Protein AF-A0A381J6W5-F1 (afdb_monomer)

pLDDT: mean 89.69, std 11.63, range [40.53, 98.62]

Mean predicted aligned error: 13.51 Å

InterPro domains:
  IPR016024 Armadillo-type fold [SSF48371] (21-133)

Organism: NCBI:txid99675

Sequence (473 aa):
MINYLNMTPYELGESANIESIVHIIEYIKDGSVNEKRLAASAIRKLSIYYKDECNKAIEYLIRNLDTTAPQLRQYSLKALKELDLTEEHLLILKKYIKRENKEYNSIIYNEIFIKYHHTKNEIIKENAIKEEIRANKSPNLSKFPNLSNLSIMEYFNGTKEIPTQLKEGYKIESQVFINSLYKSAQLIINDKTILQIFEKRYGINKYYTLQSLSKEYNLSRNYIEDSMENCINKIAETIIEESHKERSENHFKNIYNTITQVVKIEEKKTFIERLVLFLYCGFPKSHLKLMINVIMMVIYNTPKEWKQESVISSYDKFLDNLDKSKRKNDFRKVLYENVSWPKDIKILELEQFKKINTIDYLKKDLEKRGKIIKSEKMNIDIYYKSLYQKDLLKNLELLEEVVFYSTFNFRLKSYDDGEYYISDIFFVLKDGRGVLILTPINEKDLSKINKNRDLAFENLSKEKGLGIWIFKS

Foldseek 3Di:
DDDLPPDQLQVLLVVLDLVSLVVLLVCLQDNDLVSVLSSLQSLQSSCVPNQVSSLVSLVSLLVQLPDPDVSSLLSSLSNNLSHDDDPVSLVSVVVSLVPDPDPSSNVSNVSSVVVVVVVVVVVVVVVVVVVVCVVPPPVPDDPQDPDDLVVLVCLLLLVDPDDPVNLVVLQVLLVLLLVLLLVLLVVVDPDPLLSVLLCQCSPQPDHDDLVNSCVVSVDDSVVSVVSNVVSLLVLLVVLVVCVPPPDDPHSSVSNLVSLCVQQVVVPVVCSLSSVLSSLVSHHDPSCNLVVLQSSCCNVPVDRPVVVSVVSVVSNVSSVVSNVLSVLLVVVVVVCVVFWDFAPQADFADPVRCVPQAADPVVVVVCVVPWDWDQQPLVRDTATADDPVLVVVVVNLSSHPQWNDKHAFRDWDQFPPPRDIDTFGMWTAGPRRAIETEDEQPDPVCLVDDDPSNVVRVVVVCNVNRHIYGYDHD

Radius of gyration: 31.49 Å; Cα contacts (8 Å, |Δi|>4): 573; chains: 1; bounding box: 88×50×76 Å

Secondary structure (DSSP, 8-state):
---GGG--HHHHHHS--TTHHHHHHHHHHHS-HHHHHHHHHHHHHHTTT-HHHHHTTHHHHHHGGGSS-HHHHHHHHHHHTTS---HHHHHHHHHHHTT---HHHHHHHHHHHHHHHHHHHHHHHHHHHHHHHHHT--TTS-------HHHHHHHHTTSSPPPHHHHHHHHHHHHHHHHHHHHHHHHH---HHHHHHHHHHH-SS----HHHHHHHHT--HHHHHHHHHHHHHHHHHHHHHHHT-TT---HHHHHHHHHHHHH-TT-TTTHHHHHHHHHHHHS-GGGHHHHHHHHHHHHHSS--HHHHHHHHHHHHHHHHHHHHHHHHHHHHHHHHHHPBPPSSPPBPPHHHHTT----HHHHHHHHHH-EEEEETTTTEEEEESSHHHHHHHHHHHH-TTEEEEEES--EEE-TTT--EEE-SEEEEETTSBEEEEE--S-TT-TT---HHHHHHHHHHHHHHT-EEEE---

Solvent-accessible surface area (backbone atoms only — not comparable to full-atom values): 26162 Å² total; per-residue (Å²): 132,86,73,67,90,82,50,51,36,57,56,41,42,69,64,77,45,79,78,36,50,64,60,30,43,51,27,41,66,73,43,54,71,66,42,22,26,38,12,24,49,21,43,44,60,44,30,80,81,44,42,76,70,42,44,73,38,49,70,43,38,55,56,44,57,75,53,88,55,64,66,35,32,39,29,24,49,60,21,55,59,68,45,85,74,51,73,68,56,50,58,51,51,60,60,51,56,78,74,59,86,52,65,77,45,52,53,52,52,50,53,41,51,52,52,50,53,52,50,52,51,48,50,53,52,49,48,53,51,51,49,50,54,62,73,61,65,56,96,75,68,74,87,64,77,89,72,53,69,65,58,50,49,32,38,43,56,29,79,36,82,76,51,69,71,56,41,51,42,28,35,52,51,38,48,54,36,42,52,25,50,49,58,41,43,62,78,70,44,84,50,68,66,60,45,53,50,48,50,43,52,64,39,87,92,49,87,49,51,59,68,57,49,19,64,74,69,74,42,54,52,64,57,52,51,56,50,51,52,53,51,50,51,54,49,25,54,48,27,55,66,49,67,76,49,97,78,70,99,39,50,44,51,50,36,53,50,47,51,41,68,69,29,34,68,87,46,71,91,45,28,62,52,36,42,38,52,38,49,64,48,31,43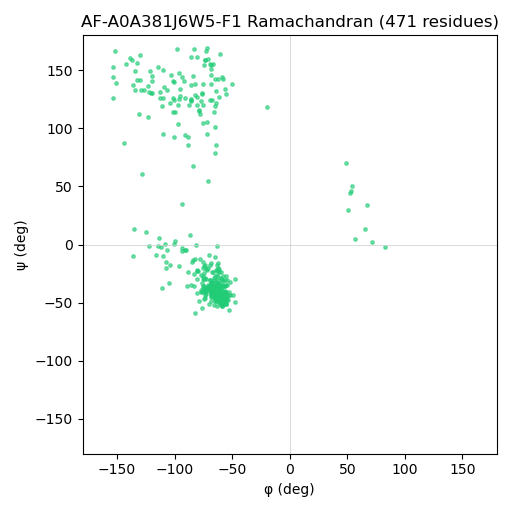,60,78,91,46,45,71,61,51,46,49,54,53,40,21,61,75,63,72,41,84,51,60,73,58,48,52,51,42,50,53,50,39,54,51,29,52,52,26,41,51,51,40,49,51,36,52,56,48,50,51,51,49,66,76,50,46,48,68,39,94,60,68,38,70,48,53,74,80,59,58,74,69,64,50,51,40,69,78,54,43,64,51,38,76,74,72,45,45,76,45,77,38,80,87,73,71,44,78,40,62,38,92,46,72,67,53,49,53,50,53,55,50,49,72,60,34,83,51,45,68,47,72,49,31,42,59,48,79,44,72,36,87,90,79,65,47,79,43,69,40,46,36,39,38,27,35,74,82,20,45,34,35,39,35,40,68,56,85,34,91,91,40,55,84,55,75,58,67,66,58,53,51,51,49,53,51,49,20,49,76,62,11,21,26,36,29,71,63,76,115

Nearest PDB structures (foldseek):
  6owo-assembly1_B  TM=2.437E-01  e=3.773E-02  Mus musculus
  8d9w-assembly1_O  TM=3.089E-01  e=6.391E-01  Mus musculus
  5a1w-assembly1_E  TM=2.753E-01  e=1.001E+00  Mus musculus
  3tjz-assembly2_E  TM=3.268E-01  e=2.572E+00  Bos taurus
  8d9w-assembly1_K  TM=3.378E-01  e=3.219E+00  Mus musculus

Structure (mmCIF, N/CA/C/O backbone):
data_AF-A0A381J6W5-F1
#
_entry.id   AF-A0A381J6W5-F1
#
loop_
_atom_site.group_PDB
_atom_site.id
_atom_site.type_symbol
_atom_site.label_atom_id
_atom_site.label_alt_id
_atom_site.label_comp_id
_atom_site.label_asym_id
_atom_site.label_entity_id
_atom_site.label_seq_id
_atom_site.pdbx_PDB_ins_code
_atom_site.Cartn_x
_atom_site.Cartn_y
_atom_site.Cartn_z
_atom_site.occupancy
_atom_site.B_iso_or_equiv
_atom_site.auth_seq_id
_atom_site.auth_comp_id
_atom_site.auth_asym_id
_atom_site.auth_atom_id
_atom_site.pdbx_PDB_model_num
ATOM 1 N N . MET A 1 1 ? -14.825 -0.949 -32.170 1.00 68.06 1 MET A N 1
ATOM 2 C CA . MET A 1 1 ? -16.151 -0.742 -31.553 1.00 68.06 1 MET A CA 1
ATOM 3 C C . MET A 1 1 ? -16.657 -2.112 -31.132 1.00 68.06 1 MET A C 1
ATOM 5 O O . MET A 1 1 ? -16.624 -3.012 -31.962 1.00 68.06 1 MET A O 1
ATOM 9 N N . ILE A 1 2 ? -16.979 -2.316 -29.853 1.00 76.88 2 ILE A N 1
ATOM 10 C CA . ILE A 1 2 ? -17.446 -3.621 -29.359 1.00 76.88 2 ILE A CA 1
ATOM 11 C C . ILE A 1 2 ? -18.902 -3.799 -29.804 1.00 76.88 2 ILE A C 1
ATOM 13 O O . ILE A 1 2 ? -19.711 -2.897 -29.611 1.00 76.88 2 ILE A O 1
ATOM 17 N N . ASN A 1 3 ? -19.230 -4.932 -30.428 1.00 87.31 3 ASN A N 1
ATOM 18 C CA . ASN A 1 3 ? -20.600 -5.229 -30.842 1.00 87.31 3 ASN A CA 1
ATOM 19 C C . ASN A 1 3 ? -21.334 -5.995 -29.730 1.00 87.31 3 ASN A C 1
ATOM 21 O O . ASN A 1 3 ? -21.243 -7.219 -29.654 1.00 87.31 3 ASN A O 1
ATOM 25 N N . TYR A 1 4 ? -22.053 -5.270 -28.873 1.00 86.69 4 TYR A N 1
ATOM 26 C CA . TYR A 1 4 ? -22.786 -5.847 -27.741 1.00 86.69 4 TYR A CA 1
ATOM 27 C C . TYR A 1 4 ? -24.061 -6.606 -28.136 1.00 86.69 4 TYR A C 1
ATOM 29 O O . TYR A 1 4 ? -24.547 -7.412 -27.348 1.00 86.69 4 TYR A O 1
ATOM 37 N N . LEU A 1 5 ? -24.596 -6.393 -29.344 1.00 84.94 5 LEU A N 1
ATOM 38 C CA . LEU A 1 5 ? -25.873 -6.983 -29.774 1.00 84.94 5 LEU A CA 1
ATOM 39 C C . LEU A 1 5 ? -25.812 -8.505 -29.947 1.00 84.94 5 LEU A C 1
ATOM 41 O O . LEU A 1 5 ? -26.833 -9.172 -29.838 1.00 84.94 5 LEU A O 1
ATOM 45 N N . ASN A 1 6 ? -24.617 -9.049 -30.184 1.00 90.75 6 ASN A N 1
ATOM 46 C CA . ASN A 1 6 ? -24.411 -10.484 -30.384 1.00 90.75 6 ASN A CA 1
ATOM 47 C C . ASN A 1 6 ? -23.896 -11.197 -29.126 1.00 90.75 6 ASN A C 1
ATOM 49 O O . ASN A 1 6 ? -23.584 -12.383 -29.189 1.00 90.75 6 ASN A O 1
ATOM 53 N N . MET A 1 7 ? -23.760 -10.483 -28.006 1.00 95.12 7 MET A N 1
ATOM 54 C CA . MET A 1 7 ? -23.248 -11.049 -26.763 1.00 95.12 7 MET A CA 1
ATOM 55 C C . MET A 1 7 ? -24.386 -11.574 -25.889 1.00 95.12 7 MET A C 1
ATOM 57 O O . MET A 1 7 ? -25.444 -10.955 -25.746 1.00 95.12 7 MET A O 1
ATOM 61 N N . THR A 1 8 ? -24.133 -12.709 -25.252 1.00 96.94 8 THR A N 1
ATOM 62 C CA . THR A 1 8 ? -24.991 -13.274 -24.212 1.00 96.94 8 THR A CA 1
ATOM 63 C C . THR A 1 8 ? -24.915 -12.437 -22.927 1.00 96.94 8 THR A C 1
ATOM 65 O O . THR A 1 8 ? -23.919 -11.746 -22.689 1.00 96.94 8 THR A O 1
ATOM 68 N N . PRO A 1 9 ? -25.902 -12.536 -22.014 1.00 96.38 9 PRO A N 1
ATOM 69 C CA . PRO A 1 9 ? -25.834 -11.839 -20.727 1.00 96.38 9 PRO A CA 1
ATOM 70 C C . PRO A 1 9 ? -24.580 -12.169 -19.908 1.00 96.38 9 PRO A C 1
ATOM 72 O O . PRO A 1 9 ? -24.097 -11.331 -19.149 1.00 96.38 9 PRO A O 1
ATOM 75 N N . TYR A 1 10 ? -24.056 -13.389 -20.056 1.00 94.94 10 TYR A N 1
ATOM 76 C CA . TYR A 1 10 ? -22.816 -13.804 -19.409 1.00 94.94 10 TYR A CA 1
ATOM 77 C C . TYR A 1 10 ? -21.619 -13.014 -19.951 1.00 94.94 10 TYR A C 1
ATOM 79 O O . TYR A 1 10 ? -20.910 -12.382 -19.174 1.00 94.94 10 TYR A O 1
ATOM 87 N N . GLU A 1 11 ? -21.443 -12.973 -21.272 1.00 96.19 11 GLU A N 1
ATOM 88 C CA . GLU A 1 11 ? -20.347 -12.239 -21.920 1.00 96.19 11 GLU A CA 1
ATOM 89 C C . GLU A 1 11 ? -20.426 -10.733 -21.643 1.00 96.19 11 GLU A C 1
ATOM 91 O O . GLU A 1 11 ? -19.410 -10.099 -21.353 1.00 96.19 11 GLU A O 1
ATOM 96 N N . LEU A 1 12 ? -21.639 -10.168 -21.632 1.00 95.31 12 LEU A N 1
ATOM 97 C CA . LEU A 1 12 ? -21.867 -8.773 -21.250 1.00 95.31 12 LEU A CA 1
ATOM 98 C C . LEU A 1 12 ? -21.467 -8.490 -19.791 1.00 95.31 12 LEU A C 1
ATOM 100 O O . LEU A 1 12 ? -20.976 -7.402 -19.494 1.00 95.31 12 LEU A O 1
ATOM 104 N N . GLY A 1 13 ? -21.658 -9.452 -18.884 1.00 93.38 13 GLY A N 1
ATOM 105 C CA . GLY A 1 13 ? -21.219 -9.358 -17.489 1.00 93.38 13 GLY A CA 1
ATOM 106 C C . GLY A 1 13 ? -19.711 -9.555 -17.294 1.00 93.38 13 GLY A C 1
ATOM 107 O O . GLY A 1 13 ? -19.138 -9.035 -16.334 1.00 93.38 13 GLY A O 1
ATOM 108 N N . GLU A 1 14 ? -19.050 -10.294 -18.187 1.00 93.88 14 GLU A N 1
ATOM 109 C CA . GLU A 1 14 ? -17.592 -10.473 -18.188 1.00 93.88 14 GLU A CA 1
ATOM 110 C C . GLU A 1 14 ? -16.846 -9.285 -18.809 1.00 93.88 14 GLU A C 1
ATOM 112 O O . GLU A 1 14 ? -15.695 -9.051 -18.448 1.00 93.88 14 GLU A O 1
ATOM 117 N N . SER A 1 15 ? -17.491 -8.485 -19.667 1.00 90.81 15 SER A N 1
ATOM 118 C CA . SER A 1 15 ? -16.841 -7.327 -20.304 1.00 90.81 15 SER A CA 1
ATOM 119 C C . SER A 1 15 ? -16.419 -6.229 -19.322 1.00 90.81 15 SER A C 1
ATOM 121 O O . SER A 1 15 ? -15.555 -5.420 -19.658 1.00 90.81 15 SER A O 1
ATOM 123 N N . ALA A 1 16 ? -17.033 -6.185 -18.132 1.00 87.50 16 ALA A N 1
ATOM 124 C CA . ALA A 1 16 ? -16.825 -5.153 -17.116 1.00 87.50 16 ALA A CA 1
ATOM 125 C C . ALA A 1 16 ? -16.957 -3.712 -17.658 1.00 87.50 16 ALA A C 1
ATOM 127 O O . ALA A 1 16 ? -16.316 -2.798 -17.147 1.00 87.50 16 ALA A O 1
ATOM 128 N N . ASN A 1 17 ? -17.786 -3.504 -18.688 1.00 92.25 17 ASN A N 1
ATOM 129 C CA . ASN A 1 17 ? -17.999 -2.200 -19.311 1.00 92.25 17 ASN A CA 1
ATOM 130 C C . ASN A 1 17 ? -19.370 -1.621 -18.925 1.00 92.25 17 ASN A C 1
ATOM 132 O O . ASN A 1 17 ? -20.386 -2.298 -19.036 1.00 92.25 17 ASN A O 1
ATOM 136 N N . ILE A 1 18 ? -19.408 -0.350 -18.526 1.00 95.88 18 ILE A N 1
ATOM 137 C CA . ILE A 1 18 ? -20.638 0.389 -18.209 1.00 95.88 18 ILE A CA 1
ATOM 138 C C . ILE A 1 18 ? -21.663 0.380 -19.359 1.00 95.88 18 ILE A C 1
ATOM 140 O O . ILE A 1 18 ? -22.865 0.280 -19.116 1.00 95.88 18 ILE A O 1
ATOM 144 N N . GLU A 1 19 ? -21.204 0.412 -20.614 1.00 96.12 19 GLU A N 1
ATOM 145 C CA . GLU A 1 19 ? -22.063 0.394 -21.804 1.00 96.12 19 GLU A CA 1
ATOM 146 C C . GLU A 1 19 ? -22.819 -0.932 -21.965 1.00 96.12 19 GLU A C 1
ATOM 148 O O . GLU A 1 19 ? -23.890 -0.954 -22.567 1.00 96.12 19 GLU A O 1
ATOM 153 N N . SER A 1 20 ? -22.322 -2.042 -21.400 1.00 96.12 20 SER A N 1
ATOM 154 C CA . SER A 1 20 ? -23.008 -3.336 -21.503 1.00 96.12 20 SER A CA 1
ATOM 155 C C . SER A 1 20 ? -24.272 -3.401 -20.639 1.00 96.12 20 SER A C 1
ATOM 157 O O . SER A 1 20 ? -25.170 -4.193 -20.928 1.00 96.12 20 SER A O 1
ATOM 159 N N . ILE A 1 21 ? -24.390 -2.541 -19.619 1.00 97.69 21 ILE A N 1
ATOM 160 C CA . ILE A 1 21 ? -25.490 -2.561 -18.644 1.00 97.69 21 ILE A CA 1
ATOM 161 C C . ILE A 1 21 ? -26.845 -2.339 -19.321 1.00 97.69 21 ILE A C 1
ATOM 163 O O . ILE A 1 21 ? -27.806 -3.023 -18.972 1.00 97.69 21 ILE A O 1
ATOM 167 N N . VAL A 1 22 ? -26.934 -1.451 -20.320 1.00 97.62 22 VAL A N 1
ATOM 168 C CA . VAL A 1 22 ? -28.201 -1.212 -21.039 1.00 97.62 22 VAL A CA 1
ATOM 169 C C . VAL A 1 22 ? -28.680 -2.477 -21.757 1.00 97.62 22 VAL A C 1
ATOM 171 O O . VAL A 1 22 ? -29.853 -2.827 -21.677 1.00 97.62 22 VAL A O 1
ATOM 174 N N . HIS A 1 23 ? -27.761 -3.228 -22.365 1.00 97.56 23 HIS A N 1
ATOM 175 C CA . HIS A 1 23 ? -28.074 -4.479 -23.051 1.00 97.56 23 HIS A CA 1
ATOM 176 C C . HIS A 1 23 ? -28.430 -5.597 -22.065 1.00 97.56 23 HIS A C 1
ATOM 178 O O . HIS A 1 23 ? -29.350 -6.374 -22.312 1.00 97.56 23 HIS A O 1
ATOM 184 N N . ILE A 1 24 ? -27.756 -5.653 -20.911 1.00 98.31 24 ILE A N 1
ATOM 185 C CA . ILE A 1 24 ? -28.110 -6.585 -19.832 1.00 98.31 24 ILE A CA 1
ATOM 186 C C . ILE A 1 24 ? -29.536 -6.304 -19.333 1.00 98.31 24 ILE A C 1
ATOM 188 O O . ILE A 1 24 ? -30.295 -7.248 -19.119 1.00 98.31 24 ILE A O 1
ATOM 192 N N . ILE A 1 25 ? -29.926 -5.033 -19.182 1.00 98.44 25 ILE A N 1
ATOM 193 C CA . ILE A 1 25 ? -31.285 -4.648 -18.767 1.00 98.44 25 ILE A CA 1
ATOM 194 C C . ILE A 1 25 ? -32.338 -5.129 -19.773 1.00 98.44 25 ILE A C 1
ATOM 196 O O . ILE A 1 25 ? -33.357 -5.675 -19.344 1.00 98.44 25 ILE A O 1
ATOM 200 N N . GLU A 1 26 ? -32.087 -5.022 -21.081 1.00 98.06 26 GLU A N 1
ATOM 201 C CA . GLU A 1 26 ? -33.009 -5.555 -22.098 1.00 98.06 26 GLU A CA 1
ATOM 202 C C . GLU A 1 26 ? -33.217 -7.071 -21.943 1.00 98.06 26 GLU A C 1
ATOM 204 O O . GLU A 1 26 ? -34.353 -7.547 -21.966 1.00 98.06 26 GLU A O 1
ATOM 209 N N . TYR A 1 27 ? -32.162 -7.839 -21.643 1.00 98.25 27 TYR A N 1
ATOM 210 C CA . TYR A 1 27 ? -32.311 -9.266 -21.335 1.00 98.25 27 TYR A CA 1
ATOM 211 C C . TYR A 1 27 ? -33.115 -9.531 -20.054 1.00 98.25 27 TYR A C 1
ATOM 213 O O . TYR A 1 27 ? -33.874 -10.497 -20.013 1.00 98.25 27 TYR A O 1
ATOM 221 N N . ILE A 1 28 ? -32.996 -8.699 -19.010 1.00 98.19 28 ILE A N 1
ATOM 222 C CA . ILE A 1 28 ? -33.806 -8.823 -17.776 1.00 98.19 28 ILE A CA 1
ATOM 223 C C . ILE A 1 28 ? -35.288 -8.591 -18.071 1.00 98.19 28 ILE A C 1
ATOM 225 O O . ILE A 1 28 ? -36.144 -9.240 -17.460 1.00 98.19 28 ILE A O 1
ATOM 229 N N . LYS A 1 29 ? -35.580 -7.667 -18.986 1.00 97.81 29 LYS A N 1
ATOM 230 C CA . LYS A 1 29 ? -36.929 -7.254 -19.359 1.00 97.81 29 LYS A CA 1
ATOM 231 C C . LYS A 1 29 ? -37.603 -8.298 -20.251 1.00 97.81 29 LYS A C 1
ATOM 233 O O . LYS A 1 29 ? -38.639 -8.845 -19.860 1.00 97.81 29 LYS A O 1
ATOM 238 N N . ASP A 1 30 ? -36.957 -8.661 -21.358 1.00 96.94 30 ASP A N 1
ATOM 239 C CA . ASP A 1 30 ? -37.600 -9.369 -22.473 1.00 96.94 30 ASP A CA 1
ATOM 240 C C . ASP A 1 30 ? -36.945 -10.722 -22.831 1.00 96.94 30 ASP A C 1
ATOM 242 O O . ASP A 1 30 ? -37.455 -11.448 -23.680 1.00 96.94 30 ASP A O 1
ATOM 246 N N . GLY A 1 31 ? -35.863 -11.124 -22.152 1.00 97.19 31 GLY A N 1
ATOM 247 C CA . GLY A 1 31 ? -35.182 -12.400 -22.412 1.00 97.19 31 GLY A CA 1
ATOM 248 C C . GLY A 1 31 ? -35.949 -13.653 -21.961 1.00 97.19 31 GLY A C 1
ATOM 249 O O . GLY A 1 31 ? -36.916 -13.606 -21.194 1.00 97.19 31 GLY A O 1
ATOM 250 N N . SER A 1 32 ? -35.470 -14.825 -22.375 1.00 97.94 32 SER A N 1
ATOM 251 C CA . SER A 1 32 ? -35.917 -16.115 -21.837 1.00 97.94 32 SER A CA 1
ATOM 252 C C . SER A 1 32 ? -35.647 -16.226 -20.329 1.00 97.94 32 SER A C 1
ATOM 254 O O . SER A 1 32 ? -34.830 -15.501 -19.761 1.00 97.94 32 SER A O 1
ATOM 256 N N . VAL A 1 33 ? -36.282 -17.190 -19.650 1.00 98.06 33 VAL A N 1
ATOM 257 C CA . VAL A 1 33 ? -36.067 -17.424 -18.204 1.00 98.06 33 VAL A CA 1
ATOM 258 C C . VAL A 1 33 ? -34.579 -17.581 -17.864 1.00 98.06 33 VAL A C 1
ATOM 260 O O . VAL A 1 33 ? -34.113 -17.055 -16.852 1.00 98.06 33 VAL A O 1
ATOM 263 N N . ASN A 1 34 ? -33.824 -18.287 -18.711 1.00 97.75 34 ASN A N 1
ATOM 264 C CA . ASN A 1 34 ? -32.396 -18.488 -18.494 1.00 97.75 34 ASN A CA 1
ATOM 265 C C . ASN A 1 34 ? -31.581 -17.217 -18.777 1.00 97.75 34 ASN A C 1
ATOM 267 O O . ASN A 1 34 ? -30.687 -16.897 -17.996 1.00 97.75 34 ASN A O 1
ATOM 271 N N . GLU A 1 35 ? -31.900 -16.464 -19.831 1.00 98.31 35 GLU A N 1
ATOM 272 C CA . GLU A 1 35 ? -31.225 -15.192 -20.125 1.00 98.31 35 GLU A CA 1
ATOM 273 C C . GLU A 1 35 ? -31.476 -14.161 -19.031 1.00 98.31 35 GLU A C 1
ATOM 275 O O . GLU A 1 35 ? -30.522 -13.575 -18.531 1.00 98.31 35 GLU A O 1
ATOM 280 N N . LYS A 1 36 ? -32.721 -14.022 -18.562 1.00 98.62 36 LYS A N 1
ATOM 281 C CA . LYS A 1 36 ? -33.077 -13.166 -17.421 1.00 98.62 36 LYS A CA 1
ATOM 282 C C . LYS A 1 36 ? -32.288 -13.535 -16.167 1.00 98.62 36 LYS A C 1
ATOM 284 O O . LYS A 1 36 ? -31.799 -12.658 -15.456 1.00 98.62 36 LYS A O 1
ATOM 289 N N . ARG A 1 37 ? -32.125 -14.837 -15.903 1.00 98.50 37 ARG A N 1
ATOM 290 C CA . ARG A 1 37 ? -31.359 -15.348 -14.754 1.00 98.50 37 ARG A CA 1
ATOM 291 C C . ARG A 1 37 ? -29.880 -14.975 -14.874 1.00 98.50 37 ARG A C 1
ATOM 293 O O . ARG A 1 37 ? -29.285 -14.513 -13.901 1.00 98.50 37 ARG A O 1
ATOM 300 N N . LEU A 1 38 ? -29.289 -15.171 -16.053 1.00 97.94 38 LEU A N 1
ATOM 301 C CA . LEU A 1 38 ? -27.895 -14.813 -16.324 1.00 97.94 38 LEU A CA 1
ATOM 302 C C . LEU A 1 38 ? -27.685 -13.295 -16.279 1.00 97.94 38 LEU A C 1
ATOM 304 O O . LEU A 1 38 ? -26.718 -12.835 -15.678 1.00 97.94 38 LEU A O 1
ATOM 308 N N . ALA A 1 39 ? -28.623 -12.519 -16.814 1.00 98.62 39 ALA A N 1
ATOM 309 C CA . ALA A 1 39 ? -28.595 -11.064 -16.793 1.00 98.62 39 ALA A CA 1
ATOM 310 C C . ALA A 1 39 ? -28.682 -10.507 -15.364 1.00 98.62 39 ALA A C 1
ATOM 312 O O . ALA A 1 39 ? -27.895 -9.641 -14.991 1.00 98.62 39 ALA A O 1
ATOM 313 N N . ALA A 1 40 ? -29.542 -11.070 -14.507 1.00 98.62 40 ALA A N 1
ATOM 314 C CA . ALA A 1 40 ? -29.569 -10.730 -13.083 1.00 98.62 40 ALA A CA 1
ATOM 315 C C . ALA A 1 40 ? -28.225 -11.037 -12.391 1.00 98.62 40 ALA A C 1
ATOM 317 O O . ALA A 1 40 ? -27.737 -10.241 -11.587 1.00 98.62 40 ALA A O 1
ATOM 318 N N . SER A 1 41 ? -27.581 -12.160 -12.736 1.00 98.19 41 SER A N 1
ATOM 319 C CA . SER A 1 41 ? -26.233 -12.476 -12.245 1.00 98.19 41 SER A CA 1
ATOM 320 C C . SER A 1 41 ? -25.189 -11.451 -12.702 1.00 98.19 41 SER A C 1
ATOM 322 O O . SER A 1 41 ? -24.323 -11.079 -11.909 1.00 98.19 41 SER A O 1
ATOM 324 N N . ALA A 1 42 ? -25.273 -10.995 -13.955 1.00 98.19 42 ALA A N 1
ATOM 325 C CA . ALA A 1 42 ? -24.381 -9.987 -14.518 1.00 98.19 42 ALA A CA 1
ATOM 326 C C . ALA A 1 42 ? -24.555 -8.623 -13.830 1.00 98.19 42 ALA A C 1
ATOM 328 O O . ALA A 1 42 ? -23.560 -8.045 -13.399 1.00 98.19 42 ALA A O 1
ATOM 329 N N . ILE A 1 43 ? -25.795 -8.163 -13.605 1.00 98.50 43 ILE A N 1
ATOM 330 C CA . ILE A 1 43 ? -26.071 -6.932 -12.836 1.00 98.50 43 ILE A CA 1
ATOM 331 C C . ILE A 1 43 ? -25.448 -6.994 -11.447 1.00 98.50 43 ILE A C 1
ATOM 333 O O . ILE A 1 43 ? -24.746 -6.069 -11.052 1.00 98.50 43 ILE A O 1
ATOM 337 N N . ARG A 1 44 ? -25.639 -8.102 -10.719 1.00 98.12 44 ARG A N 1
ATOM 338 C CA . ARG A 1 44 ? -25.045 -8.274 -9.385 1.00 98.12 44 ARG A CA 1
ATOM 339 C C . ARG A 1 44 ? -23.518 -8.149 -9.401 1.00 98.12 44 ARG A C 1
ATOM 341 O O . ARG A 1 44 ? -22.922 -7.689 -8.436 1.00 98.12 44 ARG A O 1
ATOM 348 N N . LYS A 1 45 ? -22.871 -8.626 -10.465 1.00 97.06 45 LYS A N 1
ATOM 349 C CA . LYS A 1 45 ? -21.414 -8.553 -10.612 1.00 97.06 45 LYS A CA 1
ATOM 350 C C . LYS A 1 45 ? -20.967 -7.121 -10.920 1.00 97.06 45 LYS A C 1
ATOM 352 O O . LYS A 1 45 ? -20.024 -6.633 -10.306 1.00 97.06 45 LYS A O 1
ATOM 357 N N . LEU A 1 46 ? -21.651 -6.451 -11.847 1.00 96.75 46 LEU A N 1
ATOM 358 C CA . LEU A 1 46 ? -21.304 -5.098 -12.288 1.00 96.75 46 LEU A CA 1
ATOM 359 C C . LEU A 1 46 ? -21.666 -4.016 -11.266 1.00 96.75 46 LEU A C 1
ATOM 361 O O . LEU A 1 46 ? -20.999 -2.983 -11.234 1.00 96.75 46 LEU A O 1
ATOM 365 N N . SER A 1 47 ? -22.634 -4.257 -10.377 1.00 97.19 47 SER A N 1
ATOM 366 C CA . SER A 1 47 ? -23.027 -3.304 -9.329 1.00 97.19 47 SER A CA 1
ATOM 367 C C . SER A 1 47 ? -21.908 -2.991 -8.330 1.00 97.19 47 SER A C 1
ATOM 369 O O . SER A 1 47 ? -21.992 -1.999 -7.612 1.00 97.19 47 SER A O 1
ATOM 371 N N . ILE A 1 48 ? -20.848 -3.807 -8.292 1.00 93.00 48 ILE A N 1
ATOM 372 C CA . ILE A 1 48 ? -19.623 -3.537 -7.524 1.00 93.00 48 ILE A CA 1
ATOM 373 C C . ILE A 1 48 ? -18.913 -2.275 -8.045 1.00 93.00 48 ILE A C 1
ATOM 375 O O . ILE A 1 48 ? -18.302 -1.547 -7.262 1.00 93.00 48 ILE A O 1
ATOM 379 N N . TYR A 1 49 ? -18.998 -2.013 -9.352 1.00 92.06 49 TYR A N 1
ATOM 380 C CA . TYR A 1 49 ? -18.276 -0.937 -10.034 1.00 92.06 49 TYR A CA 1
ATOM 381 C C . TYR A 1 49 ? -19.201 0.190 -10.516 1.00 92.06 49 TYR A C 1
ATOM 383 O O . TYR A 1 49 ? -18.827 1.356 -10.424 1.00 92.06 49 TYR A O 1
ATOM 391 N N . TYR A 1 50 ? -20.404 -0.151 -10.993 1.00 96.62 50 TYR A N 1
ATOM 392 C CA . TYR A 1 50 ? -21.334 0.752 -11.689 1.00 96.62 50 TYR A CA 1
ATOM 393 C C . TYR A 1 50 ? -22.729 0.695 -11.061 1.00 96.62 50 TYR A C 1
ATOM 395 O O . TYR A 1 50 ? -23.707 0.239 -11.662 1.00 96.62 50 TYR A O 1
ATOM 403 N N . LYS A 1 51 ? -22.800 1.047 -9.776 1.00 95.88 51 LYS A N 1
ATOM 404 C CA . LYS A 1 51 ? -23.997 0.828 -8.961 1.00 95.88 51 LYS A CA 1
ATOM 405 C C . LYS A 1 51 ? -25.200 1.643 -9.443 1.00 95.88 51 LYS A C 1
ATOM 407 O O . LYS A 1 51 ? -26.288 1.086 -9.570 1.00 95.88 51 LYS A O 1
ATOM 412 N N . ASP A 1 52 ? -24.992 2.914 -9.773 1.00 96.31 52 ASP A N 1
ATOM 413 C CA . ASP A 1 52 ? -26.058 3.834 -10.186 1.00 96.31 52 ASP A CA 1
ATOM 414 C C . ASP A 1 52 ? -26.702 3.411 -11.512 1.00 96.31 52 ASP A C 1
ATOM 416 O O . ASP A 1 52 ? -27.925 3.435 -11.664 1.00 96.31 52 ASP A O 1
ATOM 420 N N . GLU A 1 53 ? -25.904 2.937 -12.467 1.00 97.88 53 GLU A N 1
ATOM 421 C CA . GLU A 1 53 ? -26.402 2.401 -13.729 1.00 97.88 53 GLU A CA 1
ATOM 422 C C . GLU A 1 53 ? -27.148 1.083 -13.523 1.00 97.88 53 GLU A C 1
ATOM 424 O O . GLU A 1 53 ? -28.211 0.882 -14.113 1.00 97.88 53 GLU A O 1
ATOM 429 N N . CYS A 1 54 ? -26.638 0.208 -12.653 1.00 98.00 54 CYS A N 1
ATOM 430 C CA . CYS A 1 54 ? -27.291 -1.053 -12.309 1.00 98.00 54 CYS A CA 1
ATOM 431 C C . CYS A 1 54 ? -28.619 -0.849 -11.561 1.00 98.00 54 CYS A C 1
ATOM 433 O O . CYS A 1 54 ? -29.537 -1.654 -11.730 1.00 98.00 54 CYS A O 1
ATOM 435 N N . ASN A 1 55 ? -28.769 0.232 -10.785 1.00 98.19 55 ASN A N 1
ATOM 436 C CA . ASN A 1 55 ? -30.018 0.566 -10.091 1.00 98.19 55 ASN A CA 1
ATOM 437 C C . ASN A 1 55 ? -31.196 0.769 -11.072 1.00 98.19 55 ASN A C 1
ATOM 439 O O . ASN A 1 55 ? -32.345 0.511 -10.716 1.00 98.19 55 ASN A O 1
ATOM 443 N N . LYS A 1 56 ? -30.935 1.103 -12.345 1.00 98.19 56 LYS A N 1
ATOM 444 C CA . LYS A 1 56 ? -31.970 1.175 -13.400 1.00 98.19 56 LYS A CA 1
ATOM 445 C C . LYS A 1 56 ? -32.641 -0.180 -13.682 1.00 98.19 56 LYS A C 1
ATOM 447 O O . LYS A 1 56 ? -33.723 -0.218 -14.262 1.00 98.19 56 LYS A O 1
ATOM 452 N N . ALA A 1 57 ? -32.027 -1.291 -13.265 1.00 98.44 57 ALA A N 1
ATOM 453 C CA . ALA A 1 57 ? -32.570 -2.638 -13.420 1.00 98.44 57 ALA A CA 1
ATOM 454 C C . ALA A 1 57 ? -33.594 -3.029 -12.335 1.00 98.44 57 ALA A C 1
ATOM 456 O O . ALA A 1 57 ? -34.262 -4.054 -12.491 1.00 98.44 57 ALA A O 1
ATOM 457 N N . ILE A 1 58 ? -33.709 -2.266 -11.236 1.00 98.44 58 ILE A N 1
ATOM 458 C CA . ILE A 1 58 ? -34.457 -2.669 -10.028 1.00 98.44 58 ILE A CA 1
ATOM 459 C C . ILE A 1 58 ? -35.909 -3.038 -10.347 1.00 98.44 58 ILE A C 1
ATOM 461 O O . ILE A 1 58 ? -36.348 -4.131 -9.992 1.00 98.44 58 ILE A O 1
ATOM 465 N N . GLU A 1 59 ? -36.627 -2.181 -11.072 1.00 98.12 59 GLU A N 1
ATOM 466 C CA . GLU A 1 59 ? -38.033 -2.413 -11.426 1.00 98.12 59 GLU A CA 1
ATOM 467 C C . GLU A 1 59 ? -38.230 -3.719 -12.207 1.00 98.12 59 GLU A C 1
ATOM 469 O O . GLU A 1 59 ? -39.132 -4.511 -11.927 1.00 98.12 59 GLU A O 1
ATOM 474 N N . TYR A 1 60 ? -37.342 -4.000 -13.161 1.00 98.38 60 TYR A N 1
ATOM 475 C CA . TYR A 1 60 ? -37.410 -5.214 -13.975 1.00 98.38 60 TYR A CA 1
ATOM 476 C C . TYR A 1 60 ? -37.037 -6.467 -13.171 1.00 98.38 60 TYR A C 1
ATOM 478 O O . TYR A 1 60 ? -37.652 -7.522 -13.330 1.00 98.38 60 TYR A O 1
ATOM 486 N N . LEU A 1 61 ? -36.071 -6.353 -12.255 1.00 98.38 61 LEU A N 1
ATOM 487 C CA . LEU A 1 61 ? -35.704 -7.426 -11.331 1.00 98.38 61 LEU A CA 1
ATOM 488 C C . LEU A 1 61 ? -36.841 -7.752 -10.355 1.00 98.38 61 LEU A C 1
ATOM 490 O O . LEU A 1 61 ? -37.072 -8.929 -10.083 1.00 98.38 61 LEU A O 1
ATOM 494 N N . ILE A 1 62 ? -37.571 -6.742 -9.871 1.00 98.06 62 ILE A N 1
ATOM 495 C CA . ILE A 1 62 ? -38.755 -6.922 -9.020 1.00 98.06 62 ILE A CA 1
ATOM 496 C C . ILE A 1 62 ? -39.872 -7.627 -9.795 1.00 98.06 62 ILE A C 1
ATOM 498 O O . ILE A 1 62 ? -40.446 -8.583 -9.280 1.00 98.06 62 ILE A O 1
ATOM 502 N N . ARG A 1 63 ? -40.144 -7.232 -11.046 1.00 97.38 63 ARG A N 1
ATOM 503 C CA . ARG A 1 63 ? -41.136 -7.916 -11.903 1.00 97.38 63 ARG A CA 1
ATOM 504 C C . ARG A 1 63 ? -40.798 -9.387 -12.128 1.00 97.38 63 ARG A C 1
ATOM 506 O O . ARG A 1 63 ? -41.686 -10.233 -12.140 1.00 97.38 63 ARG A O 1
ATOM 513 N N . ASN A 1 64 ? -39.514 -9.725 -12.244 1.00 97.81 64 ASN A N 1
ATOM 514 C CA . ASN A 1 64 ? -39.086 -11.117 -12.389 1.00 97.81 64 ASN A CA 1
ATOM 515 C C . ASN A 1 64 ? -39.387 -11.982 -11.153 1.00 97.81 64 ASN A C 1
ATOM 517 O O . ASN A 1 64 ? -39.311 -13.203 -11.251 1.00 97.81 64 ASN A O 1
ATOM 521 N N . LEU A 1 65 ? -39.784 -11.405 -10.015 1.00 97.06 65 LEU A N 1
ATOM 522 C CA . LEU A 1 65 ? -40.227 -12.168 -8.848 1.00 97.06 65 LEU A CA 1
ATOM 523 C C . LEU A 1 65 ? -41.637 -12.765 -9.010 1.00 97.06 65 LEU A C 1
ATOM 525 O O . LEU A 1 65 ? -41.992 -13.664 -8.251 1.00 97.06 65 LEU A O 1
ATOM 529 N N . ASP A 1 66 ? -42.425 -12.318 -9.998 1.00 95.50 66 ASP A N 1
ATOM 530 C CA . ASP A 1 66 ? -43.755 -12.875 -10.310 1.00 95.50 66 ASP A CA 1
ATOM 531 C C . ASP A 1 66 ? -43.686 -14.194 -11.096 1.00 95.50 66 ASP A C 1
ATOM 533 O O . ASP A 1 66 ? -44.685 -14.899 -11.238 1.00 95.50 66 ASP A O 1
ATOM 537 N N . THR A 1 67 ? -42.511 -14.555 -11.616 1.00 94.38 67 THR A N 1
ATOM 538 C CA . THR A 1 67 ? -42.334 -15.781 -12.402 1.00 94.38 67 THR A CA 1
ATOM 539 C C . THR A 1 67 ? -42.488 -17.046 -11.554 1.00 94.38 67 THR A C 1
ATOM 541 O O . THR A 1 67 ? -42.115 -17.094 -10.379 1.00 94.38 67 THR A O 1
ATOM 544 N N . THR A 1 68 ? -42.937 -18.137 -12.174 1.00 95.19 68 THR A N 1
ATOM 545 C CA . THR A 1 68 ? -42.970 -19.465 -11.544 1.00 95.19 68 THR A CA 1
ATOM 546 C C . THR A 1 68 ? -41.576 -20.078 -11.393 1.00 95.19 68 THR A C 1
ATOM 548 O O . THR A 1 68 ? -41.385 -20.901 -10.497 1.00 95.19 68 THR A O 1
ATOM 551 N N . ALA A 1 69 ? -40.588 -19.638 -12.183 1.00 97.50 69 ALA A N 1
ATOM 552 C CA . ALA A 1 69 ? -39.223 -20.166 -12.208 1.00 97.50 69 ALA A CA 1
ATOM 553 C C . ALA A 1 69 ? -38.407 -19.780 -10.950 1.00 97.50 69 ALA A C 1
ATOM 555 O O . ALA A 1 69 ? -37.923 -18.648 -10.847 1.00 97.50 69 ALA A O 1
ATOM 556 N N . PRO A 1 70 ? -38.160 -20.705 -10.001 1.00 96.94 70 PRO A N 1
ATOM 557 C CA . PRO A 1 70 ? -37.590 -20.336 -8.703 1.00 96.94 70 PRO A CA 1
ATOM 558 C C . PRO A 1 70 ? -36.148 -19.829 -8.763 1.00 96.94 70 PRO A C 1
ATOM 560 O O . PRO A 1 70 ? -35.766 -18.950 -7.992 1.00 96.94 70 PRO A O 1
ATOM 563 N N . GLN A 1 71 ? -35.357 -20.353 -9.705 1.00 97.44 71 GLN A N 1
ATOM 564 C CA . GLN A 1 71 ? -33.974 -19.922 -9.910 1.00 97.44 71 GLN A CA 1
ATOM 565 C C . GLN A 1 71 ? -33.893 -18.490 -10.446 1.00 97.44 71 GLN A C 1
ATOM 567 O O . GLN A 1 71 ? -33.005 -17.746 -10.041 1.00 97.44 71 GLN A O 1
ATOM 572 N N . LEU A 1 72 ? -34.816 -18.073 -11.320 1.00 98.25 72 LEU A N 1
ATOM 573 C CA . LEU A 1 72 ? -34.856 -16.686 -11.781 1.00 98.25 72 LEU A CA 1
ATOM 574 C C . LEU A 1 72 ? -35.141 -15.749 -10.600 1.00 98.25 72 LEU A C 1
ATOM 576 O O . LEU A 1 72 ? -34.365 -14.824 -10.370 1.00 98.25 72 LEU A O 1
ATOM 580 N N . ARG A 1 73 ? -36.149 -16.069 -9.773 1.00 98.12 73 ARG A N 1
ATOM 581 C CA . ARG A 1 73 ? -36.439 -15.309 -8.543 1.00 98.12 73 ARG A CA 1
ATOM 582 C C . ARG A 1 73 ? -35.220 -15.207 -7.627 1.00 98.12 73 ARG A C 1
ATOM 584 O O . ARG A 1 73 ? -34.892 -14.119 -7.163 1.00 98.12 73 ARG A O 1
ATOM 591 N N . GLN A 1 74 ? -34.503 -16.314 -7.424 1.00 98.00 74 GLN A N 1
ATOM 592 C CA . GLN A 1 74 ? -33.297 -16.344 -6.594 1.00 98.00 74 GLN A CA 1
ATOM 593 C C . GLN A 1 74 ? -32.228 -15.364 -7.081 1.00 98.00 74 GLN A C 1
ATOM 595 O O . GLN A 1 74 ? -31.664 -14.608 -6.290 1.00 98.00 74 GLN A O 1
ATOM 600 N N . TYR A 1 75 ? -31.914 -15.392 -8.376 1.00 98.44 75 TYR A N 1
ATOM 601 C CA . TYR A 1 75 ? -30.879 -14.531 -8.942 1.00 98.44 75 TYR A CA 1
ATOM 602 C C . TYR A 1 75 ? -31.312 -13.065 -8.969 1.00 98.44 75 TYR A C 1
ATOM 604 O O . TYR A 1 75 ? -30.489 -12.198 -8.678 1.00 98.44 75 TYR A O 1
ATOM 612 N N . SER A 1 76 ? -32.595 -12.789 -9.208 1.00 98.56 76 SER A N 1
ATOM 613 C CA . SER A 1 76 ? -33.149 -11.441 -9.078 1.00 98.56 76 SER A CA 1
ATOM 614 C C . SER A 1 76 ? -33.024 -10.907 -7.650 1.00 98.56 76 SER A C 1
ATOM 616 O O . SER A 1 76 ? -32.529 -9.799 -7.468 1.00 98.56 76 SER A O 1
ATOM 618 N N . LEU A 1 77 ? -33.355 -11.704 -6.627 1.00 98.19 77 LEU A N 1
ATOM 619 C CA . LEU A 1 77 ? -33.170 -11.320 -5.220 1.00 98.19 77 LEU A CA 1
ATOM 620 C C . LEU A 1 77 ? -31.693 -11.092 -4.871 1.00 98.19 77 LEU A C 1
ATOM 622 O O . LEU A 1 77 ? -31.357 -10.106 -4.220 1.00 98.19 77 LEU A O 1
ATOM 626 N N . LYS A 1 78 ? -30.789 -11.963 -5.339 1.00 97.81 78 LYS A N 1
ATOM 627 C CA . LYS A 1 78 ? -29.340 -11.788 -5.135 1.00 97.81 78 LYS A CA 1
ATOM 628 C C . LYS A 1 78 ? -28.815 -10.500 -5.766 1.00 97.81 78 LYS A C 1
ATOM 630 O O . LYS A 1 78 ? -27.900 -9.911 -5.206 1.00 97.81 78 LYS A O 1
ATOM 635 N N . ALA A 1 79 ? -29.350 -10.092 -6.916 1.00 98.19 79 ALA A N 1
ATOM 636 C CA . ALA A 1 79 ? -29.003 -8.820 -7.539 1.00 98.19 79 ALA A CA 1
ATOM 637 C C . ALA A 1 79 ? -29.563 -7.644 -6.732 1.00 98.19 79 ALA A C 1
ATOM 639 O O . ALA A 1 79 ? -28.797 -6.779 -6.327 1.00 98.19 79 ALA A O 1
ATOM 640 N N . LEU A 1 80 ? -30.862 -7.663 -6.408 1.00 98.19 80 LEU A N 1
ATOM 641 C CA . LEU A 1 80 ? -31.532 -6.619 -5.619 1.00 98.19 80 LEU A CA 1
ATOM 642 C C . LEU A 1 80 ? -30.849 -6.361 -4.271 1.00 98.19 80 LEU A C 1
ATOM 644 O O . LEU A 1 80 ? -30.771 -5.219 -3.833 1.00 98.19 80 LEU A O 1
ATOM 648 N N . LYS A 1 81 ? -30.297 -7.402 -3.638 1.00 97.00 81 LYS A N 1
ATOM 649 C CA . LYS A 1 81 ? -29.514 -7.285 -2.402 1.00 97.00 81 LYS A CA 1
ATOM 650 C C . LYS A 1 81 ? -28.301 -6.361 -2.522 1.00 97.00 81 LYS A C 1
ATOM 652 O O . LYS A 1 81 ? -27.926 -5.742 -1.525 1.00 97.00 81 LYS A O 1
ATOM 657 N N . GLU A 1 82 ? -27.686 -6.259 -3.695 1.00 96.81 82 GLU A N 1
ATOM 658 C CA . GLU A 1 82 ? -26.499 -5.426 -3.920 1.00 96.81 82 GLU A CA 1
ATOM 659 C C . GLU A 1 82 ? -26.824 -4.017 -4.439 1.00 96.81 82 GLU A C 1
ATOM 661 O O . GLU A 1 82 ? -25.927 -3.178 -4.517 1.00 96.81 82 GLU A O 1
ATOM 666 N N . LEU A 1 83 ? -28.095 -3.736 -4.736 1.00 96.88 83 LEU A N 1
ATOM 667 C CA . LEU A 1 83 ? -28.577 -2.464 -5.279 1.00 96.88 83 LEU A CA 1
ATOM 668 C C . LEU A 1 83 ? -29.160 -1.551 -4.189 1.00 96.88 83 LEU A C 1
ATOM 670 O O . LEU A 1 83 ? -29.378 -1.969 -3.048 1.00 96.88 83 LEU A O 1
ATOM 674 N N . ASP A 1 84 ? -29.398 -0.287 -4.537 1.00 94.81 84 ASP A N 1
ATOM 675 C CA . ASP A 1 84 ? -29.965 0.710 -3.624 1.00 94.81 84 ASP A CA 1
ATOM 676 C C . ASP A 1 84 ? -31.493 0.698 -3.682 1.00 94.81 84 ASP A C 1
ATOM 678 O O . ASP A 1 84 ? -32.128 1.348 -4.512 1.00 94.81 84 ASP A O 1
ATOM 682 N N . LEU A 1 85 ? -32.102 -0.085 -2.792 1.00 94.81 85 LEU A N 1
ATOM 683 C CA . LEU A 1 85 ? -33.554 -0.205 -2.711 1.00 94.81 85 LEU A CA 1
ATOM 684 C C . LEU A 1 85 ? -34.180 0.948 -1.913 1.00 94.81 85 LEU A C 1
ATOM 686 O O . LEU A 1 85 ? -33.701 1.317 -0.841 1.00 94.81 85 LEU A O 1
ATOM 690 N N . THR A 1 86 ? -35.302 1.468 -2.411 1.00 93.56 86 THR A N 1
ATOM 691 C CA . THR A 1 86 ? -36.156 2.427 -1.709 1.00 93.56 86 THR A CA 1
ATOM 692 C C . THR A 1 86 ? -37.118 1.702 -0.762 1.00 93.56 86 THR A C 1
ATOM 694 O O . THR A 1 86 ? -37.297 0.483 -0.826 1.00 93.56 86 THR A O 1
ATOM 697 N N . GLU A 1 87 ? -37.781 2.457 0.117 1.00 90.38 87 GLU A N 1
ATOM 698 C CA . GLU A 1 87 ? -38.814 1.913 1.009 1.00 90.38 87 GLU A CA 1
ATOM 699 C C . GLU A 1 87 ? -39.998 1.321 0.224 1.00 90.38 87 GLU A C 1
ATOM 701 O O . GLU A 1 87 ? -40.529 0.272 0.591 1.00 90.38 87 GLU A O 1
ATOM 706 N N . GLU A 1 88 ? -40.346 1.927 -0.914 1.00 93.94 88 GLU A N 1
ATOM 707 C CA . GLU A 1 88 ? -41.368 1.418 -1.830 1.00 93.94 88 GLU A CA 1
ATOM 708 C C . GLU A 1 88 ? -41.001 0.034 -2.384 1.00 93.94 88 GLU A C 1
ATOM 710 O O . GLU A 1 88 ? -41.808 -0.898 -2.301 1.00 93.94 88 GLU A O 1
ATOM 715 N N . HIS A 1 89 ? -39.760 -0.153 -2.850 1.00 96.00 89 HIS A N 1
ATOM 716 C CA . HIS A 1 89 ? -39.288 -1.456 -3.328 1.00 96.00 89 HIS A CA 1
ATOM 717 C C . HIS A 1 89 ? -39.402 -2.535 -2.240 1.00 96.00 89 HIS A C 1
ATOM 719 O O . HIS A 1 89 ? -39.813 -3.663 -2.511 1.00 96.00 89 HIS A O 1
ATOM 725 N N . LEU A 1 90 ? -39.085 -2.203 -0.986 1.00 93.12 90 LEU A N 1
ATOM 726 C CA . LEU A 1 90 ? -39.176 -3.150 0.130 1.00 93.12 90 LEU A CA 1
ATOM 727 C C . LEU A 1 90 ? -40.617 -3.516 0.476 1.00 93.12 90 LEU A C 1
ATOM 729 O O . LEU A 1 90 ? -40.896 -4.679 0.776 1.00 93.12 90 LEU A O 1
ATOM 733 N N . LEU A 1 91 ? -41.547 -2.559 0.404 1.00 91.50 91 LEU A N 1
ATOM 734 C CA . LEU A 1 91 ? -42.976 -2.835 0.560 1.00 91.50 91 LEU A CA 1
ATOM 735 C C . LEU A 1 91 ? -43.467 -3.809 -0.512 1.00 91.50 91 LEU A C 1
ATOM 737 O O . LEU A 1 91 ? -44.246 -4.718 -0.207 1.00 91.50 91 LEU A O 1
ATOM 741 N N . ILE A 1 92 ? -42.980 -3.656 -1.745 1.00 93.88 92 ILE A N 1
ATOM 742 C CA . ILE A 1 92 ? -43.263 -4.588 -2.832 1.00 93.88 92 ILE A CA 1
ATOM 743 C C . ILE A 1 92 ? -42.686 -5.972 -2.498 1.00 93.88 92 ILE A C 1
ATOM 745 O O . ILE A 1 92 ? -43.442 -6.946 -2.463 1.00 93.88 92 ILE A O 1
ATOM 749 N N . LEU A 1 93 ? -41.398 -6.078 -2.151 1.00 94.00 93 LEU A N 1
ATOM 750 C CA . LEU A 1 93 ? -40.759 -7.353 -1.788 1.00 94.00 93 LEU A CA 1
ATOM 751 C C . LEU A 1 93 ? -41.467 -8.061 -0.615 1.00 94.00 93 LEU A C 1
ATOM 753 O O . LEU A 1 93 ? -41.629 -9.283 -0.631 1.00 94.00 93 LEU A O 1
ATOM 757 N N . LYS A 1 94 ? -41.980 -7.306 0.363 1.00 92.25 94 LYS A N 1
ATOM 758 C CA . LYS A 1 94 ? -42.757 -7.836 1.495 1.00 92.25 94 LYS A CA 1
ATOM 759 C C . LYS A 1 94 ? -44.092 -8.457 1.077 1.00 92.25 94 LYS A C 1
ATOM 761 O O . LYS A 1 94 ? -44.602 -9.341 1.766 1.00 92.25 94 LYS A O 1
ATOM 766 N N . LYS A 1 95 ? -44.683 -8.025 -0.039 1.00 91.38 95 LYS A N 1
ATOM 767 C CA . LYS A 1 95 ? -45.855 -8.699 -0.623 1.00 91.38 95 LYS A CA 1
ATOM 768 C C . LYS A 1 95 ? -45.444 -10.006 -1.303 1.00 91.38 95 LYS A C 1
ATOM 770 O O . LYS A 1 95 ? -46.134 -11.007 -1.137 1.00 91.38 95 LYS A O 1
ATOM 775 N N . TYR A 1 96 ? -44.306 -10.019 -2.002 1.00 89.50 96 TYR A N 1
ATOM 776 C CA . TYR A 1 96 ? -43.786 -11.214 -2.674 1.00 89.50 96 TYR A CA 1
ATOM 777 C C . TYR A 1 96 ? -43.440 -12.345 -1.712 1.00 89.50 96 TYR A C 1
ATOM 779 O O . TYR A 1 96 ? -43.834 -13.483 -1.954 1.00 89.50 96 TYR A O 1
ATOM 787 N N . ILE A 1 97 ? -42.750 -12.051 -0.610 1.00 88.38 97 ILE A N 1
ATOM 788 C CA . ILE A 1 97 ? -42.272 -13.099 0.300 1.00 88.38 97 ILE A CA 1
ATOM 789 C C . ILE A 1 97 ? -43.410 -13.947 0.887 1.00 88.38 97 ILE A C 1
ATOM 791 O O . ILE A 1 97 ? -43.236 -15.139 1.113 1.00 88.38 97 ILE A O 1
ATOM 795 N N . LYS A 1 98 ? -44.608 -13.369 1.060 1.00 89.31 98 LYS A N 1
ATOM 796 C CA . LYS A 1 98 ? -45.782 -14.077 1.597 1.00 89.31 98 LYS A CA 1
ATOM 797 C C . LYS A 1 98 ? -46.237 -15.260 0.739 1.00 89.31 98 LYS A C 1
ATOM 799 O O . LYS A 1 98 ? -46.909 -16.144 1.256 1.00 89.31 98 LYS A O 1
ATOM 804 N N . ARG A 1 99 ? -45.909 -15.258 -0.557 1.00 92.00 99 ARG A N 1
ATOM 805 C CA . ARG A 1 99 ? -46.244 -16.329 -1.513 1.00 92.00 99 ARG A CA 1
ATOM 806 C C . ARG A 1 99 ? -45.032 -17.158 -1.942 1.00 92.00 99 ARG A C 1
ATOM 808 O O . ARG A 1 99 ? -45.177 -18.049 -2.774 1.00 92.00 99 ARG A O 1
ATOM 815 N N . GLU A 1 100 ? -43.839 -16.854 -1.434 1.00 94.38 100 GLU A N 1
ATOM 816 C CA . GLU A 1 100 ? -42.638 -17.616 -1.768 1.00 94.38 100 GLU A CA 1
ATOM 817 C C . GLU A 1 100 ? -42.636 -18.945 -1.007 1.00 94.38 100 GLU A C 1
ATOM 819 O O . GLU A 1 100 ? -42.832 -18.988 0.204 1.00 94.38 100 GLU A O 1
ATOM 824 N N . ASN A 1 101 ? -42.401 -20.036 -1.733 1.00 93.19 101 ASN A N 1
ATOM 825 C CA . ASN A 1 101 ? -42.405 -21.394 -1.192 1.00 93.19 101 ASN A CA 1
ATOM 826 C C . ASN A 1 101 ? -41.013 -22.037 -1.180 1.00 93.19 101 ASN A C 1
ATOM 828 O O . ASN A 1 101 ? -40.865 -23.178 -0.740 1.00 93.19 101 ASN A O 1
ATOM 832 N N . LYS A 1 102 ? -39.990 -21.342 -1.690 1.00 96.38 102 LYS A N 1
ATOM 833 C CA . LYS A 1 102 ? -38.600 -21.793 -1.647 1.00 96.38 102 LYS A CA 1
ATOM 834 C C . LYS A 1 102 ? -37.832 -21.080 -0.547 1.00 96.38 102 LYS A C 1
ATOM 836 O O . LYS A 1 102 ? -37.541 -19.892 -0.642 1.00 96.38 102 LYS A O 1
ATOM 841 N N . GLU A 1 103 ? -37.421 -21.855 0.449 1.00 92.56 103 GLU A N 1
ATOM 842 C CA . GLU A 1 103 ? -36.677 -21.386 1.621 1.00 92.56 103 GLU A CA 1
ATOM 843 C C . GLU A 1 103 ? -35.439 -20.551 1.261 1.00 92.56 103 GLU A C 1
ATOM 845 O O . GLU A 1 103 ? -35.231 -19.474 1.815 1.00 92.56 103 GLU A O 1
ATOM 850 N N . TYR A 1 104 ? -34.655 -20.984 0.270 1.00 89.25 104 TYR A N 1
ATOM 851 C CA . TYR A 1 104 ? -33.447 -20.262 -0.139 1.00 89.25 104 TYR A CA 1
ATOM 852 C C . TYR A 1 104 ? -33.724 -18.851 -0.683 1.00 89.25 104 TYR A C 1
ATOM 854 O O . TYR A 1 104 ? -32.851 -17.990 -0.591 1.00 89.25 104 TYR A O 1
ATOM 862 N N . ASN A 1 105 ? -34.910 -18.588 -1.239 1.00 95.56 105 ASN A N 1
ATOM 863 C CA . ASN A 1 105 ? -35.307 -17.241 -1.657 1.00 95.56 105 ASN A CA 1
ATOM 864 C C . ASN A 1 105 ? -35.703 -16.402 -0.440 1.00 95.56 105 ASN A C 1
ATOM 866 O O . ASN A 1 105 ? -35.325 -15.233 -0.346 1.00 95.56 105 ASN A O 1
ATOM 870 N N . SER A 1 106 ? -36.391 -17.018 0.523 1.00 93.00 106 SER A N 1
ATOM 871 C CA . SER A 1 106 ? -36.781 -16.373 1.775 1.00 93.00 106 SER A CA 1
ATOM 872 C C . SER A 1 106 ? -35.589 -15.922 2.613 1.00 93.00 106 SER A C 1
ATOM 874 O O . SER A 1 106 ? -35.614 -14.824 3.167 1.00 93.00 106 SER A O 1
ATOM 876 N N . ILE A 1 107 ? -34.516 -16.716 2.645 1.00 89.88 107 ILE A N 1
ATOM 877 C CA . ILE A 1 107 ? -33.259 -16.347 3.311 1.00 89.88 107 ILE A CA 1
ATOM 878 C C . ILE A 1 107 ? -32.686 -15.060 2.705 1.00 89.88 107 ILE A C 1
ATOM 880 O O . ILE A 1 107 ? -32.417 -14.108 3.435 1.00 89.88 107 ILE A O 1
ATOM 884 N N . ILE A 1 108 ? -32.571 -14.983 1.375 1.00 95.31 108 ILE A N 1
ATOM 885 C CA . ILE A 1 108 ? -32.014 -13.802 0.695 1.00 95.31 108 ILE A CA 1
ATOM 886 C C . ILE A 1 108 ? -32.886 -12.568 0.951 1.00 95.31 108 ILE A C 1
ATOM 888 O O . ILE A 1 108 ? -32.363 -11.489 1.210 1.00 95.31 108 ILE A O 1
ATOM 892 N N . TYR A 1 109 ? -34.213 -12.713 0.925 1.00 94.25 109 TYR A N 1
ATOM 893 C CA . TYR A 1 109 ? -35.123 -11.619 1.269 1.00 94.25 109 TYR A CA 1
ATOM 894 C C . TYR A 1 109 ? -34.882 -11.092 2.695 1.00 94.25 109 TYR A C 1
ATOM 896 O O . TYR A 1 109 ? -34.793 -9.880 2.897 1.00 94.25 109 TYR A O 1
ATOM 904 N N . ASN A 1 110 ? -34.726 -11.982 3.679 1.00 87.44 110 ASN A N 1
ATOM 905 C CA . ASN A 1 110 ? -34.440 -11.577 5.055 1.00 87.44 110 ASN A CA 1
ATOM 906 C C . ASN A 1 110 ? -33.098 -10.842 5.158 1.00 87.44 110 ASN A C 1
ATOM 908 O O . ASN A 1 110 ? -33.013 -9.832 5.852 1.00 87.44 110 ASN A O 1
ATOM 912 N N . GLU A 1 111 ? -32.074 -11.281 4.422 1.00 89.19 111 GLU A N 1
ATOM 913 C CA . GLU A 1 111 ? -30.792 -10.569 4.345 1.00 89.19 111 GLU A CA 1
ATOM 914 C C . GLU A 1 111 ? -30.951 -9.145 3.790 1.00 89.19 111 GLU A C 1
ATOM 916 O O . GLU A 1 111 ? -30.349 -8.215 4.328 1.00 89.19 111 GLU A O 1
ATOM 921 N N . ILE A 1 112 ? -31.779 -8.951 2.755 1.00 93.75 112 ILE A N 1
ATOM 922 C CA . ILE A 1 112 ? -32.094 -7.620 2.203 1.00 93.75 112 ILE A CA 1
ATOM 923 C C . ILE A 1 112 ? -32.739 -6.739 3.277 1.00 93.75 112 ILE A C 1
ATOM 925 O O . ILE A 1 112 ? -32.335 -5.592 3.473 1.00 93.75 112 ILE A O 1
ATOM 929 N N . PHE A 1 113 ? -33.722 -7.281 3.996 1.00 87.88 113 PHE A N 1
ATOM 930 C CA . PHE A 1 113 ? -34.469 -6.543 5.011 1.00 87.88 113 PHE A CA 1
ATOM 931 C C . PHE A 1 113 ? -33.589 -6.164 6.213 1.00 87.88 113 PHE A C 1
ATOM 933 O O . PHE A 1 113 ? -33.600 -5.013 6.651 1.00 87.88 113 PHE A O 1
ATOM 940 N N . ILE A 1 114 ? -32.766 -7.099 6.700 1.00 81.00 114 ILE A N 1
ATOM 941 C CA . ILE A 1 114 ? -31.785 -6.862 7.769 1.00 81.00 114 ILE A CA 1
ATOM 942 C C . ILE A 1 114 ? -30.780 -5.791 7.336 1.00 81.00 114 ILE A C 1
ATOM 944 O O . ILE A 1 114 ? -30.541 -4.848 8.091 1.00 81.00 114 ILE A O 1
ATOM 948 N N . LYS A 1 115 ? -30.232 -5.895 6.115 1.00 83.69 115 LYS A N 1
ATOM 949 C CA . LYS A 1 115 ? -29.299 -4.907 5.551 1.00 83.69 115 LYS A CA 1
ATOM 950 C C . LYS A 1 115 ? -29.923 -3.512 5.546 1.00 83.69 115 LYS A C 1
ATOM 952 O O . LYS A 1 115 ? -29.312 -2.580 6.057 1.00 83.69 115 LYS A O 1
ATOM 957 N N . TYR A 1 116 ? -31.154 -3.377 5.056 1.00 81.44 116 TYR A N 1
ATOM 958 C CA . TYR A 1 116 ? -31.838 -2.086 4.997 1.00 81.44 116 TYR A CA 1
ATOM 959 C C . TYR A 1 116 ? -32.131 -1.491 6.379 1.00 81.44 116 TYR A C 1
ATOM 961 O O . TYR A 1 116 ? -31.872 -0.310 6.606 1.00 81.44 116 TYR A O 1
ATOM 969 N N . HIS A 1 117 ? -32.627 -2.291 7.327 1.00 73.12 117 HIS A N 1
ATOM 970 C CA . HIS A 1 117 ? -32.901 -1.805 8.681 1.00 73.12 117 HIS A CA 1
ATOM 971 C C . HIS A 1 117 ? -31.627 -1.432 9.443 1.00 73.12 117 HIS A C 1
ATOM 973 O O . HIS A 1 117 ? -31.628 -0.430 10.158 1.00 73.12 117 HIS A O 1
ATOM 979 N N . HIS A 1 118 ? -30.528 -2.167 9.251 1.00 65.69 118 HIS A N 1
ATOM 980 C CA . HIS A 1 118 ? -29.223 -1.758 9.767 1.00 65.69 118 HIS A CA 1
ATOM 981 C C . HIS A 1 118 ? -28.770 -0.431 9.160 1.00 65.69 118 HIS A C 1
ATOM 983 O O . HIS A 1 118 ? -28.378 0.453 9.910 1.00 65.69 118 HIS A O 1
ATOM 989 N N . THR A 1 119 ? -28.880 -0.250 7.841 1.00 64.75 119 THR A N 1
ATOM 990 C CA . THR A 1 119 ? -28.497 1.004 7.175 1.00 64.75 119 THR A CA 1
ATOM 991 C C . THR A 1 119 ? -29.378 2.184 7.599 1.00 64.75 119 THR A C 1
ATOM 993 O O . THR A 1 119 ? -28.850 3.253 7.878 1.00 64.75 119 THR A O 1
ATOM 996 N N . LYS A 1 120 ? -30.700 2.011 7.740 1.00 59.88 120 LYS A N 1
ATOM 997 C CA . LYS A 1 120 ? -31.614 3.070 8.214 1.00 59.88 120 LYS A CA 1
ATOM 998 C C . LYS A 1 120 ? -31.320 3.448 9.672 1.00 59.88 120 LYS A C 1
ATOM 1000 O O . LYS A 1 120 ? -31.270 4.631 9.990 1.00 59.88 120 LYS A O 1
ATOM 1005 N N . ASN A 1 121 ? -31.044 2.470 10.538 1.00 51.47 121 ASN A N 1
ATOM 1006 C CA . ASN A 1 121 ? -30.656 2.721 11.930 1.00 51.47 121 ASN A CA 1
ATOM 1007 C C . ASN A 1 121 ? -29.246 3.324 12.055 1.00 51.47 121 ASN A C 1
ATOM 1009 O O . ASN A 1 121 ? -29.035 4.158 12.931 1.00 51.47 121 ASN A O 1
ATOM 1013 N N . GLU A 1 122 ? -28.295 2.941 11.194 1.00 54.22 122 GLU A N 1
ATOM 1014 C CA . GLU A 1 122 ? -26.977 3.585 11.095 1.00 54.22 122 GLU A CA 1
ATOM 1015 C C . GLU A 1 122 ? -27.132 5.046 10.647 1.00 54.22 122 GLU A C 1
ATOM 1017 O O . GLU A 1 122 ? -26.601 5.913 11.323 1.00 54.22 122 GLU A O 1
ATOM 1022 N N . ILE A 1 123 ? -27.936 5.348 9.618 1.00 51.72 123 ILE A N 1
ATOM 1023 C CA . ILE A 1 123 ? -28.172 6.721 9.130 1.00 51.72 123 ILE A CA 1
ATOM 1024 C C . ILE A 1 123 ? -28.902 7.585 10.167 1.00 51.72 123 ILE A C 1
ATOM 1026 O O . ILE A 1 123 ? -28.567 8.754 10.332 1.00 51.72 123 ILE A O 1
ATOM 1030 N N . ILE A 1 124 ? -29.886 7.040 10.891 1.00 50.94 124 ILE A N 1
ATOM 1031 C CA . ILE A 1 124 ? -30.579 7.769 11.968 1.00 50.94 124 ILE A CA 1
ATOM 1032 C C . ILE A 1 124 ? -29.609 8.073 13.115 1.00 50.94 124 ILE A C 1
ATOM 1034 O O . ILE A 1 124 ? -29.577 9.204 13.596 1.00 50.94 124 ILE A O 1
ATOM 1038 N N . LYS A 1 125 ? -28.767 7.107 13.510 1.00 50.31 125 LYS A N 1
ATOM 1039 C CA . LYS A 1 125 ? -27.695 7.340 14.490 1.00 50.31 125 LYS A CA 1
ATOM 1040 C C . LYS A 1 125 ? -26.669 8.348 13.975 1.00 50.31 125 LYS A C 1
ATOM 1042 O O . LYS A 1 125 ? -26.254 9.217 14.724 1.00 50.31 125 LYS A O 1
ATOM 1047 N N . GLU A 1 126 ? -26.293 8.278 12.705 1.00 45.06 126 GLU A N 1
ATOM 1048 C CA . GLU A 1 126 ? -25.305 9.159 12.087 1.00 45.06 126 GLU A CA 1
ATOM 1049 C C . GLU A 1 126 ? -25.830 10.592 11.932 1.00 45.06 126 GLU A C 1
ATOM 1051 O O . GLU A 1 126 ? -25.081 11.540 12.138 1.00 45.06 126 GLU A O 1
ATOM 1056 N N . ASN A 1 127 ? -27.118 10.773 11.634 1.00 45.47 127 ASN A N 1
ATOM 1057 C CA . ASN A 1 127 ? -27.759 12.086 11.591 1.00 45.47 127 ASN A CA 1
ATOM 1058 C C . ASN A 1 127 ? -27.954 12.665 12.994 1.00 45.47 127 ASN A C 1
ATOM 1060 O O . ASN A 1 127 ? -27.661 13.840 13.184 1.00 45.47 127 ASN A O 1
ATOM 1064 N N . ALA A 1 128 ? -28.335 11.850 13.982 1.00 51.69 128 ALA A N 1
ATOM 1065 C CA . ALA A 1 128 ? -28.382 12.275 15.381 1.00 51.69 128 ALA A CA 1
ATOM 1066 C C . ALA A 1 128 ? -26.990 12.699 15.885 1.00 51.69 128 ALA A C 1
ATOM 1068 O O . ALA A 1 128 ? -26.845 13.773 16.456 1.00 51.69 128 ALA A O 1
ATOM 1069 N N . ILE A 1 129 ? -25.944 11.927 15.569 1.00 49.59 129 ILE A N 1
ATOM 1070 C CA . ILE A 1 129 ? -24.549 12.257 15.898 1.00 49.59 129 ILE A CA 1
ATOM 1071 C C . ILE A 1 129 ? -24.077 13.504 15.130 1.00 49.59 129 ILE A C 1
ATOM 1073 O O . ILE A 1 129 ? -23.424 14.368 15.706 1.00 49.59 129 ILE A O 1
ATOM 1077 N N . LYS A 1 130 ? -24.413 13.658 13.841 1.00 47.62 130 LYS A N 1
ATOM 1078 C CA . LYS A 1 130 ? -24.060 14.852 13.045 1.00 47.62 130 LYS A CA 1
ATOM 1079 C C . LYS A 1 130 ? -24.774 16.109 13.534 1.00 47.62 130 LYS A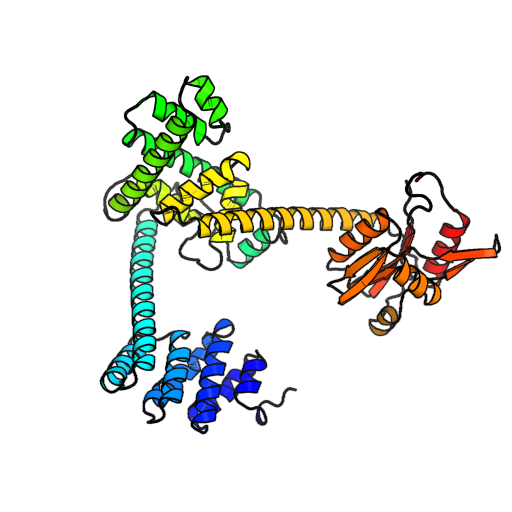 C 1
ATOM 1081 O O . LYS A 1 130 ? -24.172 17.182 13.493 1.00 47.62 130 LYS A O 1
ATOM 1086 N N . GLU A 1 131 ? -26.022 16.007 13.979 1.00 49.78 131 GLU A N 1
ATOM 1087 C CA . GLU A 1 131 ? -26.758 17.120 14.582 1.00 49.78 131 GLU A CA 1
ATOM 1088 C C . GLU A 1 131 ? -26.236 17.450 15.981 1.00 49.78 131 GLU A C 1
ATOM 1090 O O . GLU A 1 131 ? -26.046 18.625 16.281 1.00 49.78 131 GLU A O 1
ATOM 1095 N N . GLU A 1 132 ? -25.862 16.451 16.779 1.00 49.94 132 GLU A N 1
ATOM 1096 C CA . GLU A 1 132 ? -25.233 16.642 18.089 1.00 49.94 132 GLU A CA 1
ATOM 1097 C C . GLU A 1 132 ? -23.821 17.253 17.969 1.00 49.94 132 GLU A C 1
ATOM 1099 O O . GLU A 1 132 ? -23.470 18.157 18.724 1.00 49.94 132 GLU A O 1
ATOM 1104 N N . ILE A 1 133 ? -23.029 16.860 16.963 1.00 47.94 133 ILE A N 1
ATOM 1105 C CA . ILE A 1 133 ? -21.724 17.468 16.632 1.00 47.94 133 ILE A CA 1
ATOM 1106 C C . ILE A 1 133 ? -21.894 18.892 16.073 1.00 47.94 133 ILE A C 1
ATOM 1108 O O . ILE A 1 133 ? -21.063 19.764 16.335 1.00 47.94 133 ILE A O 1
ATOM 1112 N N . ARG A 1 134 ? -22.959 19.164 15.304 1.00 48.12 134 ARG A N 1
ATOM 1113 C CA . ARG A 1 134 ? -23.278 20.521 14.822 1.00 48.12 134 ARG A CA 1
ATOM 1114 C C . ARG A 1 134 ? -23.758 21.435 15.950 1.00 48.12 134 ARG A C 1
ATOM 1116 O O . ARG A 1 134 ? -23.395 22.610 15.931 1.00 48.12 134 ARG A O 1
ATOM 1123 N N . ALA A 1 135 ? -24.530 20.908 16.899 1.00 45.25 135 ALA A N 1
ATOM 1124 C CA . ALA A 1 135 ? -25.042 21.631 18.060 1.00 45.25 135 ALA A CA 1
ATOM 1125 C C . ALA A 1 135 ? -23.952 21.879 19.117 1.00 45.25 135 ALA A C 1
ATOM 1127 O O . ALA A 1 135 ? -23.891 22.964 19.685 1.00 45.25 135 ALA A O 1
ATOM 1128 N N . ASN A 1 136 ? -23.024 20.934 19.300 1.00 46.28 136 ASN A N 1
ATOM 1129 C CA . ASN A 1 136 ? -21.893 21.039 20.227 1.00 46.28 136 ASN A CA 1
ATOM 1130 C C . ASN A 1 136 ? -20.614 21.572 19.563 1.00 46.28 136 ASN A C 1
ATOM 1132 O O . ASN A 1 136 ? -19.511 21.168 19.938 1.00 46.28 136 ASN A O 1
ATOM 1136 N N . LYS A 1 137 ? -20.727 22.490 18.588 1.00 41.19 137 LYS A N 1
ATOM 1137 C CA . LYS A 1 137 ? -19.574 23.238 18.058 1.00 41.19 137 LYS A CA 1
ATOM 1138 C C . LYS A 1 137 ? -18.982 24.132 19.151 1.00 41.19 137 LYS A C 1
ATOM 1140 O O . LYS A 1 137 ? -19.176 25.344 19.177 1.00 41.19 137 LYS A O 1
ATOM 1145 N N . SER A 1 138 ? -18.214 23.515 20.038 1.00 40.53 138 SER A N 1
ATOM 1146 C CA . SER A 1 138 ? -17.241 24.199 20.866 1.00 40.53 138 SER A CA 1
ATOM 1147 C C . SER A 1 138 ? -16.215 24.837 19.920 1.00 40.53 138 SER A C 1
ATOM 1149 O O . SER A 1 138 ? -15.676 24.137 19.056 1.00 40.53 138 SER A O 1
ATOM 1151 N N . PRO A 1 139 ? -15.932 26.145 20.032 1.00 46.00 139 PRO A N 1
ATOM 1152 C CA . PRO A 1 139 ? -15.056 26.874 19.109 1.00 46.00 139 PRO A CA 1
ATOM 1153 C C . PRO A 1 139 ? -13.591 26.389 19.096 1.00 46.00 139 PRO A C 1
ATOM 1155 O O . PRO A 1 139 ? -12.796 26.893 18.307 1.00 46.00 139 PRO A O 1
ATOM 1158 N N . ASN A 1 140 ? -13.246 25.389 19.917 1.00 45.97 140 ASN A N 1
ATOM 1159 C CA . ASN A 1 140 ? -11.912 24.802 20.035 1.00 45.97 140 ASN A CA 1
ATOM 1160 C C . ASN A 1 140 ? -11.809 23.336 19.574 1.00 45.97 140 ASN A C 1
ATOM 1162 O O . ASN A 1 140 ? -10.743 22.744 19.740 1.00 45.97 140 ASN A O 1
ATOM 1166 N N . LEU A 1 141 ? -12.862 22.732 19.001 1.00 50.25 141 LEU A N 1
ATOM 1167 C CA . LEU A 1 141 ? -12.717 21.405 18.391 1.00 50.25 141 LEU A CA 1
ATOM 1168 C C . LEU A 1 141 ? -11.814 21.523 17.157 1.00 50.25 141 LEU A C 1
ATOM 1170 O O . LEU A 1 141 ? -12.039 22.362 16.281 1.00 50.25 141 LEU A O 1
ATOM 1174 N N . SER A 1 142 ? -10.747 20.732 17.154 1.00 50.50 142 SER A N 1
ATOM 1175 C CA . SER A 1 142 ? -9.623 20.838 16.236 1.00 50.50 142 SER A CA 1
ATOM 1176 C C . SER A 1 142 ? -10.065 20.925 14.775 1.00 50.50 142 SER A C 1
ATOM 1178 O O . SER A 1 142 ? -10.959 20.224 14.300 1.00 50.50 142 SER A O 1
ATOM 1180 N N . LYS A 1 143 ? -9.399 21.805 14.021 1.00 64.75 143 LYS A N 1
ATOM 1181 C CA . LYS A 1 143 ? -9.514 21.899 12.561 1.00 64.75 143 LYS A CA 1
ATOM 1182 C C . LYS A 1 143 ? -8.848 20.685 11.903 1.00 64.75 143 LYS A C 1
ATOM 1184 O O . LYS A 1 143 ? -7.943 20.855 11.085 1.00 64.75 143 LYS A O 1
ATOM 1189 N N . PHE A 1 144 ? -9.227 19.464 12.278 1.00 69.81 144 PHE A N 1
ATOM 1190 C CA . PHE A 1 144 ? -8.714 18.285 11.604 1.00 69.81 144 PHE A CA 1
ATOM 1191 C C . PHE A 1 144 ? -9.210 18.319 10.148 1.00 69.81 144 PHE A C 1
ATOM 1193 O O . PHE A 1 144 ? -10.416 18.442 9.911 1.00 69.81 144 PHE A O 1
ATOM 1200 N N . PRO A 1 145 ? -8.311 18.307 9.150 1.00 77.56 145 PRO A N 1
ATOM 1201 C CA . PRO A 1 145 ? -8.704 18.530 7.768 1.00 77.56 145 PRO A CA 1
ATOM 1202 C C . PRO A 1 145 ? -9.636 17.414 7.288 1.00 77.56 145 PRO A C 1
ATOM 1204 O O . PRO A 1 145 ? -9.353 16.225 7.444 1.00 77.56 145 PRO A O 1
ATOM 1207 N N . ASN A 1 146 ? -10.748 17.798 6.659 1.00 82.06 146 ASN A N 1
ATOM 1208 C CA . ASN A 1 146 ? -11.654 16.845 6.031 1.00 82.06 146 ASN A CA 1
ATOM 1209 C C . ASN A 1 146 ? -10.998 16.275 4.762 1.00 82.06 146 ASN A C 1
ATOM 1211 O O . ASN A 1 146 ? -11.033 16.891 3.698 1.00 82.06 146 ASN A O 1
ATOM 1215 N N . LEU A 1 147 ? -10.352 15.117 4.889 1.00 86.50 147 LEU A N 1
ATOM 1216 C CA . LEU A 1 147 ? -9.666 14.453 3.780 1.00 86.50 147 LEU A CA 1
ATOM 1217 C C . LEU A 1 147 ? -10.623 13.576 2.978 1.00 86.50 147 LEU A C 1
ATOM 1219 O O . LEU A 1 147 ? -11.398 12.811 3.559 1.00 86.50 147 LEU A O 1
ATOM 1223 N N . SER A 1 148 ? -10.501 13.632 1.651 1.00 90.69 148 SER A N 1
ATOM 1224 C CA . SER A 1 148 ? -11.167 12.690 0.750 1.00 90.69 148 SER A CA 1
ATOM 1225 C C . SER A 1 148 ? -10.580 11.280 0.885 1.00 90.69 148 SER A C 1
ATOM 1227 O O . SER A 1 148 ? -9.400 11.119 1.210 1.00 90.69 148 SER A O 1
ATOM 1229 N N . ASN A 1 149 ? -11.377 10.259 0.565 1.00 90.38 149 ASN A N 1
ATOM 1230 C CA . ASN A 1 149 ? -10.913 8.867 0.539 1.00 90.38 149 ASN A CA 1
ATOM 1231 C C . ASN A 1 149 ? -9.745 8.671 -0.431 1.00 90.38 149 ASN A C 1
ATOM 1233 O O . ASN A 1 149 ? -8.825 7.917 -0.134 1.00 90.38 149 ASN A O 1
ATOM 1237 N N . LEU A 1 150 ? -9.748 9.386 -1.561 1.00 91.38 150 LEU A N 1
ATOM 1238 C CA . LEU A 1 150 ? -8.652 9.347 -2.526 1.00 91.38 150 LEU A CA 1
ATOM 1239 C C . LEU A 1 150 ? -7.341 9.817 -1.888 1.00 91.38 150 LEU A C 1
ATOM 1241 O O . LEU A 1 150 ? -6.346 9.107 -1.956 1.00 91.38 150 LEU A O 1
ATOM 1245 N N . SER A 1 151 ? -7.355 10.958 -1.195 1.00 92.81 151 SER A N 1
ATOM 1246 C CA . SER A 1 151 ? -6.153 11.495 -0.547 1.00 92.81 151 SER A CA 1
ATOM 1247 C C . SER A 1 151 ? -5.610 10.563 0.536 1.00 92.81 151 SER A C 1
ATOM 1249 O O . SER A 1 151 ? -4.401 10.387 0.634 1.00 92.81 151 SER A O 1
ATOM 1251 N N . ILE A 1 152 ? -6.484 9.923 1.320 1.00 94.94 152 ILE A N 1
ATOM 1252 C CA . ILE A 1 152 ? -6.067 8.912 2.304 1.00 94.94 152 ILE A CA 1
ATOM 1253 C C . ILE A 1 152 ? -5.342 7.753 1.624 1.00 94.94 152 ILE A C 1
ATOM 1255 O O . ILE A 1 152 ? -4.270 7.359 2.079 1.00 94.94 152 ILE A O 1
ATOM 1259 N N . MET A 1 153 ? -5.894 7.238 0.524 1.00 95.69 153 MET A N 1
ATOM 1260 C CA . MET A 1 153 ? -5.267 6.152 -0.228 1.00 95.69 153 MET A CA 1
ATOM 1261 C C . MET A 1 153 ? -3.932 6.578 -0.845 1.00 95.69 153 MET A C 1
ATOM 1263 O O . MET A 1 153 ? -2.993 5.790 -0.843 1.00 95.69 153 MET A O 1
ATOM 1267 N N . GLU A 1 154 ? -3.815 7.810 -1.346 1.00 94.44 154 GLU A N 1
ATOM 1268 C CA . GLU A 1 154 ? -2.554 8.338 -1.884 1.00 94.44 154 GLU A CA 1
ATOM 1269 C C . GLU A 1 154 ? -1.458 8.408 -0.812 1.00 94.44 154 GLU A C 1
ATOM 1271 O O . GLU A 1 154 ? -0.323 7.986 -1.042 1.00 94.44 154 GLU A O 1
ATOM 1276 N N . TYR A 1 155 ? -1.806 8.888 0.384 1.00 96.31 155 TYR A N 1
ATOM 1277 C CA . TYR A 1 155 ? -0.892 8.913 1.524 1.00 96.31 155 TYR A CA 1
ATOM 1278 C C . TYR A 1 155 ? -0.514 7.502 1.969 1.00 96.31 155 TYR A C 1
ATOM 1280 O O . TYR A 1 155 ? 0.663 7.207 2.160 1.00 96.31 155 TYR A O 1
ATOM 1288 N N . PHE A 1 156 ? -1.499 6.612 2.090 1.00 96.44 156 PHE A N 1
ATOM 1289 C CA . PHE A 1 156 ? -1.290 5.232 2.517 1.00 96.44 156 PHE A CA 1
ATOM 1290 C C . PHE A 1 156 ? -0.444 4.416 1.518 1.00 96.44 156 PHE A C 1
ATOM 1292 O O . PHE A 1 156 ? 0.390 3.589 1.889 1.00 96.44 156 PHE A O 1
ATOM 1299 N N . ASN A 1 157 ? -0.619 4.655 0.222 1.00 94.19 157 ASN A N 1
ATOM 1300 C CA . ASN A 1 157 ? 0.175 4.000 -0.815 1.00 94.19 157 ASN A CA 1
ATOM 1301 C C . ASN A 1 157 ? 1.547 4.657 -1.022 1.00 94.19 157 ASN A C 1
ATOM 1303 O O . ASN A 1 157 ? 2.314 4.204 -1.868 1.00 94.19 157 ASN A O 1
ATOM 1307 N N . GLY A 1 158 ? 1.864 5.724 -0.281 1.00 93.38 158 GLY A N 1
ATOM 1308 C CA . GLY A 1 158 ? 3.107 6.475 -0.439 1.00 93.38 158 GLY A CA 1
ATOM 1309 C C . GLY A 1 158 ? 3.228 7.183 -1.793 1.00 93.38 158 GLY A C 1
ATOM 1310 O O . GLY A 1 158 ? 4.319 7.632 -2.141 1.00 93.38 158 GLY A O 1
ATOM 1311 N N . THR A 1 159 ? 2.144 7.296 -2.570 1.00 90.19 159 THR A N 1
ATOM 1312 C CA . THR A 1 159 ? 2.149 8.013 -3.857 1.00 90.19 159 THR A CA 1
ATOM 1313 C C . THR A 1 159 ? 2.153 9.525 -3.659 1.00 90.19 159 THR A C 1
ATOM 1315 O O . THR A 1 159 ? 2.571 10.261 -4.551 1.00 90.19 159 THR A O 1
ATOM 1318 N N . LYS A 1 160 ? 1.739 9.988 -2.475 1.00 93.25 160 LYS A N 1
ATOM 1319 C CA . LYS A 1 160 ? 1.807 11.383 -2.050 1.00 93.25 160 LYS A CA 1
ATOM 1320 C C . LYS A 1 160 ? 2.394 11.485 -0.647 1.00 93.25 160 LYS A C 1
ATOM 1322 O O . LYS A 1 160 ? 2.092 10.667 0.220 1.00 93.25 160 LYS A O 1
ATOM 1327 N N . GLU A 1 161 ? 3.213 12.506 -0.408 1.00 93.81 161 GLU A N 1
ATOM 1328 C CA . GLU A 1 161 ? 3.717 12.772 0.938 1.00 93.81 161 GLU A CA 1
ATOM 1329 C C . GLU A 1 161 ? 2.576 13.233 1.857 1.00 93.81 161 GLU A C 1
ATOM 1331 O O . GLU A 1 161 ? 1.733 14.044 1.467 1.00 93.81 161 GLU A O 1
ATOM 1336 N N . ILE A 1 162 ? 2.563 12.728 3.094 1.00 94.75 162 ILE A N 1
ATOM 1337 C CA . ILE A 1 162 ? 1.642 13.182 4.138 1.00 94.75 162 ILE A CA 1
ATOM 1338 C C . ILE A 1 162 ? 1.963 14.655 4.465 1.00 94.75 162 ILE A C 1
ATOM 1340 O O . ILE A 1 162 ? 3.075 14.927 4.934 1.00 94.75 162 ILE A O 1
ATOM 1344 N N . PRO A 1 163 ? 1.015 15.596 4.285 1.00 94.69 163 PRO A N 1
ATOM 1345 C CA . PRO A 1 163 ? 1.244 17.009 4.569 1.00 94.69 163 PRO A CA 1
ATOM 1346 C C . PRO A 1 163 ? 1.641 17.245 6.027 1.00 94.69 163 PRO A C 1
ATOM 1348 O O . PRO A 1 163 ? 1.104 16.604 6.933 1.00 94.69 163 PRO A O 1
ATOM 1351 N N . THR A 1 164 ? 2.534 18.204 6.273 1.00 93.25 164 THR A N 1
ATOM 1352 C CA . THR A 1 164 ? 2.990 18.553 7.630 1.00 93.25 164 THR A CA 1
ATOM 1353 C C . THR A 1 164 ? 1.824 18.896 8.556 1.00 93.25 164 THR A C 1
ATOM 1355 O O . THR A 1 164 ? 1.764 18.368 9.663 1.00 93.25 164 THR A O 1
ATOM 1358 N N . GLN A 1 165 ? 0.836 19.658 8.072 1.00 89.88 165 GLN A N 1
ATOM 1359 C CA . GLN A 1 165 ? -0.351 20.015 8.858 1.00 89.88 165 GLN A CA 1
ATOM 1360 C C . GLN A 1 165 ? -1.164 18.782 9.280 1.00 89.88 165 GLN A C 1
ATOM 1362 O O . GLN A 1 165 ? -1.737 18.753 10.364 1.00 89.88 165 GLN A O 1
ATOM 1367 N N . LEU A 1 166 ? -1.204 17.743 8.438 1.00 92.44 166 LEU A N 1
ATOM 1368 C CA . LEU A 1 166 ? -1.891 16.493 8.756 1.00 92.44 166 LEU A CA 1
ATOM 1369 C C . LEU A 1 166 ? -1.114 15.678 9.798 1.00 92.44 166 LEU A C 1
ATOM 1371 O O . LEU A 1 166 ? -1.716 15.159 10.736 1.00 92.44 166 LEU A O 1
ATOM 1375 N N . LYS A 1 167 ? 0.221 15.601 9.671 1.00 94.75 167 LYS A N 1
ATOM 1376 C CA . LYS A 1 167 ? 1.091 14.962 10.676 1.00 94.75 167 LYS A CA 1
ATOM 1377 C C . LYS A 1 167 ? 0.916 15.630 12.044 1.00 94.75 167 LYS A C 1
ATOM 1379 O O . LYS A 1 167 ? 0.783 14.937 13.047 1.00 94.75 167 LYS A O 1
ATOM 1384 N N . GLU A 1 168 ? 0.909 16.960 12.081 1.00 91.81 168 GLU A N 1
ATOM 1385 C CA . GLU A 1 168 ? 0.695 17.753 13.298 1.00 91.81 168 GLU A CA 1
ATOM 1386 C C . GLU A 1 168 ? -0.710 17.562 13.868 1.00 91.81 168 GLU A C 1
ATOM 1388 O O . GLU A 1 168 ? -0.846 17.325 15.065 1.00 91.81 168 GLU A O 1
ATOM 1393 N N . GLY A 1 169 ? -1.738 17.564 13.014 1.00 91.19 169 GLY A N 1
ATOM 1394 C CA . GLY A 1 169 ? -3.107 17.252 13.416 1.00 91.19 169 GLY A CA 1
ATOM 1395 C C . GLY A 1 169 ? -3.199 15.892 14.108 1.00 91.19 169 GLY A C 1
ATOM 1396 O O . GLY A 1 169 ? -3.693 15.809 15.227 1.00 91.19 169 GLY A O 1
ATOM 1397 N N . TYR A 1 170 ? -2.650 14.832 13.505 1.00 94.19 170 TYR A N 1
ATOM 1398 C CA . TYR A 1 170 ? -2.670 13.496 14.112 1.00 94.19 170 TYR A CA 1
ATOM 1399 C C . TYR A 1 170 ? -1.896 13.427 15.438 1.00 94.19 170 TYR A C 1
ATOM 1401 O O . TYR A 1 170 ? -2.301 12.678 16.323 1.00 94.19 170 TYR A O 1
ATOM 1409 N N . LYS A 1 171 ? -0.818 14.206 15.604 1.00 93.06 171 LYS A N 1
ATOM 1410 C CA . LYS A 1 171 ? -0.084 14.311 16.880 1.00 93.06 171 LYS A CA 1
ATOM 1411 C C . LYS A 1 171 ? -0.891 15.010 17.973 1.00 93.06 171 LYS A C 1
ATOM 1413 O O . LYS A 1 171 ? -0.832 14.611 19.131 1.00 93.06 171 LYS A O 1
ATOM 1418 N N . ILE A 1 172 ? -1.623 16.065 17.623 1.00 91.25 172 ILE A N 1
ATOM 1419 C CA . ILE A 1 172 ? -2.491 16.768 18.574 1.00 91.25 172 ILE A CA 1
ATOM 1420 C C . ILE A 1 172 ? -3.616 15.829 19.015 1.00 91.25 172 ILE A C 1
ATOM 1422 O O . ILE A 1 172 ? -3.827 15.641 20.212 1.00 91.25 172 ILE A O 1
ATOM 1426 N N . GLU A 1 173 ? -4.280 15.178 18.060 1.00 91.31 173 GLU A N 1
ATOM 1427 C CA . GLU A 1 173 ? -5.376 14.250 18.346 1.00 91.31 173 GLU A CA 1
ATOM 1428 C C . GLU A 1 173 ? -4.923 13.022 19.140 1.00 91.31 173 GLU A C 1
ATOM 1430 O O . GLU A 1 173 ? -5.636 12.567 20.034 1.00 91.31 173 GLU A O 1
ATOM 1435 N N . SER A 1 174 ? -3.715 12.501 18.896 1.00 93.06 174 SER A N 1
ATOM 1436 C CA . SER A 1 174 ? -3.187 11.397 19.702 1.00 93.06 174 SER A CA 1
ATOM 1437 C C . SER A 1 174 ? -2.937 11.825 21.147 1.00 93.06 174 SER A C 1
ATOM 1439 O O . SER A 1 174 ? -3.235 11.065 22.069 1.00 93.06 174 SER A O 1
ATOM 1441 N N . GLN A 1 175 ? -2.480 13.060 21.374 1.00 92.19 175 GLN A N 1
ATOM 1442 C CA . GLN A 1 175 ? -2.327 13.612 22.719 1.00 92.19 175 GLN A CA 1
ATOM 1443 C C . GLN A 1 175 ? -3.672 13.820 23.420 1.00 92.19 175 GLN A C 1
ATOM 1445 O O . GLN A 1 175 ? -3.798 13.494 24.602 1.00 92.19 175 GLN A O 1
ATOM 1450 N N . VAL A 1 176 ? -4.686 14.320 22.708 1.00 91.00 176 VAL A N 1
ATOM 1451 C CA . VAL A 1 176 ? -6.056 14.444 23.234 1.00 91.00 176 VAL A CA 1
ATOM 1452 C C . VAL A 1 176 ? -6.613 13.072 23.611 1.00 91.00 176 VAL A C 1
ATOM 1454 O O . VAL A 1 176 ? -7.161 12.912 24.707 1.00 91.00 176 VAL A O 1
ATOM 1457 N N . PHE A 1 177 ? -6.409 12.071 22.753 1.00 92.81 177 PHE A N 1
ATOM 1458 C CA . PHE A 1 177 ? -6.806 10.690 23.002 1.00 92.81 177 PHE A CA 1
ATOM 1459 C C . PHE A 1 177 ? -6.144 10.126 24.267 1.00 92.81 177 PHE A C 1
ATOM 1461 O O . PHE A 1 177 ? -6.846 9.653 25.158 1.00 92.81 177 PHE A O 1
ATOM 1468 N N . ILE A 1 178 ? -4.818 10.241 24.402 1.00 92.88 178 ILE A N 1
ATOM 1469 C CA . ILE A 1 178 ? -4.082 9.735 25.574 1.00 92.88 178 ILE A CA 1
ATOM 1470 C C . ILE A 1 178 ? -4.460 10.472 26.857 1.00 92.88 178 ILE A C 1
ATOM 1472 O O . ILE A 1 178 ? -4.673 9.835 27.887 1.00 92.88 178 ILE A O 1
ATOM 1476 N N . ASN A 1 179 ? -4.614 11.796 26.809 1.00 90.69 179 ASN A N 1
ATOM 1477 C CA . ASN A 1 179 ? -5.069 12.568 27.964 1.00 90.69 179 ASN A CA 1
ATOM 1478 C C . ASN A 1 179 ? -6.475 12.138 28.408 1.00 90.69 179 ASN A C 1
ATOM 1480 O O . ASN A 1 179 ? -6.736 12.013 29.603 1.00 90.69 179 ASN A O 1
ATOM 1484 N N . SER A 1 180 ? -7.380 11.894 27.457 1.00 91.25 180 SER A N 1
ATOM 1485 C CA . SER A 1 180 ? -8.735 11.415 27.752 1.00 91.25 180 SER A CA 1
ATOM 1486 C C . SER A 1 180 ? -8.722 9.986 28.303 1.00 91.25 180 SER A C 1
ATOM 1488 O O . SER A 1 180 ? -9.446 9.697 29.256 1.00 91.25 180 SER A O 1
ATOM 1490 N N . LEU A 1 181 ? -7.853 9.119 27.770 1.00 92.69 181 LEU A N 1
ATOM 1491 C CA . LEU A 1 181 ? -7.623 7.764 28.273 1.00 92.69 181 LEU A CA 1
ATOM 1492 C C . LEU A 1 181 ? -7.120 7.785 29.721 1.00 92.69 181 LEU A C 1
ATOM 1494 O O . LEU A 1 181 ? -7.661 7.078 30.566 1.00 92.69 181 LEU A O 1
ATOM 1498 N N . TYR A 1 182 ? -6.145 8.639 30.033 1.00 93.44 182 TYR A N 1
ATOM 1499 C CA . TYR A 1 182 ? -5.614 8.784 31.386 1.00 93.44 182 TYR A CA 1
ATOM 1500 C C . TYR A 1 182 ? -6.656 9.323 32.375 1.00 93.44 182 TYR A C 1
ATOM 1502 O O . TYR A 1 182 ? -6.842 8.741 33.439 1.00 93.44 182 TYR A O 1
ATOM 1510 N N . LYS A 1 183 ? -7.395 10.382 32.017 1.00 92.44 183 LYS A N 1
ATOM 1511 C CA . LYS A 1 183 ? -8.484 10.909 32.862 1.00 92.44 183 LYS A CA 1
ATOM 1512 C C . LYS A 1 183 ? -9.568 9.864 33.126 1.00 92.44 183 LYS A C 1
ATOM 1514 O O . LYS A 1 183 ? -10.084 9.777 34.231 1.00 92.44 183 LYS A O 1
ATOM 1519 N N . SER A 1 184 ? -9.882 9.047 32.125 1.00 91.81 184 SER A N 1
ATOM 1520 C CA . SER A 1 184 ? -10.820 7.931 32.269 1.00 91.81 184 SER A CA 1
ATOM 1521 C C . SER A 1 184 ? -10.273 6.855 33.211 1.00 91.81 184 SER A C 1
ATOM 1523 O O . SER A 1 184 ? -10.991 6.362 34.077 1.00 91.81 184 SER A O 1
ATOM 1525 N N . ALA A 1 185 ? -8.978 6.547 33.113 1.00 93.25 185 ALA A N 1
ATOM 1526 C CA . ALA A 1 185 ? -8.304 5.635 34.029 1.00 93.25 185 ALA A CA 1
ATOM 1527 C C . ALA A 1 185 ? -8.319 6.148 35.481 1.00 93.25 185 ALA A C 1
ATOM 1529 O O . ALA A 1 185 ? -8.553 5.357 36.388 1.00 93.25 185 ALA A O 1
ATOM 1530 N N . GLN A 1 186 ? -8.162 7.456 35.722 1.00 94.38 186 GLN A N 1
ATOM 1531 C CA . GLN A 1 186 ? -8.251 8.050 37.069 1.00 94.38 186 GLN A CA 1
ATOM 1532 C C . GLN A 1 186 ? -9.612 7.829 37.748 1.00 94.38 186 GLN A C 1
ATOM 1534 O O . GLN A 1 186 ? -9.673 7.769 38.972 1.00 94.38 186 GLN A O 1
ATOM 1539 N N . LEU A 1 187 ? -10.692 7.703 36.972 1.00 92.50 187 LEU A N 1
ATOM 1540 C CA . LEU A 1 187 ? -12.038 7.450 37.497 1.00 92.50 187 LEU A CA 1
ATOM 1541 C C . LEU A 1 187 ? -12.279 5.973 37.842 1.00 92.50 187 LEU A C 1
ATOM 1543 O O . LEU A 1 187 ? -13.177 5.666 38.620 1.00 92.50 187 LEU A O 1
ATOM 1547 N N . ILE A 1 188 ? -11.500 5.061 37.254 1.00 91.88 188 ILE A N 1
ATOM 1548 C CA . ILE A 1 188 ? -11.686 3.605 37.376 1.00 91.88 188 ILE A CA 1
ATOM 1549 C C . ILE A 1 188 ? -10.643 2.973 38.307 1.00 91.88 188 ILE A C 1
ATOM 1551 O O . ILE A 1 188 ? -10.925 1.985 38.989 1.00 91.88 188 ILE A O 1
ATOM 1555 N N . ILE A 1 189 ? -9.425 3.514 38.329 1.00 93.62 189 ILE A N 1
ATOM 1556 C CA . ILE A 1 189 ? -8.284 2.954 39.050 1.00 93.62 189 ILE A CA 1
ATOM 1557 C C . ILE A 1 189 ? -8.138 3.646 40.405 1.00 93.62 189 ILE A C 1
ATOM 1559 O O . ILE A 1 189 ? -7.601 4.746 40.505 1.00 93.62 189 ILE A O 1
ATOM 1563 N N . ASN A 1 190 ? -8.544 2.951 41.467 1.00 94.38 190 ASN A N 1
ATOM 1564 C CA . ASN A 1 190 ? -8.349 3.422 42.844 1.00 94.38 190 ASN A CA 1
ATOM 1565 C C . ASN A 1 190 ? -6.902 3.237 43.341 1.00 94.38 190 ASN A C 1
ATOM 1567 O O . ASN A 1 190 ? -6.446 3.957 44.231 1.00 94.38 190 ASN A O 1
ATOM 1571 N N . ASP A 1 191 ? -6.173 2.261 42.790 1.00 96.06 191 ASP A N 1
ATOM 1572 C CA . ASP A 1 191 ? -4.791 1.974 43.173 1.00 96.06 191 ASP A CA 1
ATOM 1573 C C . ASP A 1 191 ? -3.826 2.987 42.533 1.00 96.06 191 ASP A C 1
ATOM 1575 O O . ASP A 1 191 ? -3.595 2.992 41.321 1.00 96.06 191 ASP A O 1
ATOM 1579 N N . LYS A 1 192 ? -3.217 3.834 43.373 1.00 96.38 192 LYS A N 1
ATOM 1580 C CA . LYS A 1 192 ? -2.261 4.867 42.943 1.00 96.38 192 LYS A CA 1
ATOM 1581 C C . LYS A 1 192 ? -1.054 4.294 42.194 1.00 96.38 192 LYS A C 1
ATOM 1583 O O . LYS A 1 192 ? -0.555 4.945 41.280 1.00 96.38 192 LYS A O 1
ATOM 1588 N N . THR A 1 193 ? -0.585 3.104 42.561 1.00 96.00 193 THR A N 1
ATOM 1589 C CA . THR A 1 193 ? 0.545 2.434 41.907 1.00 96.00 193 THR A CA 1
ATOM 1590 C C . THR A 1 193 ? 0.160 2.012 40.496 1.00 96.00 193 THR A C 1
ATOM 1592 O O . THR A 1 193 ? 0.866 2.332 39.541 1.00 96.00 193 THR A O 1
ATOM 1595 N N . ILE A 1 194 ? -0.995 1.360 40.343 1.00 96.31 194 ILE A N 1
ATOM 1596 C CA . ILE A 1 194 ? -1.509 0.933 39.033 1.00 96.31 194 ILE A CA 1
ATOM 1597 C C . ILE A 1 194 ? -1.777 2.140 38.129 1.00 96.31 194 ILE A C 1
ATOM 1599 O O . ILE A 1 194 ? -1.437 2.098 36.949 1.00 96.31 194 ILE A O 1
ATOM 1603 N N . LEU A 1 195 ? -2.297 3.242 38.674 1.00 96.12 195 LEU A N 1
ATOM 1604 C CA . LEU A 1 195 ? -2.522 4.475 37.917 1.00 96.12 195 LEU A CA 1
ATOM 1605 C C . LEU A 1 195 ? -1.209 5.095 37.402 1.00 96.12 195 LEU A C 1
ATOM 1607 O O . LEU A 1 195 ? -1.133 5.498 36.242 1.00 96.12 195 LEU A O 1
ATOM 1611 N N . GLN A 1 196 ? -0.154 5.131 38.223 1.00 95.56 196 GLN A N 1
ATOM 1612 C CA . GLN A 1 196 ? 1.168 5.602 37.786 1.00 95.56 196 GLN A CA 1
ATOM 1613 C C . GLN A 1 196 ? 1.783 4.693 36.712 1.00 95.56 196 GLN A C 1
ATOM 1615 O O . GLN A 1 196 ? 2.405 5.173 35.761 1.00 95.56 196 GLN A O 1
ATOM 1620 N N . ILE A 1 197 ? 1.609 3.375 36.850 1.00 95.56 197 ILE A N 1
ATOM 1621 C CA . ILE A 1 197 ? 2.040 2.394 35.848 1.00 95.56 197 ILE A CA 1
ATOM 1622 C C . ILE A 1 197 ? 1.284 2.615 34.533 1.00 95.56 197 ILE A C 1
ATOM 1624 O O . ILE A 1 197 ? 1.909 2.612 33.472 1.00 95.56 197 ILE A O 1
ATOM 1628 N N . PHE A 1 198 ? -0.027 2.866 34.600 1.00 94.44 198 PHE A N 1
ATOM 1629 C CA . PHE A 1 198 ? -0.865 3.184 33.445 1.00 94.44 198 PHE A CA 1
ATOM 1630 C C . PHE A 1 198 ? -0.350 4.430 32.718 1.00 94.44 198 PHE A C 1
ATOM 1632 O O . PHE A 1 198 ? -0.084 4.384 31.518 1.00 94.44 198 PHE A O 1
ATOM 1639 N N . GLU A 1 199 ? -0.119 5.523 33.445 1.00 93.50 199 GLU A N 1
ATOM 1640 C CA . GLU A 1 199 ? 0.416 6.768 32.882 1.00 93.50 199 GLU A CA 1
ATOM 1641 C C . GLU A 1 199 ? 1.739 6.551 32.135 1.00 93.50 199 GLU A C 1
ATOM 1643 O O . GLU A 1 199 ? 1.903 6.989 30.996 1.00 93.50 199 GLU A O 1
ATOM 1648 N N . LYS A 1 200 ? 2.672 5.804 32.739 1.00 93.06 200 LYS A N 1
ATOM 1649 C CA . LYS A 1 200 ? 3.963 5.476 32.116 1.00 93.06 200 LYS A CA 1
ATOM 1650 C C . LYS A 1 200 ? 3.830 4.540 30.920 1.00 93.06 200 LYS A C 1
ATOM 1652 O O . LYS A 1 200 ? 4.611 4.642 29.979 1.00 93.06 200 LYS A O 1
ATOM 1657 N N . ARG A 1 201 ? 2.884 3.600 30.949 1.00 90.44 201 ARG A N 1
ATOM 1658 C CA . ARG A 1 201 ? 2.702 2.605 29.885 1.00 90.44 201 ARG A CA 1
ATOM 1659 C C . ARG A 1 201 ? 2.080 3.204 28.623 1.00 90.44 201 ARG A C 1
ATOM 1661 O O . ARG A 1 201 ? 2.461 2.791 27.529 1.00 90.44 201 ARG A O 1
ATOM 1668 N N . TYR A 1 202 ? 1.141 4.136 28.782 1.00 89.12 202 TYR A N 1
ATOM 1669 C CA . TYR A 1 202 ? 0.360 4.722 27.685 1.00 89.12 202 TYR A CA 1
ATOM 1670 C C . TYR A 1 202 ? 0.764 6.164 27.332 1.00 89.12 202 TYR A C 1
ATOM 1672 O O . TYR A 1 202 ? 0.253 6.720 26.362 1.00 89.12 202 TYR A O 1
ATOM 1680 N N . GLY A 1 203 ? 1.679 6.780 28.083 1.00 85.50 203 GLY A N 1
ATOM 1681 C CA . GLY A 1 203 ? 2.174 8.127 27.810 1.00 85.50 203 GLY A CA 1
ATOM 1682 C C . GLY A 1 203 ? 2.955 8.239 26.493 1.00 85.50 203 GLY A C 1
ATOM 1683 O O . GLY A 1 203 ? 3.741 7.369 26.132 1.00 85.50 203 GLY A O 1
ATOM 1684 N N . ILE A 1 204 ? 2.794 9.361 25.784 1.00 74.81 204 ILE A N 1
ATOM 1685 C CA . ILE A 1 204 ? 3.408 9.579 24.457 1.00 74.81 204 ILE A CA 1
ATOM 1686 C C . ILE A 1 204 ? 4.915 9.862 24.546 1.00 74.81 204 ILE A C 1
ATOM 1688 O O . ILE A 1 204 ? 5.672 9.506 23.643 1.00 74.81 204 ILE A O 1
ATOM 1692 N N . ASN A 1 205 ? 5.368 10.468 25.647 1.00 78.06 205 ASN A N 1
ATOM 1693 C CA . ASN A 1 205 ? 6.737 10.979 25.770 1.00 78.06 205 ASN A CA 1
ATOM 1694 C C . ASN A 1 205 ? 7.796 9.881 25.919 1.00 78.06 205 ASN A C 1
ATOM 1696 O O . ASN A 1 205 ? 8.946 10.075 25.527 1.00 78.06 205 ASN A O 1
ATOM 1700 N N . LYS A 1 206 ? 7.444 8.736 26.516 1.00 81.56 206 LYS A N 1
ATOM 1701 C CA . LYS A 1 206 ? 8.402 7.665 26.795 1.00 81.56 206 LYS A CA 1
ATOM 1702 C C . LYS A 1 206 ? 7.711 6.312 26.842 1.00 81.56 206 LYS A C 1
ATOM 1704 O O . LYS A 1 206 ? 6.792 6.111 27.622 1.00 81.56 206 LYS A O 1
ATOM 1709 N N . TYR A 1 207 ? 8.218 5.367 26.053 1.00 77.81 207 TYR A N 1
ATOM 1710 C CA . TYR A 1 207 ? 7.745 3.988 26.078 1.00 77.81 207 TYR A CA 1
ATOM 1711 C C . TYR A 1 207 ? 8.368 3.222 27.243 1.00 77.81 207 TYR A C 1
ATOM 1713 O O . TYR A 1 207 ? 9.587 3.040 27.293 1.00 77.81 207 TYR A O 1
ATOM 1721 N N . TYR A 1 208 ? 7.528 2.711 28.134 1.00 88.75 208 TYR A N 1
ATOM 1722 C CA . TYR A 1 208 ? 7.945 1.785 29.176 1.00 88.75 208 TYR A CA 1
ATOM 1723 C C . TYR A 1 208 ? 7.512 0.364 28.817 1.00 88.75 208 TYR A C 1
ATOM 1725 O O . TYR A 1 208 ? 6.330 0.072 28.629 1.00 88.75 208 TYR A O 1
ATOM 1733 N N . THR A 1 209 ? 8.482 -0.547 28.729 1.00 90.69 209 THR A N 1
ATOM 1734 C CA . THR A 1 209 ? 8.212 -1.985 28.584 1.00 90.69 209 THR A CA 1
ATOM 1735 C C . THR A 1 209 ? 7.617 -2.559 29.873 1.00 90.69 209 THR A C 1
ATOM 1737 O O . THR A 1 209 ? 7.898 -2.060 30.966 1.00 90.69 209 THR A O 1
ATOM 1740 N N . LEU A 1 210 ? 6.873 -3.665 29.771 1.00 91.31 210 LEU A N 1
ATOM 1741 C CA . LEU A 1 210 ? 6.418 -4.411 30.952 1.00 91.31 210 LEU A CA 1
ATOM 1742 C C . LEU A 1 210 ? 7.594 -4.829 31.846 1.00 91.31 210 LEU A C 1
ATOM 1744 O O . LEU A 1 210 ? 7.487 -4.760 33.062 1.00 91.31 210 LEU A O 1
ATOM 1748 N N . GLN A 1 211 ? 8.747 -5.177 31.260 1.00 95.00 211 GLN A N 1
ATOM 1749 C CA . GLN A 1 211 ? 9.950 -5.509 32.027 1.00 95.00 211 GLN A CA 1
ATOM 1750 C C . GLN A 1 211 ? 10.487 -4.320 32.830 1.00 95.00 211 GLN A C 1
ATOM 1752 O O . GLN A 1 211 ? 10.860 -4.487 33.989 1.00 95.00 211 GLN A O 1
ATOM 1757 N N . SER A 1 212 ? 10.545 -3.127 32.231 1.00 95.50 212 SER A N 1
ATOM 1758 C CA . SER A 1 212 ? 11.002 -1.932 32.948 1.00 95.50 212 SER A CA 1
ATOM 1759 C C . SER A 1 212 ? 10.050 -1.556 34.080 1.00 95.50 212 SER A C 1
ATOM 1761 O O . SER A 1 212 ? 10.523 -1.255 35.168 1.00 95.50 212 SER A O 1
ATOM 1763 N N . LEU A 1 213 ? 8.734 -1.644 33.854 1.00 96.31 213 LEU A N 1
ATOM 1764 C CA . LEU A 1 213 ? 7.724 -1.341 34.876 1.00 96.31 213 LEU A CA 1
ATOM 1765 C C . LEU A 1 213 ? 7.744 -2.379 36.002 1.00 96.31 213 LEU A C 1
ATOM 1767 O O . LEU A 1 213 ? 7.738 -2.016 37.171 1.00 96.31 213 LEU A O 1
ATOM 1771 N N . SER A 1 214 ? 7.854 -3.661 35.652 1.00 97.00 214 SER A N 1
ATOM 1772 C CA . SER A 1 214 ? 7.991 -4.767 36.604 1.00 97.00 214 SER A CA 1
ATOM 1773 C C . SER A 1 214 ? 9.176 -4.558 37.546 1.00 97.00 214 SER A C 1
ATOM 1775 O O . SER A 1 214 ? 9.019 -4.659 38.761 1.00 97.00 214 SER A O 1
ATOM 1777 N N . LYS A 1 215 ? 10.342 -4.183 37.001 1.00 97.44 215 LYS A N 1
ATOM 1778 C CA . LYS A 1 215 ? 11.538 -3.884 37.797 1.00 97.44 215 LYS A CA 1
ATOM 1779 C C . LYS A 1 215 ? 11.374 -2.627 38.654 1.00 97.44 215 LYS A C 1
ATOM 1781 O O . LYS A 1 215 ? 11.803 -2.623 39.799 1.00 97.44 215 LYS A O 1
ATOM 1786 N N . GLU A 1 216 ? 10.800 -1.565 38.094 1.00 97.81 216 GLU A N 1
ATOM 1787 C CA . GLU A 1 216 ? 10.659 -0.271 38.770 1.00 97.81 216 GLU A CA 1
ATOM 1788 C C . GLU A 1 216 ? 9.687 -0.328 39.955 1.00 97.81 216 GLU A C 1
ATOM 1790 O O . GLU A 1 216 ? 9.968 0.249 41.000 1.00 97.81 216 GLU A O 1
ATOM 1795 N N . TYR A 1 217 ? 8.580 -1.057 39.811 1.00 97.38 217 TYR A N 1
ATOM 1796 C CA . TYR A 1 217 ? 7.530 -1.156 40.828 1.00 97.38 217 TYR A CA 1
ATOM 1797 C C . TYR A 1 217 ? 7.602 -2.438 41.667 1.00 97.38 217 TYR A C 1
ATOM 1799 O O . TYR A 1 217 ? 6.774 -2.628 42.553 1.00 97.38 217 TYR A O 1
ATOM 1807 N N . ASN A 1 218 ? 8.582 -3.311 41.407 1.00 97.50 218 ASN A N 1
ATOM 1808 C CA . ASN A 1 218 ? 8.725 -4.624 42.043 1.00 97.50 218 ASN A CA 1
ATOM 1809 C C . ASN A 1 218 ? 7.446 -5.481 41.940 1.00 97.50 218 ASN A C 1
ATOM 1811 O O . ASN A 1 218 ? 6.980 -6.068 42.916 1.00 97.50 218 ASN A O 1
ATOM 1815 N N . LEU A 1 219 ? 6.864 -5.532 40.740 1.00 97.50 219 LEU A N 1
ATOM 1816 C CA . LEU A 1 219 ? 5.634 -6.267 40.453 1.00 97.50 219 LEU A CA 1
ATOM 1817 C C . LEU A 1 219 ? 5.842 -7.322 39.366 1.00 97.50 219 LEU A C 1
ATOM 1819 O O . LEU A 1 219 ? 6.606 -7.138 38.420 1.00 97.50 219 LEU A O 1
ATOM 1823 N N . SER A 1 220 ? 5.062 -8.395 39.477 1.00 97.69 220 SER A N 1
ATOM 1824 C CA . SER A 1 220 ? 4.560 -9.216 38.375 1.00 97.69 220 SER A CA 1
ATOM 1825 C C . SER A 1 220 ? 4.544 -8.588 36.974 1.00 97.69 220 SER A C 1
ATOM 1827 O O . SER A 1 220 ? 3.777 -7.646 36.801 1.00 97.69 220 SER A O 1
ATOM 1829 N N . ARG A 1 221 ? 5.259 -9.092 35.948 1.00 96.94 221 ARG A N 1
ATOM 1830 C CA . ARG A 1 221 ? 4.948 -8.683 34.556 1.00 96.94 221 ARG A CA 1
ATOM 1831 C C . ARG A 1 221 ? 3.492 -8.998 34.211 1.00 96.94 221 ARG A C 1
ATOM 1833 O O . ARG A 1 221 ? 2.797 -8.111 33.732 1.00 96.94 221 ARG A O 1
ATOM 1840 N N . ASN A 1 222 ? 3.056 -10.223 34.516 1.00 95.12 222 ASN A N 1
ATOM 1841 C CA . ASN A 1 222 ? 1.689 -10.681 34.266 1.00 95.12 222 ASN A CA 1
ATOM 1842 C C . ASN A 1 222 ? 0.697 -9.842 35.073 1.00 95.12 222 ASN A C 1
ATOM 1844 O O . ASN A 1 222 ? -0.247 -9.318 34.512 1.00 95.12 222 ASN A O 1
ATOM 1848 N N . TYR A 1 223 ? 0.986 -9.584 36.355 1.00 96.38 223 TYR A N 1
ATOM 1849 C CA . TYR A 1 223 ? 0.132 -8.724 37.178 1.00 96.38 223 TYR A CA 1
ATOM 1850 C C . TYR A 1 223 ? -0.052 -7.320 36.586 1.00 96.38 223 TYR A C 1
ATOM 1852 O O . TYR A 1 223 ? -1.161 -6.790 36.596 1.00 96.38 223 TYR A O 1
ATOM 1860 N N . ILE A 1 224 ? 1.021 -6.708 36.070 1.00 95.06 224 ILE A N 1
ATOM 1861 C CA . ILE A 1 224 ? 0.931 -5.407 35.399 1.00 95.06 224 ILE A CA 1
ATOM 1862 C C . ILE A 1 224 ? 0.084 -5.523 34.131 1.00 95.06 224 ILE A C 1
ATOM 1864 O O . ILE A 1 224 ? -0.800 -4.698 33.928 1.00 95.06 224 ILE A O 1
ATOM 1868 N N . GLU A 1 225 ? 0.356 -6.511 33.282 1.00 92.38 225 GLU A N 1
ATOM 1869 C CA . GLU A 1 225 ? -0.367 -6.725 32.026 1.00 92.38 225 GLU A CA 1
ATOM 1870 C C . GLU A 1 225 ? -1.867 -6.939 32.262 1.00 92.38 225 GLU A C 1
ATOM 1872 O O . GLU A 1 225 ? -2.668 -6.148 31.762 1.00 92.38 225 GLU A O 1
ATOM 1877 N N . ASP A 1 226 ? -2.223 -7.887 33.131 1.00 92.50 226 ASP A N 1
ATOM 1878 C CA . ASP A 1 226 ? -3.600 -8.213 33.515 1.00 92.50 226 ASP A CA 1
ATOM 1879 C C . ASP A 1 226 ? -4.316 -6.992 34.115 1.00 92.50 226 ASP A C 1
ATOM 1881 O O . ASP A 1 226 ? -5.469 -6.699 33.789 1.00 92.50 226 ASP A O 1
ATOM 1885 N N . SER A 1 227 ? -3.623 -6.229 34.973 1.00 93.69 227 SER A N 1
ATOM 1886 C CA . SER A 1 227 ? -4.173 -5.004 35.564 1.00 93.69 227 SER A CA 1
ATOM 1887 C C . SER A 1 227 ? -4.465 -3.952 34.497 1.00 93.69 227 SER A C 1
ATOM 1889 O O . SER A 1 227 ? -5.529 -3.335 34.524 1.00 93.69 227 SER A O 1
ATOM 1891 N N . MET A 1 228 ? -3.547 -3.738 33.550 1.00 92.31 228 MET A N 1
ATOM 1892 C CA . MET A 1 228 ? -3.734 -2.770 32.466 1.00 92.31 228 MET A CA 1
ATOM 1893 C C . MET A 1 228 ? -4.869 -3.184 31.529 1.00 92.31 228 MET A C 1
ATOM 1895 O O . MET A 1 228 ? -5.685 -2.338 31.166 1.00 92.31 228 MET A O 1
ATOM 1899 N N . GLU A 1 229 ? -4.940 -4.460 31.159 1.00 89.00 229 GLU A N 1
ATOM 1900 C CA . GLU A 1 229 ? -6.000 -4.993 30.305 1.00 89.00 229 GLU A CA 1
ATOM 1901 C C . GLU A 1 229 ? -7.373 -4.853 30.970 1.00 89.00 229 GLU A C 1
ATOM 1903 O O . GLU A 1 229 ? -8.300 -4.315 30.365 1.00 89.00 229 GLU A O 1
ATOM 1908 N N . ASN A 1 230 ? -7.489 -5.223 32.249 1.00 90.62 230 ASN A N 1
ATOM 1909 C CA . ASN A 1 230 ? -8.714 -5.041 33.027 1.00 90.62 230 ASN A CA 1
ATOM 1910 C C . ASN A 1 230 ? -9.137 -3.561 33.095 1.00 90.62 230 ASN A C 1
ATOM 1912 O O . ASN A 1 230 ? -10.313 -3.235 32.948 1.00 90.62 230 ASN A O 1
ATOM 1916 N N . CYS A 1 231 ? -8.182 -2.639 33.260 1.00 90.69 231 CYS A N 1
ATOM 1917 C CA . CYS A 1 231 ? -8.476 -1.205 33.247 1.00 90.69 231 CYS A CA 1
ATOM 1918 C C . CYS A 1 231 ? -9.013 -0.736 31.889 1.00 90.69 231 CYS A C 1
ATOM 1920 O O . CYS A 1 231 ? -9.993 0.005 31.851 1.00 90.69 231 CYS A O 1
ATOM 1922 N N . ILE A 1 232 ? -8.408 -1.166 30.776 1.00 90.38 232 ILE A N 1
ATOM 1923 C CA . ILE A 1 232 ? -8.884 -0.793 29.436 1.00 90.38 232 ILE A CA 1
ATOM 1924 C C . ILE A 1 232 ? -10.264 -1.397 29.160 1.00 90.38 232 ILE A C 1
ATOM 1926 O O . ILE A 1 232 ? -11.113 -0.693 28.622 1.00 90.38 232 ILE A O 1
ATOM 1930 N N . ASN A 1 233 ? -10.506 -2.652 29.555 1.00 87.88 233 ASN A N 1
ATOM 1931 C CA . ASN A 1 233 ? -11.819 -3.297 29.440 1.00 87.88 233 ASN A CA 1
ATOM 1932 C C . ASN A 1 233 ? -12.899 -2.463 30.135 1.00 87.88 233 ASN A C 1
ATOM 1934 O O . ASN A 1 233 ? -13.869 -2.063 29.498 1.00 87.88 233 ASN A O 1
ATOM 1938 N N . LYS A 1 234 ? -12.671 -2.084 31.397 1.00 90.75 234 LYS A N 1
ATOM 1939 C CA . LYS A 1 234 ? -13.603 -1.230 32.149 1.00 90.75 234 LYS A CA 1
ATOM 1940 C C . LYS A 1 234 ? -13.813 0.139 31.506 1.00 90.75 234 LYS A C 1
ATOM 1942 O O . LYS A 1 234 ? -14.933 0.646 31.500 1.00 90.75 234 LYS A O 1
ATOM 1947 N N . ILE A 1 235 ? -12.756 0.752 30.961 1.00 89.62 235 ILE A N 1
ATOM 1948 C CA . ILE A 1 235 ? -12.873 2.020 30.223 1.00 89.62 235 ILE A CA 1
ATOM 1949 C C . ILE A 1 235 ? -13.768 1.821 28.995 1.00 89.62 235 ILE A C 1
ATOM 1951 O O . ILE A 1 235 ? -14.657 2.633 28.762 1.00 89.62 235 ILE A O 1
ATOM 1955 N N . ALA A 1 236 ? -13.555 0.755 28.222 1.00 86.75 236 ALA A N 1
ATOM 1956 C CA . ALA A 1 236 ? -14.319 0.466 27.012 1.00 86.75 236 ALA A CA 1
ATOM 1957 C C . ALA A 1 236 ? -15.805 0.193 27.311 1.00 86.75 236 ALA A C 1
ATOM 1959 O O . ALA A 1 236 ? -16.669 0.773 26.654 1.00 86.75 236 ALA A O 1
ATOM 1960 N N . GLU A 1 237 ? -16.099 -0.602 28.343 1.00 87.69 237 GLU A N 1
ATOM 1961 C CA . GLU A 1 237 ? -17.464 -0.848 28.825 1.00 87.69 237 GLU A CA 1
ATOM 1962 C C . GLU A 1 237 ? -18.150 0.466 29.229 1.00 87.69 237 GLU A C 1
ATOM 1964 O O . GLU A 1 237 ? -19.234 0.786 28.735 1.00 87.69 237 GLU A O 1
ATOM 1969 N N . THR A 1 238 ? -17.466 1.289 30.035 1.00 88.12 238 THR A N 1
ATOM 1970 C CA . THR A 1 238 ? -17.990 2.589 30.487 1.00 88.12 238 THR A CA 1
ATOM 1971 C C . THR A 1 238 ? -18.242 3.548 29.319 1.00 88.12 238 THR A C 1
ATOM 1973 O O . THR A 1 238 ? -19.241 4.266 29.316 1.00 88.12 238 THR A O 1
ATOM 1976 N N . ILE A 1 239 ? -17.383 3.555 28.289 1.00 84.88 239 ILE A N 1
ATOM 1977 C CA . ILE A 1 239 ? -17.596 4.365 27.074 1.00 84.88 239 ILE A CA 1
ATOM 1978 C C . ILE A 1 239 ? -18.937 4.036 26.425 1.00 84.88 239 ILE A C 1
ATOM 1980 O O . ILE A 1 239 ? -19.631 4.946 25.981 1.00 84.88 239 ILE A O 1
ATOM 1984 N N . ILE A 1 240 ? -19.323 2.765 26.379 1.00 80.81 240 ILE A N 1
ATOM 1985 C CA . ILE A 1 240 ? -20.564 2.338 25.730 1.00 80.81 240 ILE A CA 1
ATOM 1986 C C . ILE A 1 240 ? -21.771 2.701 26.574 1.00 80.81 240 ILE A C 1
ATOM 1988 O O . ILE A 1 240 ? -22.716 3.289 26.047 1.00 80.81 240 ILE A O 1
ATOM 1992 N N . GLU A 1 241 ? -21.717 2.419 27.874 1.00 83.81 241 GLU A N 1
ATOM 1993 C CA . GLU A 1 241 ? -22.774 2.802 28.811 1.00 83.81 241 GLU A CA 1
ATOM 1994 C C . GLU A 1 241 ? -23.051 4.310 28.771 1.00 83.81 241 GLU A C 1
ATOM 1996 O O . GLU A 1 241 ? -24.206 4.740 28.780 1.00 83.81 241 GLU A O 1
ATOM 2001 N N . GLU A 1 242 ? -21.994 5.118 28.680 1.00 82.75 242 GLU A N 1
ATOM 2002 C CA . GLU A 1 242 ? -22.081 6.576 28.624 1.00 82.75 242 GLU A CA 1
ATOM 2003 C C . GLU A 1 242 ? -22.422 7.104 27.227 1.00 82.75 242 GLU A C 1
ATOM 2005 O O . GLU A 1 242 ? -23.098 8.125 27.116 1.00 82.75 242 GLU A O 1
ATOM 2010 N N . SER A 1 243 ? -22.041 6.408 26.149 1.00 71.62 243 SER A N 1
ATOM 2011 C CA . SER A 1 243 ? -22.371 6.818 24.773 1.00 71.62 243 SER A CA 1
ATOM 2012 C C . SER A 1 243 ? -23.878 6.875 24.503 1.00 71.62 243 SER A C 1
ATOM 2014 O O . SER A 1 243 ? -24.316 7.571 23.589 1.00 71.62 243 SER A O 1
ATOM 2016 N N . HIS A 1 244 ? -24.679 6.178 25.313 1.00 71.75 244 HIS A N 1
ATOM 2017 C CA . HIS A 1 244 ? -26.137 6.172 25.238 1.00 71.75 244 HIS A CA 1
ATOM 2018 C C . HIS A 1 244 ? -26.817 7.257 26.090 1.00 71.75 244 HIS A C 1
ATOM 2020 O O . HIS A 1 244 ? -28.038 7.395 26.021 1.00 71.75 244 HIS A O 1
ATOM 2026 N N . LYS A 1 245 ? -26.068 8.033 26.887 1.00 78.69 245 LYS A N 1
ATOM 2027 C CA . LYS A 1 245 ? -26.618 9.073 27.769 1.00 78.69 245 LYS A CA 1
ATOM 2028 C C . LYS A 1 245 ? -26.456 10.459 27.128 1.00 78.69 245 LYS A C 1
ATOM 2030 O O . LYS A 1 245 ? -25.351 10.893 26.825 1.00 78.69 245 LYS A O 1
ATOM 2035 N N . GLU A 1 246 ? -27.558 11.195 26.970 1.00 63.38 246 GLU A N 1
ATOM 2036 C CA . GLU A 1 246 ? -27.599 12.490 26.257 1.00 63.38 246 GLU A CA 1
ATOM 2037 C C . GLU A 1 246 ? -26.892 13.666 26.971 1.00 63.38 246 GLU A C 1
ATOM 2039 O O . GLU A 1 246 ? -26.773 14.741 26.388 1.00 63.38 246 GLU A O 1
ATOM 2044 N N . ARG A 1 247 ? -26.448 13.533 28.233 1.00 54.69 247 ARG A N 1
ATOM 2045 C CA . ARG A 1 247 ? -26.100 14.705 29.073 1.00 54.69 247 ARG A CA 1
ATOM 2046 C C . ARG A 1 247 ? -24.801 14.654 29.882 1.00 54.69 247 ARG A C 1
ATOM 2048 O O . ARG A 1 247 ? -24.619 15.515 30.738 1.00 54.69 247 ARG A O 1
ATOM 2055 N N . SER A 1 248 ? -23.880 13.722 29.642 1.00 53.53 248 SER A N 1
ATOM 2056 C CA . SER A 1 248 ? -22.599 13.738 30.367 1.00 53.53 248 SER A CA 1
ATOM 2057 C C . SER A 1 248 ? -21.475 14.358 29.522 1.00 53.53 248 SER A C 1
ATOM 2059 O O . SER A 1 248 ? -21.055 13.817 28.498 1.00 53.53 248 SER A O 1
ATOM 2061 N N . GLU A 1 249 ? -20.958 15.515 29.959 1.00 57.81 249 GLU A N 1
ATOM 2062 C CA . GLU A 1 249 ? -19.603 15.958 29.608 1.00 57.81 249 GLU A CA 1
ATOM 2063 C C . GLU A 1 249 ? -18.626 14.953 30.219 1.00 57.81 249 GLU A C 1
ATOM 2065 O O . GLU A 1 249 ? -18.184 15.093 31.358 1.00 57.81 249 GLU A O 1
ATOM 2070 N N . ASN A 1 250 ? -18.359 13.873 29.489 1.00 75.25 250 ASN A N 1
ATOM 2071 C CA . ASN A 1 250 ? -17.631 12.743 30.030 1.00 75.25 250 ASN A CA 1
ATOM 2072 C C . ASN A 1 250 ? -16.356 12.471 29.231 1.00 75.25 250 ASN A C 1
ATOM 2074 O O . ASN A 1 250 ? -16.376 12.363 28.003 1.00 75.25 250 ASN A O 1
ATOM 2078 N N . HIS A 1 251 ? -15.232 12.327 29.935 1.00 80.25 251 HIS A N 1
ATOM 2079 C CA . HIS A 1 251 ? -13.941 11.973 29.348 1.00 80.25 251 HIS A CA 1
ATOM 2080 C C . HIS A 1 251 ? -14.015 10.683 28.517 1.00 80.25 251 HIS A C 1
ATOM 2082 O O . HIS A 1 251 ? -13.347 10.599 27.488 1.00 80.25 251 HIS A O 1
ATOM 2088 N N . PHE A 1 252 ? -14.899 9.748 28.877 1.00 83.19 252 PHE A N 1
ATOM 2089 C CA . PHE A 1 252 ? -15.188 8.550 28.086 1.00 83.19 252 PHE A CA 1
ATOM 2090 C C . PHE A 1 252 ? -15.735 8.885 26.682 1.00 83.19 252 PHE A C 1
ATOM 2092 O O . PHE A 1 252 ? -15.226 8.379 25.678 1.00 83.19 252 PHE A O 1
ATOM 2099 N N . LYS A 1 253 ? -16.697 9.816 26.574 1.00 81.25 253 LYS A N 1
ATOM 2100 C CA . LYS A 1 253 ? -17.251 10.270 25.284 1.00 81.25 253 LYS A CA 1
ATOM 2101 C C . LYS A 1 253 ? -16.184 10.963 24.433 1.00 81.25 253 LYS A C 1
ATOM 2103 O O . LYS A 1 253 ? -16.149 10.774 23.221 1.00 81.25 253 LYS A O 1
ATOM 2108 N N . ASN A 1 254 ? -15.255 11.688 25.059 1.00 84.44 254 ASN A N 1
ATOM 2109 C CA . ASN A 1 254 ? -14.142 12.323 24.346 1.00 84.44 254 ASN A CA 1
ATOM 2110 C C . ASN A 1 254 ? -13.192 11.307 23.701 1.00 84.44 254 ASN A C 1
ATOM 2112 O O . ASN A 1 254 ? -12.741 11.552 22.584 1.00 84.44 254 ASN A O 1
ATOM 2116 N N . ILE A 1 255 ? -12.919 10.163 24.345 1.00 86.44 255 ILE A N 1
ATOM 2117 C CA . ILE A 1 255 ? -12.110 9.089 23.738 1.00 86.44 255 ILE A CA 1
ATOM 2118 C C . ILE A 1 255 ? -12.778 8.617 22.441 1.00 86.44 255 ILE A C 1
ATOM 2120 O O . ILE A 1 255 ? -12.147 8.609 21.383 1.00 86.44 255 ILE A O 1
ATOM 2124 N N . TYR A 1 256 ? -14.066 8.274 22.513 1.00 86.19 256 TYR A N 1
ATOM 2125 C CA . TYR A 1 256 ? -14.822 7.786 21.361 1.00 86.19 256 TYR A CA 1
ATOM 2126 C C . TYR A 1 256 ? -14.950 8.840 20.254 1.00 86.19 256 TYR A C 1
ATOM 2128 O O . TYR A 1 256 ? -14.715 8.535 19.085 1.00 86.19 256 TYR A O 1
ATOM 2136 N N . ASN A 1 257 ? -15.252 10.090 20.614 1.00 85.31 257 ASN A N 1
ATOM 2137 C CA . ASN A 1 257 ? -15.357 11.210 19.678 1.00 85.31 25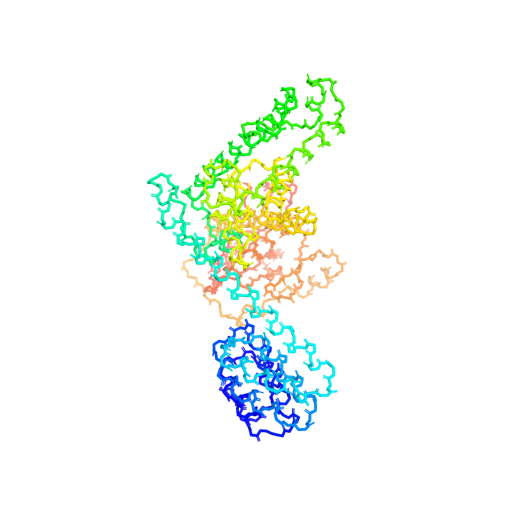7 ASN A CA 1
ATOM 2138 C C . ASN A 1 257 ? -14.030 11.486 18.966 1.00 85.31 257 ASN A C 1
ATOM 2140 O O . ASN A 1 257 ? -14.022 11.704 17.760 1.00 85.31 257 ASN A O 1
ATOM 2144 N N . THR A 1 258 ? -12.904 11.414 19.680 1.00 86.81 258 THR A N 1
ATOM 2145 C CA . THR A 1 258 ? -11.577 11.602 19.076 1.00 86.81 258 THR A CA 1
ATOM 2146 C C . THR A 1 258 ? -11.323 10.530 18.015 1.00 86.81 258 THR A C 1
ATOM 2148 O O . THR A 1 258 ? -10.997 10.841 16.872 1.00 86.81 258 THR A O 1
ATOM 2151 N N . ILE A 1 259 ? -11.542 9.252 18.347 1.00 87.94 259 ILE A N 1
ATOM 2152 C CA . ILE A 1 259 ? -11.329 8.155 17.392 1.00 87.94 259 ILE A CA 1
ATOM 2153 C C . ILE A 1 259 ? -12.285 8.267 16.201 1.00 87.94 259 ILE A C 1
ATOM 2155 O O . ILE A 1 259 ? -11.859 8.117 15.056 1.00 87.94 259 ILE A O 1
ATOM 2159 N N . THR A 1 260 ? -13.570 8.524 16.447 1.00 86.50 260 THR A N 1
ATOM 2160 C CA . THR A 1 260 ? -14.576 8.616 15.379 1.00 86.50 260 THR A CA 1
ATOM 2161 C C . THR A 1 260 ? -14.306 9.781 14.441 1.00 86.50 260 THR A C 1
ATOM 2163 O O . THR A 1 260 ? -14.391 9.598 13.233 1.00 86.50 260 THR A O 1
ATOM 2166 N N . GLN A 1 261 ? -13.891 10.939 14.954 1.00 85.69 261 GLN A N 1
ATOM 2167 C CA . GLN A 1 261 ? -13.552 12.100 14.127 1.00 85.69 261 GLN A CA 1
ATOM 2168 C C . GLN A 1 261 ? -12.287 11.881 13.293 1.00 85.69 261 GLN A C 1
ATOM 2170 O O . GLN A 1 261 ? -12.253 12.225 12.111 1.00 85.69 261 GLN A O 1
ATOM 2175 N N . VAL A 1 262 ? -11.253 11.288 13.890 1.00 87.25 262 VAL A N 1
ATOM 2176 C CA . VAL A 1 262 ? -9.956 11.070 13.236 1.00 87.25 262 VAL A CA 1
ATOM 2177 C C . VAL A 1 262 ? -10.029 9.952 12.196 1.00 87.25 262 VAL A C 1
ATOM 2179 O O . VAL A 1 262 ? -9.477 10.066 11.097 1.00 87.25 262 VAL A O 1
ATOM 2182 N N . VAL A 1 263 ? -10.701 8.855 12.545 1.00 87.19 263 VAL A N 1
ATOM 2183 C CA . VAL A 1 263 ? -10.720 7.626 11.747 1.00 87.19 263 VAL A CA 1
ATOM 2184 C C . VAL A 1 263 ? -11.947 7.547 10.839 1.00 87.19 263 VAL A C 1
ATOM 2186 O O . VAL A 1 263 ? -11.902 6.810 9.858 1.00 87.19 263 VAL A O 1
ATOM 2189 N N . LYS A 1 264 ? -13.004 8.328 11.105 1.00 85.88 264 LYS A N 1
ATOM 2190 C CA . LYS A 1 264 ? -14.279 8.309 10.372 1.00 85.88 264 LYS A CA 1
ATOM 2191 C C . LYS A 1 264 ? -14.820 6.895 10.202 1.00 85.88 264 LYS A C 1
ATOM 2193 O O . LYS A 1 264 ? -14.783 6.312 9.119 1.00 85.88 264 LYS A O 1
ATOM 2198 N N . ILE A 1 265 ? -15.265 6.306 11.307 1.00 79.06 265 ILE A N 1
ATOM 2199 C CA . ILE A 1 265 ? -15.683 4.895 11.379 1.00 79.06 265 ILE A CA 1
ATOM 2200 C C . ILE A 1 265 ? -16.823 4.579 10.392 1.00 79.06 265 ILE A C 1
ATOM 2202 O O . ILE A 1 265 ? -16.936 3.451 9.910 1.00 79.06 265 ILE A O 1
ATOM 2206 N N . GLU A 1 266 ? -17.626 5.581 10.044 1.00 75.25 266 GLU A N 1
ATOM 2207 C CA . GLU A 1 266 ? -18.666 5.532 9.020 1.00 75.25 266 GLU A CA 1
ATOM 2208 C C . GLU A 1 266 ? -18.117 5.274 7.602 1.00 75.25 266 GLU A C 1
ATOM 2210 O O . GLU A 1 266 ? -18.753 4.595 6.791 1.00 75.25 266 GLU A O 1
ATOM 2215 N N . GLU A 1 267 ? -16.894 5.716 7.300 1.00 82.62 267 GLU A N 1
ATOM 2216 C CA . GLU A 1 267 ? -16.234 5.524 6.007 1.00 82.62 267 GLU A CA 1
ATOM 2217 C C . GLU A 1 267 ? -15.534 4.153 5.937 1.00 82.62 267 GLU A C 1
ATOM 2219 O O . GLU A 1 267 ? -14.308 4.041 5.831 1.00 82.62 267 GLU A O 1
ATOM 2224 N N . LYS A 1 268 ? -16.337 3.079 5.933 1.00 82.94 268 LYS A N 1
ATOM 2225 C CA . LYS A 1 268 ? -15.886 1.668 5.958 1.00 82.94 268 LYS A CA 1
ATOM 2226 C C . LYS A 1 268 ? -14.775 1.336 4.942 1.00 82.94 268 LYS A C 1
ATOM 2228 O O . LYS A 1 268 ? -13.958 0.462 5.212 1.00 82.94 268 LYS A O 1
ATOM 2233 N N . LYS A 1 269 ? -14.724 2.027 3.793 1.00 84.31 269 LYS A N 1
ATOM 2234 C CA . LYS A 1 269 ? -13.746 1.791 2.711 1.00 84.31 269 LYS A CA 1
ATOM 2235 C C . LYS A 1 269 ? -12.310 2.192 3.067 1.00 84.31 269 LYS A C 1
ATOM 2237 O O . LYS A 1 269 ? -11.395 1.587 2.528 1.00 84.31 269 LYS A O 1
ATOM 2242 N N . THR A 1 270 ? -12.122 3.205 3.913 1.00 90.00 270 THR A N 1
ATOM 2243 C CA . THR A 1 270 ? -10.794 3.771 4.234 1.00 90.00 270 THR A CA 1
ATOM 2244 C C . THR A 1 270 ? -10.488 3.778 5.729 1.00 90.00 270 THR A C 1
ATOM 2246 O O . THR A 1 270 ? -9.543 4.428 6.176 1.00 90.00 270 THR A O 1
ATOM 2249 N N . PHE A 1 271 ? -11.318 3.102 6.526 1.00 92.19 271 PHE A N 1
ATOM 2250 C CA . PHE A 1 271 ? -11.190 3.037 7.979 1.00 92.19 271 PHE A CA 1
ATOM 2251 C C . PHE A 1 271 ? -9.787 2.580 8.410 1.00 92.19 271 PHE A C 1
ATOM 2253 O O . PHE A 1 271 ? -9.157 3.210 9.259 1.00 92.19 271 PHE A O 1
ATOM 2260 N N . ILE A 1 272 ? -9.280 1.501 7.804 1.00 94.50 272 ILE A N 1
ATOM 2261 C CA . ILE A 1 272 ? -7.980 0.924 8.167 1.00 94.50 272 ILE A CA 1
ATOM 2262 C C . ILE A 1 272 ? -6.852 1.889 7.803 1.00 94.50 272 ILE A C 1
ATOM 2264 O O . ILE A 1 272 ? -5.958 2.118 8.610 1.00 94.50 272 ILE A O 1
ATOM 2268 N N . GLU A 1 273 ? -6.905 2.493 6.623 1.00 95.88 273 GLU A N 1
ATOM 2269 C CA . GLU A 1 273 ? -5.887 3.411 6.126 1.00 95.88 273 GLU A CA 1
ATOM 2270 C C . GLU A 1 273 ? -5.827 4.688 6.970 1.00 95.88 273 GLU A C 1
ATOM 2272 O O . GLU A 1 273 ? -4.740 5.118 7.359 1.00 95.88 273 GLU A O 1
ATOM 2277 N N . ARG A 1 274 ? -6.984 5.258 7.337 1.00 95.44 274 ARG A N 1
ATOM 2278 C CA . ARG A 1 274 ? -7.065 6.401 8.264 1.00 95.44 274 ARG A CA 1
ATOM 2279 C C . ARG A 1 274 ? -6.476 6.054 9.628 1.00 95.44 274 ARG A C 1
ATOM 2281 O O . ARG A 1 274 ? -5.707 6.843 10.177 1.00 95.44 274 ARG A O 1
ATOM 2288 N N . LEU A 1 275 ? -6.798 4.871 10.155 1.00 95.94 275 LEU A N 1
ATOM 2289 C CA . LEU A 1 275 ? -6.258 4.397 11.425 1.00 95.94 275 LEU A CA 1
ATOM 2290 C C . LEU A 1 275 ? -4.739 4.190 11.353 1.00 95.94 275 LEU A C 1
ATOM 2292 O O . LEU A 1 275 ? -4.028 4.601 12.263 1.00 95.94 275 LEU A O 1
ATOM 2296 N N . VAL A 1 276 ? -4.220 3.612 10.268 1.00 97.31 276 VAL A N 1
ATOM 2297 C CA . VAL A 1 276 ? -2.775 3.439 10.061 1.00 97.31 276 VAL A CA 1
ATOM 2298 C C . VAL A 1 276 ? -2.056 4.788 10.021 1.00 97.31 276 VAL A C 1
ATOM 2300 O O . VAL A 1 276 ? -1.030 4.939 10.684 1.00 97.31 276 VAL A O 1
ATOM 2303 N N . LEU A 1 277 ? -2.601 5.782 9.313 1.00 96.75 277 LEU A N 1
ATOM 2304 C CA . LEU A 1 277 ? -2.029 7.133 9.271 1.00 96.75 277 LEU A CA 1
ATOM 2305 C C . LEU A 1 277 ? -2.031 7.794 10.655 1.00 96.75 277 LEU A C 1
ATOM 2307 O O . LEU A 1 277 ? -1.014 8.359 11.064 1.00 96.75 277 LEU A O 1
ATOM 2311 N N . PHE A 1 278 ? -3.131 7.667 11.402 1.00 96.19 278 PHE A N 1
ATOM 2312 C CA . PHE A 1 278 ? -3.212 8.158 12.775 1.00 96.19 278 PHE A CA 1
ATOM 2313 C C . PHE A 1 278 ? -2.175 7.493 13.682 1.00 96.19 278 PHE A C 1
ATOM 2315 O O . PHE A 1 278 ? -1.447 8.180 14.393 1.00 96.19 278 PHE A O 1
ATOM 2322 N N . LEU A 1 279 ? -2.054 6.167 13.610 1.00 96.50 279 LEU A N 1
ATOM 2323 C CA . LEU A 1 279 ? -1.082 5.401 14.386 1.00 96.50 279 LEU A CA 1
ATOM 2324 C C . LEU A 1 279 ? 0.358 5.798 14.049 1.00 96.50 279 LEU A C 1
ATOM 2326 O O . LEU A 1 279 ? 1.179 5.966 14.946 1.00 96.50 279 LEU A O 1
ATOM 2330 N N . TYR A 1 280 ? 0.660 5.967 12.761 1.00 97.00 280 TYR A N 1
ATOM 2331 C CA . TYR A 1 280 ? 1.990 6.325 12.279 1.00 97.00 280 TYR A CA 1
ATOM 2332 C C . TYR A 1 280 ? 2.410 7.741 12.682 1.00 97.00 280 TYR A C 1
ATOM 2334 O O . TYR A 1 280 ? 3.549 7.950 13.094 1.00 97.00 280 TYR A O 1
ATOM 2342 N N . CYS A 1 281 ? 1.512 8.720 12.554 1.00 95.38 281 CYS A N 1
ATOM 2343 C CA . CYS A 1 281 ? 1.824 10.113 12.867 1.00 95.38 281 CYS A CA 1
ATOM 2344 C C . CYS A 1 281 ? 1.700 10.433 14.359 1.00 95.38 281 CYS A C 1
ATOM 2346 O O . CYS A 1 281 ? 2.461 11.255 14.869 1.00 95.38 281 CYS A O 1
ATOM 2348 N N . GLY A 1 282 ? 0.731 9.815 15.033 1.00 94.44 282 GLY A N 1
ATOM 2349 C CA . GLY A 1 282 ? 0.334 10.155 16.391 1.00 94.44 282 GLY A CA 1
ATOM 2350 C C . GLY A 1 282 ? 1.112 9.431 17.484 1.00 94.44 282 GLY A C 1
ATOM 2351 O O . GLY A 1 282 ? 1.186 9.947 18.599 1.00 94.44 282 GLY A O 1
ATOM 2352 N N . PHE A 1 283 ? 1.704 8.267 17.198 1.00 93.56 283 PHE A N 1
ATOM 2353 C CA . PHE A 1 283 ? 2.302 7.420 18.231 1.00 93.56 283 PHE A CA 1
ATOM 2354 C C . PHE A 1 283 ? 3.687 6.892 17.838 1.00 93.56 283 PHE A C 1
ATOM 2356 O O . PHE A 1 283 ? 3.951 6.616 16.666 1.00 93.56 283 PHE A O 1
ATOM 2363 N N . PRO A 1 284 ? 4.590 6.673 18.812 1.00 89.88 284 PRO A N 1
ATOM 2364 C CA . PRO A 1 284 ? 5.837 5.967 18.551 1.00 89.88 284 PRO A CA 1
ATOM 2365 C C . PRO A 1 284 ? 5.561 4.529 18.093 1.00 89.88 284 PRO A C 1
ATOM 2367 O O . PRO A 1 284 ? 4.713 3.848 18.671 1.00 89.88 284 PRO A O 1
ATOM 2370 N N . LYS A 1 285 ? 6.346 4.010 17.139 1.00 88.25 285 LYS A N 1
ATOM 2371 C CA . LYS A 1 285 ? 6.202 2.631 16.622 1.00 88.25 285 LYS A CA 1
ATOM 2372 C C . LYS A 1 285 ? 6.188 1.565 17.728 1.00 88.25 285 LYS A C 1
ATOM 2374 O O . LYS A 1 285 ? 5.488 0.563 17.610 1.00 88.25 285 LYS A O 1
ATOM 2379 N N . SER A 1 286 ? 6.913 1.784 18.826 1.00 83.31 286 SER A N 1
ATOM 2380 C CA . SER A 1 286 ? 6.934 0.875 19.981 1.00 83.31 286 SER A CA 1
ATOM 2381 C C . SER A 1 286 ? 5.577 0.718 20.683 1.00 83.31 286 SER A C 1
ATOM 2383 O O . SER A 1 286 ? 5.362 -0.293 21.344 1.00 83.31 286 SER A O 1
ATOM 2385 N N . HIS A 1 287 ? 4.661 1.678 20.524 1.00 86.12 287 HIS A N 1
ATOM 2386 C CA . HIS A 1 287 ? 3.312 1.654 21.095 1.00 86.12 287 HIS A CA 1
ATOM 2387 C C . HIS A 1 287 ? 2.262 1.081 20.136 1.00 86.12 287 HIS A C 1
ATOM 2389 O O . HIS A 1 287 ? 1.107 0.953 20.526 1.00 86.12 287 HIS A O 1
ATOM 2395 N N . LEU A 1 288 ? 2.626 0.721 18.901 1.00 90.69 288 LEU A N 1
ATOM 2396 C CA . LEU A 1 288 ? 1.664 0.381 17.849 1.00 90.69 288 LEU A CA 1
ATOM 2397 C C . LEU A 1 288 ? 0.653 -0.693 18.274 1.00 90.69 288 LEU A C 1
ATOM 2399 O O . LEU A 1 288 ? -0.548 -0.446 18.249 1.00 90.69 288 LEU A O 1
ATOM 2403 N N . LYS A 1 289 ? 1.131 -1.869 18.703 1.00 90.25 289 LYS A N 1
ATOM 2404 C CA . LYS A 1 289 ? 0.256 -2.984 19.110 1.00 90.25 289 LYS A CA 1
ATOM 2405 C C . LYS A 1 289 ? -0.653 -2.600 20.277 1.00 90.25 289 LYS A C 1
ATOM 2407 O O . LYS A 1 289 ? -1.830 -2.939 20.287 1.00 90.25 289 LYS A O 1
ATOM 2412 N N . LEU A 1 290 ? -0.097 -1.849 21.226 1.00 88.62 290 LEU A N 1
ATOM 2413 C CA . LEU A 1 290 ? -0.807 -1.369 22.402 1.00 88.62 290 LEU A CA 1
ATOM 2414 C C . LEU A 1 290 ? -1.950 -0.423 22.009 1.00 88.62 290 LEU A C 1
ATOM 2416 O O . LEU A 1 290 ? -3.081 -0.613 22.441 1.00 88.62 290 LEU A O 1
ATOM 2420 N N . MET A 1 291 ? -1.667 0.560 21.150 1.00 93.25 291 MET A N 1
ATOM 2421 C CA . MET A 1 291 ? -2.658 1.537 20.692 1.00 93.25 291 MET A CA 1
ATOM 2422 C C . MET A 1 291 ? -3.723 0.899 19.811 1.00 93.25 291 MET A C 1
ATOM 2424 O O . MET A 1 291 ? -4.895 1.230 19.951 1.00 93.25 291 MET A O 1
ATOM 2428 N N . ILE A 1 292 ? -3.342 -0.048 18.948 1.00 93.62 292 ILE A N 1
ATOM 2429 C CA . ILE A 1 292 ? -4.300 -0.829 18.161 1.00 93.62 292 ILE A CA 1
ATOM 2430 C C . ILE A 1 292 ? -5.260 -1.569 19.088 1.00 93.62 292 ILE A C 1
ATOM 2432 O O . ILE A 1 292 ? -6.464 -1.483 18.870 1.00 93.62 292 ILE A O 1
ATOM 2436 N N . ASN A 1 293 ? -4.760 -2.248 20.126 1.00 89.56 293 ASN A N 1
ATOM 2437 C CA . ASN A 1 293 ? -5.621 -2.965 21.063 1.00 89.56 293 ASN A CA 1
ATOM 2438 C C . ASN A 1 293 ? -6.620 -2.013 21.738 1.00 89.56 293 ASN A C 1
ATOM 2440 O O . ASN A 1 293 ? -7.827 -2.207 21.615 1.00 89.56 293 ASN A O 1
ATOM 2444 N N . VAL A 1 294 ? -6.130 -0.920 22.337 1.00 89.62 294 VAL A N 1
ATOM 2445 C CA . VAL A 1 294 ? -6.981 0.080 23.007 1.00 89.62 294 VAL A CA 1
ATOM 2446 C C . VAL A 1 294 ? -8.027 0.653 22.048 1.00 89.62 294 VAL A C 1
ATOM 2448 O O . VAL A 1 294 ? -9.211 0.663 22.367 1.00 89.62 294 VAL A O 1
ATOM 2451 N N . ILE A 1 295 ? -7.621 1.098 20.855 1.00 92.44 295 ILE A N 1
ATOM 2452 C CA . ILE A 1 295 ? -8.541 1.677 19.867 1.00 92.44 295 ILE A CA 1
ATOM 2453 C C . ILE A 1 295 ? -9.585 0.644 19.427 1.00 92.44 295 ILE A C 1
ATOM 2455 O O . ILE A 1 295 ? -10.765 0.970 19.330 1.00 92.44 295 ILE A O 1
ATOM 2459 N N . MET A 1 296 ? -9.192 -0.611 19.195 1.00 90.75 296 MET A N 1
ATOM 2460 C CA . MET A 1 296 ? -10.131 -1.669 18.812 1.00 90.75 296 MET A CA 1
ATOM 2461 C C . MET A 1 296 ? -11.138 -1.971 19.916 1.00 90.75 296 MET A C 1
ATOM 2463 O O . MET A 1 296 ? -12.316 -2.151 19.613 1.00 90.75 296 MET A O 1
ATOM 2467 N N . MET A 1 297 ? -10.703 -1.981 21.175 1.00 85.75 297 MET A N 1
ATOM 2468 C CA . MET A 1 297 ? -11.594 -2.154 22.320 1.00 85.75 297 MET A CA 1
ATOM 2469 C C . MET A 1 297 ? -12.589 -0.999 22.425 1.00 85.75 297 MET A C 1
ATOM 2471 O O . MET A 1 297 ? -13.783 -1.249 22.545 1.00 85.75 297 MET A O 1
ATOM 2475 N N . VAL A 1 298 ? -12.133 0.248 22.269 1.00 85.75 298 VAL A N 1
ATOM 2476 C CA . VAL A 1 298 ? -13.021 1.424 22.279 1.00 85.75 298 VAL A CA 1
ATOM 2477 C C . VAL A 1 298 ? -14.050 1.371 21.143 1.00 85.75 298 VAL A C 1
ATOM 2479 O O . VAL A 1 298 ? -15.206 1.728 21.342 1.00 85.75 298 VAL A O 1
ATOM 2482 N N . ILE A 1 299 ? -13.657 0.928 19.945 1.00 86.31 299 ILE A N 1
ATOM 2483 C CA . ILE A 1 299 ? -14.561 0.892 18.786 1.00 86.31 299 ILE A CA 1
ATOM 2484 C C . ILE A 1 299 ? -15.540 -0.290 18.851 1.00 86.31 299 ILE A C 1
ATOM 2486 O O . ILE A 1 299 ? -16.696 -0.153 18.452 1.00 86.31 299 ILE A O 1
ATOM 2490 N N . TYR A 1 300 ? -15.078 -1.471 19.271 1.00 84.25 300 TYR A N 1
ATOM 2491 C CA . TYR A 1 300 ? -15.813 -2.732 19.106 1.00 84.25 300 TYR A CA 1
ATOM 2492 C C . TYR A 1 300 ? -16.270 -3.387 20.410 1.00 84.25 300 TYR A C 1
ATOM 2494 O O . TYR A 1 300 ? -16.875 -4.461 20.342 1.00 84.25 300 TYR A O 1
ATOM 2502 N N . ASN A 1 301 ? -15.963 -2.795 21.564 1.00 79.06 301 ASN A N 1
ATOM 2503 C CA . ASN A 1 301 ? -16.178 -3.350 22.906 1.00 79.06 301 ASN A CA 1
ATOM 2504 C C . ASN A 1 301 ? -15.521 -4.707 23.184 1.00 79.06 301 ASN A C 1
ATOM 2506 O O . ASN A 1 301 ? -15.794 -5.359 24.181 1.00 79.06 301 ASN A O 1
ATOM 2510 N N . THR A 1 302 ? -14.747 -5.218 22.239 1.00 76.50 302 THR A N 1
ATOM 2511 C CA . THR A 1 302 ? -14.190 -6.562 22.298 1.00 76.50 302 THR A CA 1
ATOM 2512 C C . THR A 1 302 ? -12.876 -6.554 21.537 1.00 76.50 302 THR A C 1
ATOM 2514 O O . THR A 1 302 ? -12.795 -5.934 20.464 1.00 76.50 302 THR A O 1
ATOM 2517 N N . PRO A 1 303 ? -11.839 -7.235 22.047 1.00 70.19 303 PRO A N 1
ATOM 2518 C CA . PRO A 1 303 ? -10.625 -7.454 21.284 1.00 70.19 303 PRO A CA 1
ATOM 2519 C C . PRO A 1 303 ? -10.969 -8.333 20.076 1.00 70.19 303 PRO A C 1
ATOM 2521 O O . PRO A 1 303 ? -11.157 -9.542 20.171 1.00 70.19 303 PRO A O 1
ATOM 2524 N N . LYS A 1 304 ? -11.110 -7.710 18.904 1.00 81.69 304 LYS A N 1
ATOM 2525 C CA . LYS A 1 304 ? -11.260 -8.430 17.636 1.00 81.69 304 LYS A CA 1
ATOM 2526 C C . LYS A 1 304 ? -9.875 -8.701 17.071 1.00 81.69 304 LYS A C 1
ATOM 2528 O O . LYS A 1 304 ? -9.395 -7.911 16.262 1.00 81.69 304 LYS A O 1
ATOM 2533 N N . GLU A 1 305 ? -9.250 -9.796 17.498 1.00 83.62 305 GLU A N 1
ATOM 2534 C CA . GLU A 1 305 ? -7.876 -10.177 17.121 1.00 83.62 305 GLU A CA 1
ATOM 2535 C C . GLU A 1 305 ? -7.629 -10.067 15.609 1.00 83.62 305 GLU A C 1
ATOM 2537 O O . GLU A 1 305 ? -6.733 -9.343 15.182 1.00 83.62 305 GLU A O 1
ATOM 2542 N N . TRP A 1 306 ? -8.511 -10.638 14.782 1.00 80.31 306 TRP A N 1
ATOM 2543 C CA . TRP A 1 306 ? -8.396 -10.564 13.318 1.00 80.31 306 TRP A CA 1
ATOM 2544 C C . TRP A 1 306 ? -8.396 -9.125 12.765 1.00 80.31 306 TRP A C 1
ATOM 2546 O O . TRP A 1 306 ? -7.770 -8.840 11.743 1.00 80.31 306 TRP A O 1
ATOM 2556 N N . LYS A 1 307 ? -9.080 -8.180 13.431 1.00 87.31 307 LYS A N 1
ATOM 2557 C CA . LYS A 1 307 ? -9.032 -6.756 13.057 1.00 87.31 307 LYS A CA 1
ATOM 2558 C C . LYS A 1 307 ? -7.719 -6.114 13.476 1.00 87.31 307 LYS A C 1
ATOM 2560 O O . LYS A 1 307 ? -7.203 -5.284 12.733 1.00 87.31 307 LYS A O 1
ATOM 2565 N N . GLN A 1 308 ? -7.180 -6.488 14.635 1.00 91.44 308 GLN A N 1
ATOM 2566 C CA . GLN A 1 308 ? -5.873 -6.010 15.084 1.00 91.44 308 GLN A CA 1
ATOM 2567 C C . GLN A 1 308 ? -4.783 -6.454 14.107 1.00 91.44 308 GLN A C 1
ATOM 2569 O O . GLN A 1 308 ? -4.007 -5.623 13.639 1.00 91.44 308 GLN A O 1
ATOM 2574 N N . GLU A 1 309 ? -4.785 -7.731 13.725 1.00 92.62 309 GLU A N 1
ATOM 2575 C CA . GLU A 1 309 ? -3.863 -8.289 12.733 1.0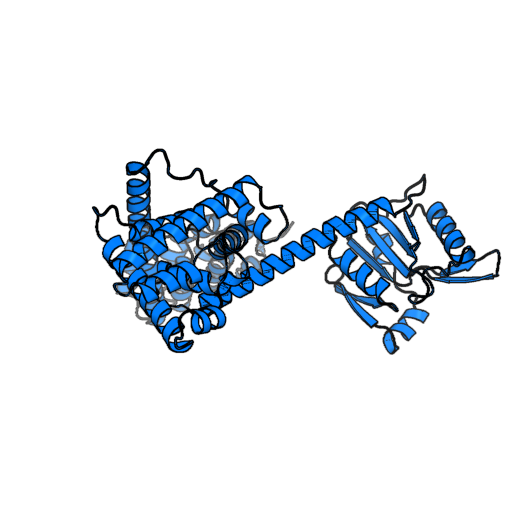0 92.62 309 GLU A CA 1
ATOM 2576 C C . GLU A 1 309 ? -3.988 -7.594 11.377 1.00 92.62 309 GLU A C 1
ATOM 2578 O O . GLU A 1 309 ? -2.977 -7.239 10.773 1.00 92.62 309 GLU A O 1
ATOM 2583 N N . SER A 1 310 ? -5.216 -7.323 10.923 1.00 93.19 310 SER A N 1
ATOM 2584 C CA . SER A 1 310 ? -5.447 -6.593 9.676 1.00 93.19 310 SER A CA 1
ATOM 2585 C C . SER A 1 310 ? -4.856 -5.180 9.712 1.00 93.19 310 SER A C 1
ATOM 2587 O O . SER A 1 310 ? -4.237 -4.761 8.735 1.00 93.19 310 SER A O 1
ATOM 2589 N N . VAL A 1 311 ? -4.984 -4.454 10.828 1.00 95.00 311 VAL A N 1
ATOM 2590 C CA . VAL A 1 311 ? -4.380 -3.119 10.968 1.00 95.00 311 VAL A CA 1
ATOM 2591 C C . VAL A 1 311 ? -2.859 -3.196 11.047 1.00 95.00 311 VAL A C 1
ATOM 2593 O O . VAL A 1 311 ? -2.193 -2.380 10.418 1.00 95.00 311 VAL A O 1
ATOM 2596 N N . ILE A 1 312 ? -2.299 -4.176 11.763 1.00 95.62 312 ILE A N 1
ATOM 2597 C CA . ILE A 1 312 ? -0.844 -4.390 11.831 1.00 95.62 312 ILE A CA 1
ATOM 2598 C C . ILE A 1 312 ? -0.286 -4.695 10.435 1.00 95.62 312 ILE A C 1
ATOM 2600 O O . ILE A 1 312 ? 0.660 -4.044 10.001 1.00 95.62 312 ILE A O 1
ATOM 2604 N N . SER A 1 313 ? -0.913 -5.615 9.698 1.00 95.88 313 SER A N 1
ATOM 2605 C CA . SER A 1 313 ? -0.520 -5.955 8.327 1.00 95.88 313 SER A CA 1
ATOM 2606 C C . SER A 1 313 ? -0.593 -4.740 7.398 1.00 95.88 313 SER A C 1
ATOM 2608 O O . SER A 1 313 ? 0.346 -4.474 6.645 1.00 95.88 313 SER A O 1
ATOM 2610 N N . SER A 1 314 ? -1.663 -3.944 7.494 1.00 96.62 314 SER A N 1
ATOM 2611 C CA . SER A 1 314 ? -1.792 -2.700 6.732 1.00 96.62 314 SER A CA 1
ATOM 2612 C C . SER A 1 314 ? -0.767 -1.641 7.141 1.00 96.62 314 SER A C 1
ATOM 2614 O O . SER A 1 314 ? -0.301 -0.897 6.282 1.00 96.62 314 SER A O 1
ATOM 2616 N N . TYR A 1 315 ? -0.372 -1.579 8.413 1.00 97.31 315 TYR A N 1
ATOM 2617 C CA . TYR A 1 315 ? 0.690 -0.691 8.885 1.00 97.31 315 TYR A CA 1
ATOM 2618 C C . TYR A 1 315 ? 2.055 -1.089 8.311 1.00 97.31 315 TYR A C 1
ATOM 2620 O O . TYR A 1 315 ? 2.794 -0.235 7.827 1.00 97.31 315 TYR A O 1
ATOM 2628 N N . ASP A 1 316 ? 2.383 -2.380 8.304 1.00 96.06 316 ASP A N 1
ATOM 2629 C CA . ASP A 1 316 ? 3.633 -2.867 7.715 1.00 96.06 316 ASP A CA 1
ATOM 2630 C C . ASP A 1 316 ? 3.656 -2.658 6.194 1.00 96.06 316 ASP A C 1
ATOM 2632 O O . ASP A 1 316 ? 4.658 -2.189 5.651 1.00 96.06 316 ASP A O 1
ATOM 2636 N N . LYS A 1 317 ? 2.528 -2.896 5.510 1.00 96.50 317 LYS A N 1
ATOM 2637 C CA . LYS A 1 317 ? 2.355 -2.560 4.087 1.00 96.50 317 LYS A CA 1
ATOM 2638 C C . LYS A 1 317 ? 2.549 -1.065 3.827 1.00 96.50 317 LYS A C 1
ATOM 2640 O O . LYS A 1 317 ? 3.202 -0.690 2.859 1.00 96.50 317 LYS A O 1
ATOM 2645 N N . PHE A 1 318 ? 2.006 -0.208 4.687 1.00 96.94 318 PHE A N 1
ATOM 2646 C CA . PHE A 1 318 ? 2.204 1.236 4.611 1.00 96.94 318 PHE A CA 1
ATOM 2647 C C . PHE A 1 318 ? 3.685 1.623 4.751 1.00 96.94 318 PHE A C 1
ATOM 2649 O O . PHE A 1 318 ? 4.184 2.432 3.969 1.00 96.94 318 PHE A O 1
ATOM 2656 N N . LEU A 1 319 ? 4.418 1.018 5.693 1.00 96.06 319 LEU A N 1
ATOM 2657 C CA . LEU A 1 319 ? 5.859 1.253 5.832 1.00 96.06 319 LEU A CA 1
ATOM 2658 C C . LEU A 1 319 ? 6.650 0.800 4.597 1.00 96.06 319 LEU A C 1
ATOM 2660 O O . LEU A 1 319 ? 7.545 1.521 4.158 1.00 96.06 319 LEU A O 1
ATOM 2664 N N . ASP A 1 320 ? 6.312 -0.359 4.028 1.00 94.06 320 ASP A N 1
ATOM 2665 C CA . ASP A 1 320 ? 6.910 -0.852 2.781 1.00 94.06 320 ASP A CA 1
ATOM 2666 C C . ASP A 1 320 ? 6.633 0.105 1.611 1.00 94.06 320 ASP A C 1
ATOM 2668 O O . ASP A 1 320 ? 7.541 0.448 0.855 1.00 94.06 320 ASP A O 1
ATOM 2672 N N . ASN A 1 321 ? 5.408 0.627 1.506 1.00 93.94 321 ASN A N 1
ATOM 2673 C CA . ASN A 1 321 ? 5.052 1.636 0.510 1.00 93.94 321 ASN A CA 1
ATOM 2674 C C . ASN A 1 321 ? 5.868 2.931 0.669 1.00 93.94 321 ASN A C 1
ATOM 2676 O O . ASN A 1 321 ? 6.346 3.480 -0.326 1.00 93.94 321 ASN A O 1
ATOM 2680 N N . LEU A 1 322 ? 6.059 3.418 1.901 1.00 93.69 322 LEU A N 1
ATOM 2681 C CA . LEU A 1 322 ? 6.893 4.595 2.165 1.00 93.69 322 LEU A CA 1
ATOM 2682 C C . LEU A 1 322 ? 8.357 4.357 1.782 1.00 93.69 322 LEU A C 1
ATOM 2684 O O . LEU A 1 322 ? 8.969 5.222 1.154 1.00 93.69 322 LEU A O 1
ATOM 2688 N N . ASP A 1 323 ? 8.914 3.196 2.130 1.00 92.25 323 ASP A N 1
ATOM 2689 C CA . ASP A 1 323 ? 10.290 2.837 1.779 1.00 92.25 323 ASP A CA 1
ATOM 2690 C C . ASP A 1 323 ? 10.456 2.721 0.257 1.00 92.25 323 ASP A C 1
ATOM 2692 O O . ASP A 1 323 ? 11.372 3.311 -0.314 1.00 92.25 323 ASP A O 1
ATOM 2696 N N . LYS A 1 324 ? 9.516 2.064 -0.434 1.00 91.44 324 LYS A N 1
ATOM 2697 C CA . LYS A 1 324 ? 9.482 1.995 -1.903 1.00 91.44 324 LYS A CA 1
ATOM 2698 C 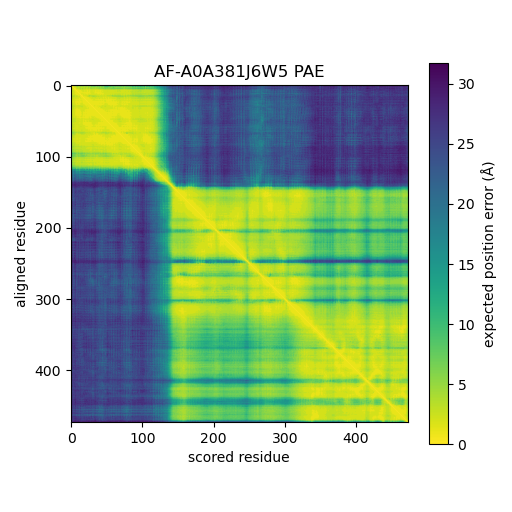C . LYS A 1 324 ? 9.399 3.375 -2.544 1.00 91.44 324 LYS A C 1
ATOM 2700 O O . LYS A 1 324 ? 10.149 3.645 -3.477 1.00 91.44 324 LYS A O 1
ATOM 2705 N N . SER A 1 325 ? 8.527 4.252 -2.050 1.00 90.44 325 SER A N 1
ATOM 2706 C CA . SER A 1 325 ? 8.378 5.619 -2.566 1.00 90.44 325 SER A CA 1
ATOM 2707 C C . SER A 1 325 ? 9.651 6.443 -2.370 1.00 90.44 325 SER A C 1
ATOM 2709 O O . SER A 1 325 ? 10.128 7.095 -3.303 1.00 90.44 325 SER A O 1
ATOM 2711 N N . LYS A 1 326 ? 10.271 6.346 -1.188 1.00 91.44 326 LYS A N 1
ATOM 2712 C CA . LYS A 1 326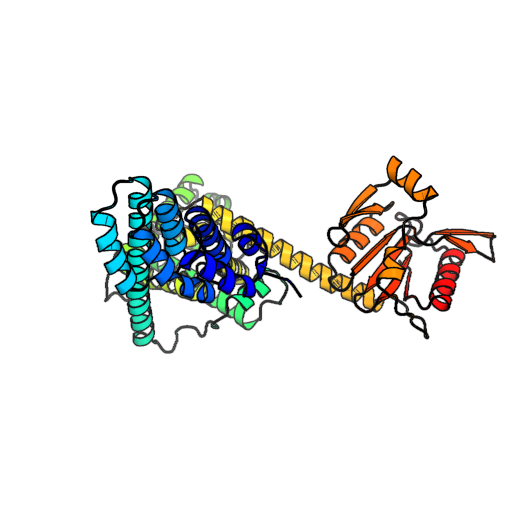 ? 11.556 6.989 -0.910 1.00 91.44 326 LYS A CA 1
ATOM 2713 C C . LYS A 1 326 ? 12.650 6.469 -1.844 1.00 91.44 326 LYS A C 1
ATOM 2715 O O . LYS A 1 326 ? 13.273 7.268 -2.535 1.00 91.44 326 LYS A O 1
ATOM 2720 N N . ARG A 1 327 ? 12.818 5.146 -1.946 1.00 90.69 327 ARG A N 1
ATOM 2721 C CA . ARG A 1 327 ? 13.782 4.513 -2.865 1.00 90.69 327 ARG A CA 1
ATOM 2722 C C . ARG A 1 327 ? 13.547 4.921 -4.315 1.00 90.69 327 ARG A C 1
ATOM 2724 O O . ARG A 1 327 ? 14.508 5.204 -5.019 1.00 90.69 327 ARG A O 1
ATOM 2731 N N . LYS A 1 328 ? 12.287 4.990 -4.756 1.00 92.69 328 LYS A N 1
ATOM 2732 C CA . LYS A 1 328 ? 11.895 5.449 -6.097 1.00 92.69 328 LYS A CA 1
ATOM 2733 C C . LYS A 1 328 ? 12.387 6.875 -6.351 1.00 92.69 328 LYS A C 1
ATOM 2735 O O . LYS A 1 328 ? 12.996 7.130 -7.384 1.00 92.69 328 LYS A O 1
ATOM 2740 N N . ASN A 1 329 ? 12.156 7.791 -5.411 1.00 90.12 329 ASN A N 1
ATOM 2741 C CA . ASN A 1 329 ? 12.583 9.185 -5.536 1.00 90.12 329 ASN A CA 1
ATOM 2742 C C . ASN A 1 329 ? 14.109 9.340 -5.473 1.00 90.12 329 ASN A C 1
ATOM 2744 O O . ASN A 1 329 ? 14.680 10.028 -6.320 1.00 90.12 329 ASN A O 1
ATOM 2748 N N . ASP A 1 330 ? 14.763 8.663 -4.527 1.00 93.06 330 ASP A N 1
ATOM 2749 C CA . ASP A 1 330 ? 16.221 8.666 -4.383 1.00 93.06 330 ASP A CA 1
ATOM 2750 C C . ASP A 1 330 ? 16.883 8.121 -5.658 1.00 93.06 330 ASP A C 1
ATOM 2752 O O . ASP A 1 330 ? 17.773 8.750 -6.230 1.00 93.06 330 ASP A O 1
ATOM 2756 N N . PHE A 1 331 ? 16.392 6.992 -6.173 1.00 94.69 331 PHE A N 1
ATOM 2757 C CA . PHE A 1 331 ? 16.925 6.388 -7.388 1.00 94.69 331 PHE A CA 1
ATOM 2758 C C . PHE A 1 331 ? 16.649 7.225 -8.636 1.00 94.69 331 PHE A C 1
ATOM 2760 O O . PHE A 1 331 ? 17.526 7.360 -9.483 1.00 94.69 331 PHE A O 1
ATOM 2767 N N . ARG A 1 332 ? 15.464 7.833 -8.750 1.00 94.31 332 ARG A N 1
ATOM 2768 C CA . ARG A 1 332 ? 15.146 8.762 -9.840 1.00 94.31 332 ARG A CA 1
ATOM 2769 C C . ARG A 1 332 ? 16.136 9.925 -9.887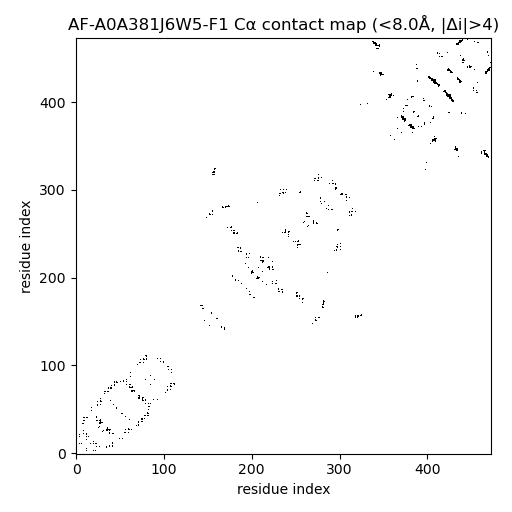 1.00 94.31 332 ARG A C 1
ATOM 2771 O O . ARG A 1 332 ? 16.592 10.288 -10.967 1.00 94.31 332 ARG A O 1
ATOM 2778 N N . LYS A 1 333 ? 16.482 10.494 -8.729 1.00 94.06 333 LYS A N 1
ATOM 2779 C CA . LYS A 1 333 ? 17.489 11.556 -8.632 1.00 94.06 333 LYS A CA 1
ATOM 2780 C C . LYS A 1 333 ? 18.850 11.067 -9.133 1.00 94.06 333 LYS A C 1
ATOM 2782 O O . LYS A 1 333 ? 19.417 11.691 -10.023 1.00 94.06 333 LYS A O 1
ATOM 2787 N N . VAL A 1 334 ? 19.306 9.909 -8.647 1.00 93.81 334 VAL A N 1
ATOM 2788 C CA . VAL A 1 334 ? 20.557 9.280 -9.104 1.00 93.81 334 VAL A CA 1
ATOM 2789 C C . VAL A 1 334 ? 20.542 9.061 -10.620 1.00 93.81 334 VAL A C 1
ATOM 2791 O O . VAL A 1 334 ? 21.507 9.400 -11.298 1.00 93.81 334 VAL A O 1
ATOM 2794 N N . LEU A 1 335 ? 19.443 8.548 -11.171 1.00 93.00 335 LEU A N 1
ATOM 2795 C CA . LEU A 1 335 ? 19.292 8.301 -12.602 1.00 93.00 335 LEU A CA 1
ATOM 2796 C C . LEU A 1 335 ? 19.450 9.591 -13.420 1.00 93.00 335 LEU A C 1
ATOM 2798 O O . LEU A 1 335 ? 20.228 9.621 -14.369 1.00 93.00 335 LEU A O 1
ATOM 2802 N N . TYR A 1 336 ? 18.761 10.671 -13.045 1.00 91.19 336 TYR A N 1
ATOM 2803 C CA . TYR A 1 336 ? 18.859 11.943 -13.768 1.00 91.19 336 TYR A CA 1
ATOM 2804 C C . TYR A 1 336 ? 20.226 12.617 -13.637 1.00 91.19 336 TYR A C 1
ATOM 2806 O O . TYR A 1 336 ? 20.673 13.249 -14.589 1.00 91.19 336 TYR A O 1
ATOM 2814 N N . GLU A 1 337 ? 20.890 12.476 -12.491 1.00 95.31 337 GLU A N 1
ATOM 2815 C CA . GLU A 1 337 ? 22.215 13.059 -12.259 1.00 95.31 337 GLU A CA 1
ATOM 2816 C C . GLU A 1 337 ? 23.329 12.312 -13.004 1.00 95.31 337 GLU A C 1
ATOM 2818 O O . GLU A 1 337 ? 24.338 12.918 -13.359 1.00 95.31 337 GLU A O 1
ATOM 2823 N N . ASN A 1 338 ? 23.160 11.010 -13.255 1.00 95.44 338 ASN A N 1
ATOM 2824 C CA . ASN A 1 338 ? 24.234 10.165 -13.783 1.00 95.44 338 ASN A CA 1
ATOM 2825 C C . ASN A 1 338 ? 24.072 9.758 -15.256 1.00 95.44 338 ASN A C 1
ATOM 2827 O O . ASN A 1 338 ? 25.041 9.300 -15.867 1.00 95.44 338 ASN A O 1
ATOM 2831 N N . VAL A 1 339 ? 22.885 9.911 -15.851 1.00 97.50 339 VAL A N 1
ATOM 2832 C CA . VAL A 1 339 ? 22.695 9.626 -17.280 1.00 97.50 339 VAL A CA 1
ATOM 2833 C C . VAL A 1 339 ? 23.214 10.791 -18.122 1.00 97.50 339 VAL A C 1
ATOM 2835 O O . VAL A 1 339 ? 22.669 11.892 -18.111 1.00 97.50 339 VAL A O 1
ATOM 2838 N N . SER A 1 340 ? 24.243 10.514 -18.917 1.00 97.44 340 SER A N 1
ATOM 2839 C CA . SER A 1 340 ? 24.754 11.417 -19.946 1.00 97.44 340 SER A CA 1
ATOM 2840 C C . SER A 1 340 ? 23.978 11.226 -21.247 1.00 97.44 340 SER A C 1
ATOM 2842 O O . SER A 1 340 ? 23.911 10.117 -21.779 1.00 97.44 340 SER A O 1
ATOM 2844 N N . TRP A 1 341 ? 23.404 12.308 -21.773 1.00 97.88 341 TRP A N 1
ATOM 2845 C CA . TRP A 1 341 ? 22.652 12.298 -23.029 1.00 97.88 341 TRP A CA 1
ATOM 2846 C C . TRP A 1 341 ? 23.494 12.836 -24.197 1.00 97.88 341 TRP A C 1
ATOM 2848 O O . TRP A 1 341 ? 24.214 13.823 -24.020 1.00 97.88 341 TRP A O 1
ATOM 2858 N N . PRO A 1 342 ? 23.412 12.229 -25.395 1.00 97.69 342 PRO A N 1
ATOM 2859 C CA . PRO A 1 342 ? 23.997 12.798 -26.605 1.00 97.69 342 PRO A CA 1
ATOM 2860 C C . PRO A 1 342 ? 23.189 14.013 -27.085 1.00 97.69 342 PRO A C 1
ATOM 2862 O O . PRO A 1 342 ? 22.062 14.232 -26.645 1.00 97.69 342 PRO A O 1
ATOM 2865 N N . LYS A 1 343 ? 23.765 14.800 -28.006 1.00 97.06 343 LYS A N 1
ATOM 2866 C CA . LYS A 1 343 ? 23.085 15.969 -28.596 1.00 97.06 343 LYS A CA 1
ATOM 2867 C C . LYS A 1 343 ? 21.817 15.567 -29.354 1.00 97.06 343 LYS A C 1
ATOM 2869 O O . LYS A 1 343 ? 20.772 16.178 -29.156 1.00 97.06 343 LYS A O 1
ATOM 2874 N N . ASP A 1 344 ? 21.917 14.516 -30.163 1.00 97.50 344 ASP A N 1
ATOM 2875 C CA . ASP A 1 344 ? 20.820 14.008 -30.983 1.00 97.50 344 ASP A CA 1
ATOM 2876 C C . ASP A 1 344 ? 20.199 12.784 -30.302 1.00 97.50 344 ASP A C 1
ATOM 2878 O O . ASP A 1 344 ? 20.674 11.658 -30.444 1.00 97.50 344 ASP A O 1
ATOM 2882 N N . ILE A 1 345 ? 19.156 13.010 -29.500 1.00 98.44 345 ILE A N 1
ATOM 2883 C CA . ILE A 1 345 ? 18.464 11.938 -28.775 1.00 98.44 345 ILE A CA 1
ATOM 2884 C C . ILE A 1 345 ? 17.483 11.238 -29.717 1.00 98.44 345 ILE A C 1
ATOM 2886 O O . ILE A 1 345 ? 16.604 11.869 -30.304 1.00 98.44 345 ILE A O 1
ATOM 2890 N N . LYS A 1 346 ? 17.592 9.912 -29.814 1.00 98.00 346 LYS A N 1
ATOM 2891 C CA . LYS A 1 346 ? 16.664 9.078 -30.574 1.00 98.00 346 LYS A CA 1
ATOM 2892 C C . LYS A 1 346 ? 15.527 8.599 -29.678 1.00 98.00 346 LYS A C 1
ATOM 2894 O O . LYS A 1 346 ? 15.756 7.961 -28.651 1.00 98.00 346 LYS A O 1
ATOM 2899 N N . ILE A 1 347 ? 14.298 8.851 -30.116 1.00 98.31 347 ILE A N 1
ATOM 2900 C CA . ILE A 1 347 ? 13.091 8.294 -29.506 1.00 98.31 347 ILE A CA 1
ATOM 2901 C C . ILE A 1 347 ? 12.822 6.919 -30.120 1.00 98.31 347 ILE A C 1
ATOM 2903 O O . ILE A 1 347 ? 12.793 6.774 -31.344 1.00 98.31 347 ILE A O 1
ATOM 2907 N N . LEU A 1 348 ? 12.700 5.902 -29.270 1.00 97.44 348 LEU A N 1
ATOM 2908 C CA . LEU A 1 348 ? 12.428 4.529 -29.675 1.00 97.44 348 LEU A CA 1
ATOM 2909 C C . LEU A 1 348 ? 10.932 4.235 -29.598 1.00 97.44 348 LEU A C 1
ATOM 2911 O O . LEU A 1 348 ? 10.308 4.392 -28.550 1.00 97.44 348 LEU A O 1
ATOM 2915 N N . GLU A 1 349 ? 10.389 3.720 -30.694 1.00 96.69 349 GLU A N 1
ATOM 2916 C CA . GLU A 1 349 ? 9.015 3.228 -30.749 1.00 96.69 349 GLU A CA 1
ATOM 2917 C C . GLU A 1 349 ? 8.877 1.883 -30.027 1.00 96.69 349 GLU A C 1
ATOM 2919 O O . GLU A 1 349 ? 9.821 1.085 -29.972 1.00 96.69 349 GLU A O 1
ATOM 2924 N N . LEU A 1 350 ? 7.667 1.585 -29.543 1.00 94.19 350 LEU A N 1
ATOM 2925 C CA . LEU A 1 350 ? 7.343 0.348 -28.817 1.00 94.19 350 LEU A CA 1
ATOM 2926 C C . LEU A 1 350 ? 7.837 -0.918 -29.537 1.00 94.19 350 LEU A C 1
ATOM 2928 O O . LEU A 1 350 ? 8.432 -1.808 -28.927 1.00 94.19 350 LEU A O 1
ATOM 2932 N N . GLU A 1 351 ? 7.641 -0.972 -30.854 1.00 95.50 351 GLU A N 1
ATOM 2933 C CA . GLU A 1 351 ? 8.027 -2.105 -31.702 1.00 95.50 351 GLU A CA 1
ATOM 2934 C C . GLU A 1 351 ? 9.541 -2.244 -31.901 1.00 95.50 351 GLU A C 1
ATOM 2936 O O . GLU A 1 351 ? 10.025 -3.316 -32.273 1.00 95.50 351 GLU A O 1
ATOM 2941 N N . GLN A 1 352 ? 10.307 -1.175 -31.677 1.00 95.56 352 GLN A N 1
ATOM 2942 C CA . GLN A 1 352 ? 11.760 -1.199 -31.812 1.00 95.56 352 GLN A CA 1
ATOM 2943 C C . GLN A 1 352 ? 12.399 -1.833 -30.582 1.00 95.56 352 GLN A C 1
ATOM 2945 O O . GLN A 1 352 ? 13.233 -2.727 -30.721 1.00 95.56 352 GLN A O 1
ATOM 2950 N N . PHE A 1 353 ? 11.997 -1.409 -29.381 1.00 94.50 353 PHE A N 1
ATOM 2951 C CA . PHE A 1 353 ? 12.639 -1.898 -28.164 1.00 94.50 353 PHE A CA 1
ATOM 2952 C C . PHE A 1 353 ? 12.095 -3.238 -27.670 1.00 94.50 353 PHE A C 1
ATOM 2954 O O . PHE A 1 353 ? 12.856 -3.999 -27.086 1.00 94.50 353 PHE A O 1
ATOM 2961 N N . LYS A 1 354 ? 10.848 -3.615 -27.982 1.00 92.62 354 LYS A N 1
ATOM 2962 C CA . LYS A 1 354 ? 10.338 -4.966 -27.666 1.00 92.62 354 LYS A CA 1
ATOM 2963 C C . LYS A 1 354 ? 11.091 -6.099 -28.371 1.00 92.62 354 LYS A C 1
ATOM 2965 O O . LYS A 1 354 ? 11.020 -7.245 -27.939 1.00 92.62 354 LYS A O 1
ATOM 2970 N N . LYS A 1 355 ? 11.804 -5.794 -29.459 1.00 93.19 355 LYS A N 1
A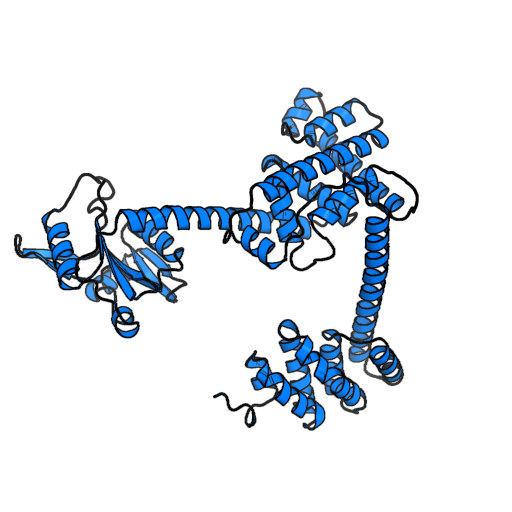TOM 2971 C CA . LYS A 1 355 ? 12.646 -6.759 -30.186 1.00 93.19 355 LYS A CA 1
ATOM 2972 C C . LYS A 1 355 ? 14.034 -6.916 -29.565 1.00 93.19 355 LYS A C 1
ATOM 2974 O O . LYS A 1 355 ? 14.755 -7.847 -29.921 1.00 93.19 355 LYS A O 1
ATOM 2979 N N . ILE A 1 356 ? 14.419 -6.014 -28.662 1.00 93.62 356 ILE A N 1
ATOM 2980 C CA . ILE A 1 356 ? 15.714 -6.048 -27.991 1.00 93.62 356 ILE A CA 1
ATOM 2981 C C . ILE A 1 356 ? 15.669 -7.150 -26.934 1.00 93.62 356 ILE A C 1
ATOM 2983 O O . ILE A 1 356 ? 14.859 -7.114 -26.017 1.00 93.62 356 ILE A O 1
ATOM 2987 N N . ASN A 1 357 ? 16.554 -8.133 -27.066 1.00 91.88 357 ASN A N 1
ATOM 2988 C CA . ASN A 1 357 ? 16.639 -9.281 -26.170 1.00 91.88 357 ASN A CA 1
ATOM 2989 C C . ASN A 1 357 ? 18.081 -9.486 -25.700 1.00 91.88 357 ASN A C 1
ATOM 2991 O O . ASN A 1 357 ? 19.021 -8.939 -26.284 1.00 91.88 357 ASN A O 1
ATOM 2995 N N . THR A 1 358 ? 18.254 -10.260 -24.630 1.00 92.31 358 THR A N 1
ATOM 2996 C CA . THR A 1 358 ? 19.562 -10.791 -24.230 1.00 92.31 358 THR A CA 1
ATOM 2997 C C . THR A 1 358 ? 20.170 -11.577 -25.389 1.00 92.31 358 THR A C 1
ATOM 2999 O O . THR A 1 358 ? 19.490 -12.405 -25.991 1.00 92.31 358 THR A O 1
ATOM 3002 N N . ILE A 1 359 ? 21.449 -11.343 -25.688 1.00 92.81 359 ILE A N 1
ATOM 3003 C CA . ILE A 1 359 ? 22.150 -12.011 -26.792 1.00 92.81 359 ILE A CA 1
ATOM 3004 C C . ILE A 1 359 ? 22.063 -13.545 -26.652 1.00 92.81 359 ILE A C 1
ATOM 3006 O O . ILE A 1 359 ? 22.417 -14.100 -25.610 1.00 92.81 359 ILE A O 1
ATOM 3010 N N . ASP A 1 360 ? 21.658 -14.240 -27.721 1.00 89.38 360 ASP A N 1
ATOM 3011 C CA . ASP A 1 360 ? 21.257 -15.659 -27.695 1.00 89.38 360 ASP A CA 1
ATOM 3012 C C . ASP A 1 360 ? 22.279 -16.617 -27.067 1.00 89.38 360 ASP A C 1
ATOM 3014 O O . ASP A 1 360 ? 21.920 -17.500 -26.285 1.00 89.38 360 ASP A O 1
ATOM 3018 N N . TYR A 1 361 ? 23.569 -16.463 -27.386 1.00 88.62 361 TYR A N 1
ATOM 3019 C CA . TYR A 1 361 ? 24.595 -17.355 -26.835 1.00 88.62 361 TYR A CA 1
ATOM 3020 C C . TYR A 1 361 ? 24.809 -17.133 -25.330 1.00 88.62 361 TYR A C 1
ATOM 3022 O O . TYR A 1 361 ? 25.132 -18.083 -24.621 1.00 88.62 361 TYR A O 1
ATOM 3030 N N . LEU A 1 362 ? 24.604 -15.906 -24.833 1.00 89.06 362 LEU A N 1
ATOM 3031 C CA . LEU A 1 362 ? 24.643 -15.614 -23.399 1.00 89.06 362 LEU A CA 1
ATOM 3032 C C . LEU A 1 362 ? 23.391 -16.128 -22.714 1.00 89.06 362 LEU A C 1
ATOM 3034 O O . LEU A 1 362 ? 23.490 -16.637 -21.604 1.00 89.06 362 LEU A O 1
ATOM 3038 N N . LYS A 1 363 ? 22.229 -16.021 -23.367 1.00 89.25 363 LYS A N 1
ATOM 3039 C CA . LYS A 1 363 ? 20.961 -16.498 -22.819 1.00 89.25 363 LYS A CA 1
ATOM 3040 C C . LYS A 1 363 ? 21.054 -17.971 -22.422 1.00 89.25 363 LYS A C 1
ATOM 3042 O O . LYS A 1 363 ? 20.741 -18.300 -21.288 1.00 89.25 363 LYS A O 1
ATOM 3047 N N . LYS A 1 364 ? 21.611 -18.827 -23.286 1.00 88.94 364 LYS A N 1
ATOM 3048 C CA . LYS A 1 364 ? 21.817 -20.260 -22.987 1.00 88.94 364 LYS A CA 1
ATOM 3049 C C . LYS A 1 364 ? 22.730 -20.518 -21.782 1.00 88.94 364 LYS A C 1
ATOM 3051 O O . LYS A 1 364 ? 22.545 -21.503 -21.070 1.00 88.94 364 LYS A O 1
ATOM 3056 N N . ASP A 1 365 ? 23.747 -19.684 -21.574 1.00 89.81 365 ASP A N 1
ATOM 3057 C CA . ASP A 1 365 ? 24.649 -19.802 -20.420 1.00 89.81 365 ASP A CA 1
ATOM 3058 C C . ASP A 1 365 ? 23.978 -19.285 -19.134 1.00 89.81 365 ASP A C 1
ATOM 3060 O O . ASP A 1 365 ? 24.036 -19.921 -18.080 1.00 89.81 365 ASP A O 1
ATOM 3064 N N . LEU A 1 366 ? 23.250 -18.173 -19.240 1.00 89.94 366 LEU A N 1
ATOM 3065 C CA . LEU A 1 366 ? 22.481 -17.569 -18.154 1.00 89.94 366 LEU A CA 1
ATOM 3066 C C . LEU A 1 366 ? 21.283 -18.430 -17.730 1.00 89.94 366 LEU A C 1
ATOM 3068 O O . LEU A 1 366 ? 20.978 -18.492 -16.547 1.00 89.94 366 LEU A O 1
ATOM 3072 N N . GLU A 1 367 ? 20.653 -19.162 -18.643 1.00 89.06 367 GLU A N 1
ATOM 3073 C CA . GLU A 1 367 ? 19.625 -20.159 -18.317 1.00 89.06 367 GLU A CA 1
ATOM 3074 C C . GLU A 1 367 ? 20.181 -21.287 -17.438 1.00 89.06 367 GLU A C 1
ATOM 3076 O O . GLU A 1 367 ? 19.475 -21.810 -16.580 1.00 89.06 367 GLU A O 1
ATOM 3081 N N . LYS A 1 368 ? 21.459 -21.648 -17.612 1.00 88.44 368 LYS A N 1
ATOM 3082 C CA . LYS A 1 368 ? 22.104 -22.719 -16.839 1.00 88.44 368 LYS A CA 1
ATOM 3083 C C . LYS A 1 368 ? 22.671 -22.245 -15.504 1.00 88.44 368 LYS A C 1
ATOM 3085 O O . LYS A 1 368 ? 22.737 -23.033 -14.563 1.00 88.44 368 LYS A O 1
ATOM 3090 N N . ARG A 1 369 ? 23.188 -21.014 -15.445 1.00 87.62 369 ARG A N 1
ATOM 3091 C CA . ARG A 1 369 ? 24.031 -20.530 -14.330 1.00 87.62 369 ARG A CA 1
ATOM 3092 C C . ARG A 1 369 ? 23.696 -19.123 -13.842 1.00 87.62 369 ARG A C 1
ATOM 3094 O O . ARG A 1 369 ? 24.251 -18.672 -12.841 1.00 87.62 369 ARG A O 1
ATOM 3101 N N . GLY A 1 370 ? 22.853 -18.403 -14.569 1.00 83.00 370 GLY A N 1
ATOM 3102 C CA . GLY A 1 370 ? 22.462 -17.039 -14.255 1.00 83.00 370 GLY A CA 1
ATOM 3103 C C . GLY A 1 370 ? 21.501 -16.978 -13.075 1.00 83.00 370 GLY A C 1
ATOM 3104 O O . GLY A 1 370 ? 20.828 -17.945 -12.725 1.00 83.00 370 GLY A O 1
ATOM 3105 N N . LYS A 1 371 ? 21.438 -15.803 -12.451 1.00 94.12 371 LYS A N 1
ATOM 3106 C CA . LYS A 1 371 ? 20.410 -15.485 -11.461 1.00 94.12 371 LYS A CA 1
ATOM 3107 C C . LYS A 1 371 ? 19.289 -14.727 -12.163 1.00 94.12 371 LYS A C 1
ATOM 3109 O O . LYS A 1 371 ? 19.566 -13.972 -13.093 1.00 94.12 371 LYS A O 1
ATOM 3114 N N . ILE A 1 372 ? 18.054 -14.915 -11.710 1.00 95.50 372 ILE A N 1
ATOM 3115 C CA . ILE A 1 372 ? 16.864 -14.328 -12.336 1.00 95.50 372 ILE A CA 1
ATOM 3116 C C . ILE A 1 372 ? 16.116 -13.404 -11.378 1.00 95.50 372 ILE A C 1
ATOM 3118 O O . ILE A 1 372 ? 16.048 -13.651 -10.172 1.00 95.50 372 ILE A O 1
ATOM 3122 N N . ILE A 1 373 ? 15.551 -12.335 -11.930 1.00 96.38 373 ILE A N 1
ATOM 3123 C CA . ILE A 1 373 ? 14.481 -11.552 -11.316 1.00 96.38 373 ILE A CA 1
ATOM 3124 C C . ILE A 1 373 ? 13.289 -11.550 -12.269 1.00 96.38 373 ILE A C 1
ATOM 3126 O O . ILE A 1 373 ? 13.445 -11.279 -13.458 1.00 96.38 373 ILE A O 1
ATOM 3130 N N . LYS A 1 374 ? 12.100 -11.852 -11.751 1.00 97.00 374 LYS A N 1
ATOM 3131 C CA . LYS A 1 374 ? 10.869 -11.752 -12.529 1.00 97.00 374 LYS A CA 1
ATOM 3132 C C . LYS A 1 374 ? 10.463 -10.283 -12.626 1.00 97.00 374 LYS A C 1
ATOM 3134 O O . LYS A 1 374 ? 10.311 -9.635 -11.593 1.00 97.00 374 LYS A O 1
ATOM 3139 N N . SER A 1 375 ? 10.314 -9.766 -13.843 1.00 96.75 375 SER A N 1
ATOM 3140 C CA . SER A 1 375 ? 9.739 -8.439 -14.084 1.00 96.75 375 SER A CA 1
ATOM 3141 C C . SER A 1 375 ? 8.221 -8.548 -14.143 1.00 96.75 375 SER A C 1
ATOM 3143 O O . SER A 1 375 ? 7.693 -9.295 -14.968 1.00 96.75 375 SER A O 1
ATOM 3145 N N . GLU A 1 376 ? 7.513 -7.794 -13.310 1.00 95.69 376 GLU A N 1
ATOM 3146 C CA . GLU A 1 376 ? 6.057 -7.664 -13.387 1.00 95.69 376 GLU A CA 1
ATOM 3147 C C . GLU A 1 376 ? 5.667 -6.759 -14.560 1.00 95.69 376 GLU A C 1
ATOM 3149 O O . GLU A 1 376 ? 4.707 -7.062 -15.267 1.00 95.69 376 GLU A O 1
ATOM 3154 N N . LYS A 1 377 ? 6.458 -5.711 -14.842 1.00 94.00 377 LYS A N 1
ATOM 3155 C CA . LYS A 1 377 ? 6.237 -4.796 -15.980 1.00 94.00 377 LYS A CA 1
ATOM 3156 C C . LYS A 1 377 ? 6.186 -5.502 -17.332 1.00 94.00 377 LYS A C 1
ATOM 3158 O O . LYS A 1 377 ? 5.387 -5.132 -18.189 1.00 94.00 377 LYS A O 1
ATOM 3163 N N . MET A 1 378 ? 7.068 -6.477 -17.539 1.00 94.75 378 MET A N 1
ATOM 3164 C CA . MET A 1 378 ? 7.216 -7.171 -18.825 1.00 94.75 378 MET A CA 1
ATOM 3165 C C . MET A 1 378 ? 6.725 -8.622 -18.789 1.00 94.75 378 MET A C 1
ATOM 3167 O O . MET A 1 378 ? 6.627 -9.246 -19.842 1.00 94.75 378 MET A O 1
ATOM 3171 N N . ASN A 1 379 ? 6.420 -9.160 -17.602 1.00 95.50 379 ASN A N 1
ATOM 3172 C CA . ASN A 1 379 ? 6.062 -10.562 -17.375 1.00 95.50 379 ASN A CA 1
ATOM 3173 C C . ASN A 1 379 ? 7.084 -11.557 -17.968 1.00 95.50 379 ASN A C 1
ATOM 3175 O O . ASN A 1 379 ? 6.718 -12.547 -18.602 1.00 95.50 379 ASN A O 1
ATOM 3179 N N . ILE A 1 380 ? 8.375 -11.280 -17.766 1.00 94.19 380 ILE A N 1
ATOM 3180 C CA . ILE A 1 380 ? 9.495 -12.126 -18.205 1.00 94.19 380 ILE A CA 1
ATOM 3181 C C . ILE A 1 380 ? 10.556 -12.235 -17.109 1.00 94.19 380 ILE A C 1
ATOM 3183 O O . ILE A 1 380 ? 10.651 -11.374 -16.228 1.00 94.19 380 ILE A O 1
ATOM 3187 N N . ASP A 1 381 ? 11.379 -13.275 -17.195 1.00 94.88 381 ASP A N 1
ATOM 3188 C CA . ASP A 1 381 ? 12.562 -13.425 -16.354 1.00 94.88 381 ASP A CA 1
ATOM 3189 C C . ASP A 1 381 ? 13.732 -12.622 -16.932 1.00 94.88 381 ASP A C 1
ATOM 3191 O O . ASP A 1 381 ? 14.078 -12.743 -18.108 1.00 94.88 381 ASP A O 1
ATOM 3195 N N . ILE A 1 382 ? 14.357 -11.804 -16.086 1.00 96.38 382 ILE A N 1
ATOM 3196 C CA . ILE A 1 382 ? 15.520 -10.985 -16.426 1.00 96.38 382 ILE A CA 1
ATOM 3197 C C . ILE A 1 382 ? 16.748 -11.533 -15.707 1.00 96.38 382 ILE A C 1
ATOM 3199 O O . ILE A 1 382 ? 16.765 -11.676 -14.481 1.00 96.38 382 ILE A O 1
ATOM 3203 N N . TYR A 1 383 ? 17.797 -11.818 -16.473 1.00 95.19 383 TYR A N 1
ATOM 3204 C CA . TYR A 1 383 ? 19.034 -12.379 -15.942 1.00 95.19 383 TYR A CA 1
ATOM 3205 C C . TYR A 1 383 ? 19.964 -11.303 -15.392 1.00 95.19 383 TYR A C 1
ATOM 3207 O O . TYR A 1 383 ? 20.098 -10.228 -15.972 1.00 95.19 383 TYR A O 1
ATOM 3215 N N . TYR A 1 384 ? 20.692 -11.626 -14.329 1.00 94.69 384 TYR A N 1
ATOM 3216 C CA . TYR A 1 384 ? 21.764 -10.792 -13.794 1.00 94.69 384 TYR A CA 1
ATOM 3217 C C . TYR A 1 384 ? 22.941 -11.643 -13.301 1.00 94.69 384 TYR A C 1
ATOM 3219 O O . TYR A 1 384 ? 22.792 -12.818 -12.954 1.00 94.69 384 TYR A O 1
ATOM 3227 N N . LYS A 1 385 ? 24.134 -11.043 -13.267 1.00 91.44 385 LYS A N 1
ATOM 3228 C CA . LYS A 1 385 ? 25.386 -11.685 -12.827 1.00 91.44 385 LYS A CA 1
ATOM 3229 C C . LYS A 1 385 ? 25.871 -11.186 -11.467 1.00 91.44 385 LYS A C 1
ATOM 3231 O O . LYS A 1 385 ? 26.633 -11.879 -10.798 1.00 91.44 385 LYS A O 1
ATOM 3236 N N . SER A 1 386 ? 25.407 -10.014 -11.051 1.00 89.12 386 SER A N 1
ATOM 3237 C CA . SER A 1 386 ? 26.016 -9.218 -9.987 1.00 89.12 386 SER A CA 1
ATOM 3238 C C . SER A 1 386 ? 24.960 -8.719 -8.980 1.00 89.12 386 SER A C 1
ATOM 3240 O O . SER A 1 386 ? 23.773 -8.640 -9.314 1.00 89.12 386 SER A O 1
ATOM 3242 N N . LEU A 1 387 ? 25.350 -8.419 -7.735 1.00 89.31 387 LEU A N 1
ATOM 3243 C CA . LEU A 1 387 ? 24.427 -7.822 -6.756 1.00 89.31 387 LEU A CA 1
ATOM 3244 C C . LEU A 1 387 ? 24.058 -6.383 -7.144 1.00 89.31 387 LEU A C 1
ATOM 3246 O O . LEU A 1 387 ? 22.886 -6.027 -7.046 1.00 89.31 387 LEU A O 1
ATOM 3250 N N . TYR A 1 388 ? 25.000 -5.610 -7.694 1.00 88.38 388 TYR A N 1
ATOM 3251 C CA . TYR A 1 388 ? 24.710 -4.271 -8.224 1.00 88.38 388 TYR A CA 1
ATOM 3252 C C . TYR A 1 388 ? 23.659 -4.304 -9.337 1.00 88.38 388 TYR A C 1
ATOM 3254 O O . TYR A 1 388 ? 22.708 -3.525 -9.318 1.00 88.38 388 TYR A O 1
ATOM 3262 N N . GLN A 1 389 ? 23.782 -5.242 -10.282 1.00 92.94 389 GLN A N 1
ATOM 3263 C CA . GLN A 1 389 ? 22.786 -5.427 -11.338 1.00 92.94 389 GLN A CA 1
ATOM 3264 C C . GLN A 1 389 ? 21.420 -5.789 -10.755 1.00 92.94 389 GLN A C 1
ATOM 3266 O O . GLN A 1 389 ? 20.411 -5.230 -11.173 1.00 92.94 389 GLN A O 1
ATOM 3271 N N . LYS A 1 390 ? 21.374 -6.684 -9.760 1.00 94.94 390 LYS A N 1
ATOM 3272 C CA . LYS A 1 390 ? 20.123 -7.048 -9.083 1.00 94.94 390 LYS A CA 1
ATOM 3273 C C . LYS A 1 390 ? 19.430 -5.826 -8.478 1.00 94.94 390 LYS A C 1
ATOM 3275 O O . LYS A 1 390 ? 18.224 -5.670 -8.656 1.00 94.94 390 LYS A O 1
ATOM 3280 N N . ASP A 1 391 ? 20.173 -4.985 -7.766 1.00 93.12 391 ASP A N 1
ATOM 3281 C CA . ASP A 1 391 ? 19.610 -3.817 -7.087 1.00 93.12 391 ASP A CA 1
ATOM 3282 C C . ASP A 1 391 ? 19.177 -2.734 -8.083 1.00 93.12 391 ASP A C 1
ATOM 3284 O O . ASP A 1 391 ? 18.095 -2.165 -7.936 1.00 93.12 391 ASP A O 1
ATOM 3288 N N . LEU A 1 392 ? 19.940 -2.525 -9.160 1.00 94.69 392 LEU A N 1
ATOM 3289 C CA . LEU A 1 392 ? 19.541 -1.660 -10.272 1.00 94.69 392 LEU A CA 1
ATOM 3290 C C . LEU A 1 392 ? 18.248 -2.127 -10.935 1.00 94.69 392 LEU A C 1
ATOM 3292 O O . LEU A 1 392 ? 17.336 -1.327 -11.116 1.00 94.69 392 LEU A O 1
ATOM 3296 N N . LEU A 1 393 ? 18.144 -3.415 -11.262 1.00 96.62 393 LEU A N 1
ATOM 3297 C CA . LEU A 1 393 ? 16.944 -3.982 -11.879 1.00 96.62 393 LEU A CA 1
ATOM 3298 C C . LEU A 1 393 ? 15.726 -3.842 -10.959 1.00 96.62 393 LEU A C 1
ATOM 3300 O O . LEU A 1 393 ? 14.654 -3.471 -11.425 1.00 96.62 393 LEU A O 1
ATOM 3304 N N . LYS A 1 394 ? 15.893 -4.063 -9.648 1.00 95.81 394 LYS A N 1
ATOM 3305 C CA . LYS A 1 394 ? 14.831 -3.813 -8.662 1.00 95.81 394 LYS A CA 1
ATOM 3306 C C . LYS A 1 394 ? 14.405 -2.350 -8.629 1.00 95.81 394 LYS A C 1
ATOM 3308 O O . LYS A 1 394 ? 13.215 -2.074 -8.547 1.00 95.81 394 LYS A O 1
ATOM 3313 N N . ASN A 1 395 ? 15.350 -1.417 -8.690 1.00 95.88 395 ASN A N 1
ATOM 3314 C CA . ASN A 1 395 ? 15.030 0.005 -8.684 1.00 95.88 395 ASN A CA 1
ATOM 3315 C C . ASN A 1 395 ? 14.359 0.452 -9.993 1.00 95.88 395 ASN A C 1
ATOM 3317 O O . ASN A 1 395 ? 13.405 1.225 -9.946 1.00 95.88 395 ASN A O 1
ATOM 3321 N N . LEU A 1 396 ? 14.787 -0.073 -11.146 1.00 96.69 396 LEU A N 1
ATOM 3322 C CA . LEU A 1 396 ? 14.126 0.153 -12.438 1.00 96.69 396 LEU A CA 1
ATOM 3323 C C . LEU A 1 396 ? 12.688 -0.387 -12.439 1.00 96.69 396 LEU A C 1
ATOM 3325 O O . LEU A 1 396 ? 11.788 0.285 -12.940 1.00 96.69 396 LEU A O 1
ATOM 3329 N N . GLU A 1 397 ? 12.446 -1.543 -11.815 1.00 96.62 397 GLU A N 1
ATOM 3330 C CA . GLU A 1 397 ? 11.099 -2.107 -11.647 1.00 96.62 397 GLU A CA 1
ATOM 3331 C C . GLU A 1 397 ? 10.181 -1.195 -10.806 1.00 96.62 397 GLU A C 1
ATOM 3333 O O . GLU A 1 397 ? 8.972 -1.155 -11.025 1.00 96.62 397 GLU A O 1
ATOM 3338 N N . LEU A 1 398 ? 10.730 -0.384 -9.894 1.00 94.12 398 LEU A N 1
ATOM 3339 C CA . LEU A 1 398 ? 9.952 0.581 -9.102 1.00 94.12 398 LEU A CA 1
ATOM 3340 C C . LEU A 1 398 ? 9.625 1.883 -9.857 1.00 94.12 398 LEU A C 1
ATOM 3342 O O . LEU A 1 398 ? 8.679 2.590 -9.493 1.00 94.12 398 LEU A O 1
ATOM 3346 N N . LEU A 1 399 ? 10.397 2.242 -10.888 1.00 95.81 399 LEU A N 1
ATOM 3347 C CA . LEU A 1 399 ? 10.194 3.482 -11.640 1.00 95.81 399 LEU A CA 1
ATOM 3348 C C . LEU A 1 399 ? 9.045 3.321 -12.640 1.00 95.81 399 LEU A C 1
ATOM 3350 O O . LEU A 1 399 ? 9.133 2.565 -13.602 1.00 95.81 399 LEU A O 1
ATOM 3354 N N . GLU A 1 400 ? 7.952 4.058 -12.460 1.00 93.88 400 GLU A N 1
ATOM 3355 C CA . GLU A 1 400 ? 6.803 4.020 -13.378 1.00 93.88 400 GLU A CA 1
ATOM 3356 C C . GLU A 1 400 ? 7.135 4.561 -14.765 1.00 93.88 400 GLU A C 1
ATOM 3358 O O . GLU A 1 400 ? 6.500 4.169 -15.738 1.00 93.88 400 GLU A O 1
ATOM 3363 N N . GLU A 1 401 ? 8.089 5.480 -14.856 1.00 95.44 401 GLU A N 1
ATOM 3364 C CA . GLU A 1 401 ? 8.606 6.013 -16.107 1.00 95.44 401 GLU A CA 1
ATOM 3365 C C . GLU A 1 401 ? 9.423 4.993 -16.900 1.00 95.44 401 GLU A C 1
ATOM 3367 O O . GLU A 1 401 ? 9.578 5.190 -18.093 1.00 95.44 401 GLU A O 1
ATOM 3372 N N . VAL A 1 402 ? 9.904 3.902 -16.299 1.00 97.25 402 VAL A N 1
ATOM 3373 C CA . VAL A 1 402 ? 10.578 2.822 -17.031 1.00 97.25 402 VAL A CA 1
ATOM 3374 C C . VAL A 1 402 ? 9.524 1.834 -17.526 1.00 97.25 402 VAL A C 1
ATOM 3376 O O . VAL A 1 402 ? 8.785 1.246 -16.729 1.00 97.25 402 VAL A O 1
ATOM 3379 N N . VAL A 1 403 ? 9.446 1.660 -18.847 1.00 97.25 403 VAL A N 1
ATOM 3380 C CA . VAL A 1 403 ? 8.466 0.775 -19.513 1.00 97.25 403 VAL A CA 1
ATOM 3381 C C . VAL A 1 403 ? 9.069 -0.532 -20.007 1.00 97.25 403 VAL A C 1
ATOM 3383 O O . VAL A 1 403 ? 8.339 -1.479 -20.280 1.00 97.25 403 VAL A O 1
ATOM 3386 N N . PHE A 1 404 ? 10.391 -0.585 -20.130 1.00 97.94 404 PHE A N 1
ATOM 3387 C CA . PHE A 1 404 ? 11.117 -1.748 -20.614 1.00 97.94 404 PHE A CA 1
ATOM 3388 C C . PHE A 1 404 ? 12.526 -1.751 -20.035 1.00 97.94 404 PHE A C 1
ATOM 3390 O O . PHE A 1 404 ? 13.139 -0.688 -19.918 1.00 97.94 404 PHE A O 1
ATOM 3397 N N . TYR A 1 405 ? 13.054 -2.932 -19.726 1.00 98.00 405 TYR A N 1
ATOM 3398 C CA . TYR A 1 405 ? 14.470 -3.113 -19.443 1.00 98.00 405 TYR A CA 1
ATOM 3399 C C . TYR A 1 405 ? 14.930 -4.539 -19.762 1.00 98.00 405 TYR A C 1
ATOM 3401 O O . TYR A 1 405 ? 14.162 -5.488 -19.735 1.00 98.00 405 TYR A O 1
ATOM 3409 N N . SER A 1 406 ? 16.202 -4.710 -20.085 1.00 96.81 406 SER A N 1
ATOM 3410 C CA . SER A 1 406 ? 16.801 -6.012 -20.367 1.00 96.81 406 SER A CA 1
ATOM 3411 C C . SER A 1 406 ? 18.281 -5.978 -20.010 1.00 96.81 406 SER A C 1
ATOM 3413 O O . SER A 1 406 ? 18.855 -4.911 -19.788 1.00 96.81 406 SER A O 1
ATOM 3415 N N . THR A 1 407 ? 18.906 -7.152 -19.946 1.00 96.94 407 THR A N 1
ATOM 3416 C CA . THR A 1 407 ? 20.347 -7.286 -19.732 1.00 96.94 407 THR A CA 1
ATOM 3417 C C . THR A 1 407 ? 21.062 -7.890 -20.932 1.00 96.94 407 THR A C 1
ATOM 3419 O O . THR A 1 407 ? 20.477 -8.655 -21.706 1.00 96.94 407 THR A O 1
ATOM 3422 N N . PHE A 1 408 ? 22.348 -7.552 -21.074 1.00 95.56 408 PHE A N 1
ATOM 3423 C CA . PHE A 1 408 ? 23.266 -8.122 -22.069 1.00 95.56 408 PHE A CA 1
ATOM 3424 C C . PHE A 1 408 ? 22.761 -8.038 -23.513 1.00 95.56 408 PHE A C 1
ATOM 3426 O O . PHE A 1 408 ? 22.727 -9.034 -24.236 1.00 95.56 408 PHE A O 1
ATOM 3433 N N . ASN A 1 409 ? 22.342 -6.838 -23.916 1.00 95.19 409 ASN A N 1
ATOM 3434 C CA . ASN A 1 409 ? 21.676 -6.594 -25.195 1.00 95.19 409 ASN A CA 1
ATOM 3435 C C . ASN A 1 409 ? 22.627 -6.271 -26.347 1.00 95.19 409 ASN A C 1
ATOM 3437 O O . ASN A 1 409 ? 22.370 -6.660 -27.483 1.00 95.19 409 ASN A O 1
ATOM 3441 N N . PHE A 1 410 ? 23.719 -5.560 -26.068 1.00 95.25 410 PHE A N 1
ATOM 3442 C CA . PHE A 1 410 ? 24.602 -5.035 -27.103 1.00 95.25 410 PHE A CA 1
ATOM 3443 C C . PHE A 1 410 ? 26.001 -5.604 -26.948 1.00 95.25 410 PHE A C 1
ATOM 3445 O O . PHE A 1 410 ? 26.572 -5.566 -25.859 1.00 95.25 410 PHE A O 1
ATOM 3452 N N . ARG A 1 411 ? 26.552 -6.111 -28.054 1.00 95.19 411 ARG A N 1
ATOM 3453 C CA . ARG A 1 411 ? 27.935 -6.571 -28.166 1.00 95.19 411 ARG A CA 1
ATOM 3454 C C . ARG A 1 411 ? 28.686 -5.643 -29.107 1.00 95.19 411 ARG A C 1
ATOM 3456 O O . ARG A 1 411 ? 28.268 -5.462 -30.247 1.00 95.19 411 ARG A O 1
ATOM 3463 N N . LEU A 1 412 ? 29.801 -5.102 -28.641 1.00 94.00 412 LEU A N 1
ATOM 3464 C CA . LEU A 1 412 ? 30.669 -4.212 -29.401 1.00 94.00 412 LEU A CA 1
ATOM 3465 C C . LEU A 1 412 ? 32.056 -4.820 -29.512 1.00 94.00 412 LEU A C 1
ATOM 3467 O O . LEU A 1 412 ? 32.538 -5.404 -28.548 1.00 94.00 412 LEU A O 1
ATOM 3471 N N . LYS A 1 413 ? 32.692 -4.679 -30.673 1.00 91.44 413 LYS A N 1
ATOM 3472 C CA . LYS A 1 413 ? 34.121 -4.945 -30.825 1.00 91.44 413 LYS A CA 1
ATOM 3473 C C . LYS A 1 413 ? 34.857 -3.618 -30.692 1.00 91.44 413 LYS A C 1
ATOM 3475 O O . LYS A 1 413 ? 34.512 -2.675 -31.400 1.00 91.44 413 LYS A O 1
ATOM 3480 N N . SER A 1 414 ? 35.819 -3.534 -29.787 1.00 84.44 414 SER A N 1
ATOM 3481 C CA . SER A 1 414 ? 36.642 -2.340 -29.636 1.00 84.44 414 SER A CA 1
ATOM 3482 C C . SER A 1 414 ? 37.664 -2.253 -30.766 1.00 84.44 414 SER A C 1
ATOM 3484 O O . SER A 1 414 ? 38.234 -3.261 -31.191 1.00 84.44 414 SER A O 1
ATOM 3486 N N . TYR A 1 415 ? 37.845 -1.042 -31.292 1.00 78.81 415 TYR A N 1
ATOM 3487 C CA . TYR A 1 415 ? 38.799 -0.779 -32.368 1.00 78.81 415 TYR A CA 1
ATOM 3488 C C . TYR A 1 415 ? 40.243 -0.771 -31.862 1.00 78.81 415 TYR A C 1
ATOM 3490 O O . TYR A 1 415 ? 41.137 -1.144 -32.615 1.00 78.81 415 TYR A O 1
ATOM 3498 N N . ASP A 1 416 ? 40.453 -0.397 -30.597 1.00 82.00 416 ASP A N 1
ATOM 3499 C CA . ASP A 1 416 ? 41.786 -0.172 -30.035 1.00 82.00 416 ASP A CA 1
ATOM 3500 C C . ASP A 1 416 ? 42.480 -1.481 -29.635 1.00 82.00 416 ASP A C 1
ATOM 3502 O O . ASP A 1 416 ? 43.668 -1.663 -29.883 1.00 82.00 416 ASP A O 1
ATOM 3506 N N . ASP A 1 417 ? 41.737 -2.412 -29.029 1.00 86.69 417 ASP A N 1
ATOM 3507 C CA . ASP A 1 417 ? 42.263 -3.685 -28.505 1.00 86.69 417 ASP A CA 1
ATOM 3508 C C . ASP A 1 417 ? 41.696 -4.928 -29.214 1.00 86.69 417 ASP A C 1
ATOM 3510 O O . ASP A 1 417 ? 42.173 -6.043 -29.003 1.00 86.69 417 ASP A O 1
ATOM 3514 N N . GLY A 1 418 ? 40.687 -4.764 -30.075 1.00 88.19 418 GLY A N 1
ATOM 3515 C CA . GLY A 1 418 ? 40.022 -5.870 -30.760 1.00 88.19 418 GLY A CA 1
ATOM 3516 C C . GLY A 1 418 ? 39.135 -6.744 -29.863 1.00 88.19 418 GLY A C 1
ATOM 3517 O O . GLY A 1 418 ? 38.562 -7.717 -30.373 1.00 88.19 418 GLY A O 1
ATOM 3518 N N . GLU A 1 419 ? 38.994 -6.421 -28.572 1.00 91.19 419 GLU A N 1
ATOM 3519 C CA . GLU A 1 419 ? 38.188 -7.181 -27.617 1.00 91.19 419 GLU A CA 1
ATOM 3520 C C . GLU A 1 419 ? 36.687 -6.967 -27.838 1.00 91.19 419 GLU A C 1
ATOM 3522 O O . GLU A 1 419 ? 36.242 -5.987 -28.439 1.00 91.19 419 GLU A O 1
ATOM 3527 N N . TYR A 1 420 ? 35.878 -7.908 -27.342 1.00 92.62 420 TYR A N 1
ATOM 3528 C CA . TYR A 1 420 ? 34.425 -7.777 -27.354 1.00 92.62 420 TYR A CA 1
ATOM 3529 C C . TYR A 1 420 ? 33.893 -7.367 -25.987 1.00 92.62 420 TYR A C 1
ATOM 3531 O O . TYR A 1 420 ? 34.077 -8.071 -24.995 1.00 92.62 420 TYR A O 1
ATOM 3539 N N . TYR A 1 421 ? 33.120 -6.290 -25.976 1.00 94.69 421 TYR A N 1
ATOM 3540 C CA . TYR A 1 421 ? 32.438 -5.766 -24.808 1.00 94.69 421 TYR A CA 1
ATOM 3541 C C . TYR A 1 421 ? 30.930 -5.968 -24.902 1.00 94.69 421 TYR A C 1
ATOM 3543 O O . TYR A 1 421 ? 30.361 -6.002 -25.994 1.00 94.69 421 TYR A O 1
ATOM 3551 N N . ILE A 1 422 ? 30.280 -6.123 -23.749 1.00 94.69 422 ILE A N 1
ATOM 3552 C CA . ILE A 1 422 ? 28.844 -6.392 -23.647 1.00 94.69 422 ILE A CA 1
ATOM 3553 C C . ILE A 1 422 ? 28.231 -5.401 -22.662 1.00 94.69 422 ILE A C 1
ATOM 3555 O O . ILE A 1 422 ? 28.787 -5.191 -21.586 1.00 94.69 422 ILE A O 1
ATOM 3559 N N . SER A 1 423 ? 27.110 -4.786 -23.037 1.00 95.12 423 SER A N 1
ATOM 3560 C CA . SER A 1 423 ? 26.374 -3.860 -22.169 1.00 95.12 423 SER A CA 1
ATOM 3561 C C . SER A 1 423 ? 25.741 -4.615 -21.005 1.00 95.12 423 SER A C 1
ATOM 3563 O O . SER A 1 423 ? 25.235 -5.716 -21.220 1.00 95.12 423 SER A O 1
ATOM 3565 N N . ASP A 1 424 ? 25.650 -4.021 -19.819 1.00 95.69 424 ASP A N 1
ATOM 3566 C CA . ASP A 1 424 ? 25.056 -4.717 -18.675 1.00 95.69 424 ASP A CA 1
ATOM 3567 C C . ASP A 1 424 ? 23.532 -4.634 -18.673 1.00 95.69 424 ASP A C 1
ATOM 3569 O O . ASP A 1 424 ? 22.865 -5.668 -18.725 1.00 95.69 424 ASP A O 1
ATOM 3573 N N . ILE A 1 425 ? 22.980 -3.418 -18.651 1.00 97.50 425 ILE A N 1
ATOM 3574 C CA . ILE A 1 425 ? 21.534 -3.174 -18.622 1.00 97.50 425 ILE A CA 1
ATOM 3575 C C . ILE A 1 425 ? 21.181 -2.163 -19.713 1.00 97.50 425 ILE A C 1
ATOM 3577 O O . ILE A 1 425 ? 21.900 -1.191 -19.935 1.00 97.50 425 ILE A O 1
ATOM 3581 N N . PHE A 1 426 ? 20.051 -2.373 -20.372 1.00 98.06 426 PHE A N 1
ATOM 3582 C CA . PHE A 1 426 ? 19.403 -1.393 -21.232 1.00 98.06 426 PHE A CA 1
ATOM 3583 C C . PHE A 1 426 ? 17.979 -1.169 -20.736 1.00 98.06 426 PHE A C 1
ATOM 3585 O O . PHE A 1 426 ? 17.292 -2.138 -20.426 1.00 98.06 426 PHE A O 1
ATOM 3592 N N . PHE A 1 427 ? 17.521 0.079 -20.667 1.00 98.31 427 PHE A N 1
ATOM 3593 C CA . PHE A 1 427 ? 16.133 0.389 -20.327 1.00 98.31 427 PHE A CA 1
ATOM 3594 C C . PHE A 1 427 ? 15.571 1.513 -21.194 1.00 98.31 427 PHE A C 1
ATOM 3596 O O . PHE A 1 427 ? 16.320 2.282 -21.797 1.00 98.31 427 PHE A O 1
ATOM 3603 N N . VAL A 1 428 ? 14.242 1.597 -21.261 1.00 98.31 428 VAL A N 1
ATOM 3604 C CA . VAL A 1 428 ? 13.518 2.616 -22.028 1.00 98.31 428 VAL A CA 1
ATOM 3605 C C . VAL A 1 428 ? 12.514 3.326 -21.129 1.00 98.31 428 VAL A C 1
ATOM 3607 O O . VAL A 1 428 ? 11.773 2.689 -20.370 1.00 98.31 428 VAL A O 1
ATOM 3610 N N . LEU A 1 429 ? 12.515 4.655 -21.212 1.00 97.88 429 LEU A N 1
ATOM 3611 C CA . LEU A 1 429 ? 11.569 5.526 -20.528 1.00 97.88 429 LEU A CA 1
ATOM 3612 C C . LEU A 1 429 ? 10.230 5.607 -21.283 1.00 97.88 429 LEU A C 1
ATOM 3614 O O . LEU A 1 429 ? 10.149 5.316 -22.473 1.00 97.88 429 LEU A O 1
ATOM 3618 N N . LYS A 1 430 ? 9.164 6.044 -20.605 1.00 97.19 430 LYS A N 1
ATOM 3619 C CA . LYS A 1 430 ? 7.808 6.223 -21.158 1.00 97.19 430 LYS A CA 1
ATOM 3620 C C . LYS A 1 430 ? 7.770 7.140 -22.379 1.00 97.19 430 LYS A C 1
ATOM 3622 O O . LYS A 1 430 ? 6.878 6.996 -23.204 1.00 97.19 430 LYS A O 1
ATOM 3627 N N . ASP A 1 431 ? 8.716 8.067 -22.481 1.00 96.69 431 ASP A N 1
ATOM 3628 C CA . ASP A 1 431 ? 8.865 8.983 -23.613 1.00 96.69 431 ASP A CA 1
ATOM 3629 C C . ASP A 1 431 ? 9.710 8.407 -24.764 1.00 96.69 431 ASP A C 1
ATOM 3631 O O . ASP A 1 431 ? 10.050 9.130 -25.693 1.00 96.69 431 ASP A O 1
ATOM 3635 N N . GLY A 1 432 ? 10.066 7.120 -24.702 1.00 97.75 432 GLY A N 1
ATOM 3636 C CA . GLY A 1 432 ? 10.815 6.399 -25.728 1.00 97.75 432 GLY A CA 1
ATOM 3637 C C . GLY A 1 432 ? 12.331 6.591 -25.668 1.00 97.75 432 GLY A C 1
ATOM 3638 O O . GLY A 1 432 ? 13.050 5.967 -26.449 1.00 97.75 432 GLY A O 1
ATOM 3639 N N . ARG A 1 433 ? 12.869 7.400 -24.746 1.00 98.31 433 ARG A N 1
ATOM 3640 C CA . ARG A 1 433 ? 14.325 7.537 -24.599 1.00 98.31 433 ARG A CA 1
ATOM 3641 C C . ARG A 1 433 ? 14.944 6.253 -24.040 1.00 98.31 433 ARG A C 1
ATOM 3643 O O . ARG A 1 433 ? 14.558 5.785 -22.969 1.00 98.31 433 ARG A O 1
ATOM 3650 N N . GLY A 1 434 ? 15.924 5.699 -24.755 1.00 98.25 434 GLY A N 1
ATOM 3651 C CA . GLY A 1 434 ? 16.684 4.520 -24.331 1.00 98.25 434 GLY A CA 1
ATOM 3652 C C . GLY A 1 434 ? 17.980 4.883 -23.605 1.00 98.25 434 GLY A C 1
ATOM 3653 O O . GLY A 1 434 ? 18.642 5.856 -23.968 1.00 98.25 434 GLY A O 1
ATOM 3654 N N . VAL A 1 435 ? 18.360 4.090 -22.603 1.00 98.50 435 VAL A N 1
ATOM 3655 C CA . VAL A 1 435 ? 19.566 4.297 -21.789 1.00 98.50 435 VAL A CA 1
ATOM 3656 C C . VAL A 1 435 ? 20.334 2.991 -21.620 1.00 98.50 435 VAL A C 1
ATOM 3658 O O . VAL A 1 435 ? 19.758 1.958 -21.276 1.00 98.50 435 VAL A O 1
ATOM 3661 N N . LEU A 1 436 ? 21.650 3.054 -21.823 1.00 98.06 436 LEU A N 1
ATOM 3662 C CA . LEU A 1 436 ? 22.595 1.987 -21.503 1.00 98.06 436 LEU A CA 1
ATOM 3663 C C . LEU A 1 436 ? 23.208 2.213 -20.124 1.00 98.06 436 LEU A C 1
ATOM 3665 O O . LEU A 1 436 ? 23.669 3.311 -19.829 1.00 98.06 436 LEU A O 1
ATOM 3669 N N . ILE A 1 437 ? 23.266 1.171 -19.300 1.00 97.00 437 ILE A N 1
ATOM 3670 C CA . ILE A 1 437 ? 23.997 1.183 -18.033 1.00 97.00 437 ILE A CA 1
ATOM 3671 C C . ILE A 1 437 ? 25.180 0.224 -18.134 1.00 97.00 437 ILE A C 1
ATOM 3673 O O . ILE A 1 437 ? 25.019 -0.940 -18.514 1.00 97.00 437 ILE A O 1
ATOM 3677 N N . LEU A 1 438 ? 26.353 0.716 -17.741 1.00 95.50 438 LEU A N 1
ATOM 3678 C CA . LEU A 1 438 ? 27.559 -0.077 -17.538 1.00 95.50 438 LEU A CA 1
ATOM 3679 C C . LEU A 1 438 ? 27.887 -0.133 -16.049 1.00 95.50 438 LEU A C 1
ATOM 3681 O O . LEU A 1 438 ? 28.136 0.888 -15.408 1.00 95.50 438 LEU A O 1
ATOM 3685 N N . THR A 1 439 ? 27.890 -1.344 -15.504 1.00 92.56 439 THR A N 1
ATOM 3686 C CA . THR A 1 439 ? 28.248 -1.627 -14.114 1.00 92.56 439 THR A CA 1
ATOM 3687 C C . THR A 1 439 ? 29.768 -1.798 -13.956 1.00 92.56 439 THR A C 1
ATOM 3689 O O . THR A 1 439 ? 30.486 -2.022 -14.948 1.00 92.56 439 THR A O 1
ATOM 3692 N N . PRO A 1 440 ? 30.301 -1.674 -12.725 1.00 88.12 440 PRO A N 1
ATOM 3693 C CA . PRO A 1 440 ? 31.716 -1.907 -12.458 1.00 88.12 440 PRO A CA 1
ATOM 3694 C C . PRO A 1 440 ? 32.131 -3.323 -12.871 1.00 88.12 440 PRO A C 1
ATOM 3696 O O . PRO A 1 440 ? 31.390 -4.284 -12.685 1.00 88.12 440 PRO A O 1
ATOM 3699 N N . ILE A 1 441 ? 33.338 -3.464 -13.418 1.00 84.44 441 ILE A N 1
ATOM 3700 C CA . ILE A 1 441 ? 33.852 -4.751 -13.929 1.00 84.44 441 ILE A CA 1
ATOM 3701 C C . ILE A 1 441 ? 34.081 -5.742 -12.792 1.00 84.44 441 ILE A C 1
ATOM 3703 O O . ILE A 1 441 ? 33.956 -6.953 -12.972 1.00 84.44 441 ILE A O 1
ATOM 3707 N N . ASN A 1 442 ? 34.456 -5.220 -11.627 1.00 82.19 442 ASN A N 1
ATOM 3708 C CA . ASN A 1 442 ? 34.706 -5.996 -10.433 1.00 82.19 442 ASN A CA 1
ATOM 3709 C C . ASN A 1 442 ? 33.954 -5.376 -9.256 1.00 82.19 442 ASN A C 1
ATOM 3711 O O . ASN A 1 442 ? 34.310 -4.304 -8.781 1.00 82.19 442 ASN A O 1
ATOM 3715 N N . GLU A 1 443 ? 32.950 -6.082 -8.739 1.00 79.19 443 GLU A N 1
ATOM 3716 C CA . GLU A 1 443 ? 32.191 -5.622 -7.568 1.00 79.19 443 GLU A CA 1
ATOM 3717 C C . GLU A 1 443 ? 33.060 -5.493 -6.308 1.00 79.19 443 GLU A C 1
ATOM 3719 O O . GLU A 1 443 ? 32.705 -4.759 -5.393 1.00 79.19 443 GLU A O 1
ATOM 3724 N N . LYS A 1 444 ? 34.196 -6.206 -6.247 1.00 82.44 444 LYS A N 1
ATOM 3725 C CA . LYS A 1 444 ? 35.137 -6.140 -5.119 1.00 82.44 444 LYS A CA 1
ATOM 3726 C C . LYS A 1 444 ? 36.137 -4.990 -5.232 1.00 82.44 444 LYS A C 1
ATOM 3728 O O . LYS A 1 444 ? 36.806 -4.691 -4.251 1.00 82.44 444 LYS A O 1
ATOM 3733 N N 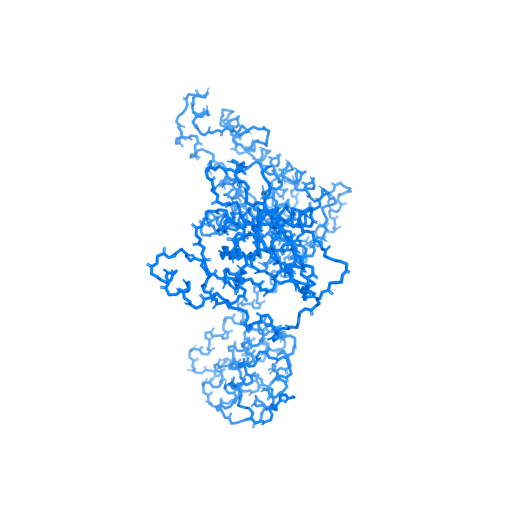. ASP A 1 445 ? 36.271 -4.397 -6.415 1.00 81.75 445 ASP A N 1
ATOM 3734 C CA . ASP A 1 445 ? 37.225 -3.325 -6.684 1.00 81.75 445 ASP A CA 1
ATOM 3735 C C . ASP A 1 445 ? 36.612 -2.321 -7.661 1.00 81.75 445 ASP A C 1
ATOM 3737 O O . ASP A 1 445 ? 36.774 -2.413 -8.881 1.00 81.75 445 ASP A O 1
ATOM 3741 N N . LEU A 1 446 ? 35.891 -1.358 -7.089 1.00 81.50 446 LEU A N 1
ATOM 3742 C CA . LEU A 1 446 ? 35.210 -0.306 -7.837 1.00 81.50 446 LEU A CA 1
ATOM 3743 C C . LEU A 1 446 ? 36.191 0.674 -8.504 1.00 81.50 446 LEU A C 1
ATOM 3745 O O . LEU A 1 446 ? 35.791 1.388 -9.418 1.00 81.50 446 LEU A O 1
ATOM 3749 N N . SER A 1 447 ? 37.466 0.684 -8.091 1.00 79.44 447 SER A N 1
ATOM 3750 C CA . SER A 1 447 ? 38.500 1.535 -8.694 1.00 79.44 447 SER A CA 1
ATOM 3751 C C . SER A 1 447 ? 38.958 1.023 -10.064 1.00 79.44 447 SER A C 1
ATOM 3753 O O . SER A 1 447 ? 39.528 1.771 -10.865 1.00 79.44 447 SER A O 1
ATOM 3755 N N . LYS A 1 448 ? 38.688 -0.254 -10.367 1.00 82.88 448 LYS A N 1
ATOM 3756 C CA . LYS A 1 448 ? 39.057 -0.872 -11.635 1.00 82.88 448 LYS A CA 1
ATOM 3757 C C . LYS A 1 448 ? 38.129 -0.411 -12.758 1.00 82.88 448 LYS A C 1
ATOM 3759 O O . LYS A 1 448 ? 37.012 -0.902 -12.919 1.00 82.88 448 LYS A O 1
ATOM 3764 N N . ILE A 1 449 ? 38.651 0.481 -13.593 1.00 85.44 449 ILE A N 1
ATOM 3765 C CA . ILE A 1 449 ? 37.979 1.026 -14.778 1.00 85.44 449 ILE A CA 1
ATOM 3766 C C . ILE A 1 449 ? 38.513 0.328 -16.041 1.00 85.44 449 ILE A C 1
ATOM 3768 O O . ILE A 1 449 ? 39.716 0.095 -16.158 1.00 85.44 449 ILE A O 1
ATOM 3772 N N . ASN A 1 450 ? 37.645 0.035 -17.017 1.00 90.12 450 ASN A N 1
ATOM 3773 C CA . ASN A 1 450 ? 38.059 -0.319 -18.384 1.00 90.12 450 ASN A CA 1
ATOM 3774 C C . ASN A 1 450 ? 37.669 0.825 -19.315 1.00 90.12 450 ASN A C 1
ATOM 3776 O O . ASN A 1 450 ? 36.543 0.900 -19.803 1.00 90.12 450 ASN A O 1
ATOM 3780 N N . LYS A 1 451 ? 38.636 1.715 -19.548 1.00 91.69 451 LYS A N 1
ATOM 3781 C CA . LYS A 1 451 ? 38.453 2.918 -20.363 1.00 91.69 451 LYS A CA 1
ATOM 3782 C C . LYS A 1 451 ? 38.047 2.587 -21.801 1.00 91.69 451 LYS A C 1
ATOM 3784 O O . LYS A 1 451 ? 37.215 3.297 -22.350 1.00 91.69 451 LYS A O 1
ATOM 3789 N N . ASN A 1 452 ? 38.576 1.505 -22.377 1.00 92.25 452 ASN A N 1
ATOM 3790 C CA . ASN A 1 452 ? 38.256 1.093 -23.747 1.00 92.25 452 ASN A CA 1
ATOM 3791 C C . ASN A 1 452 ? 36.795 0.641 -23.853 1.00 92.25 452 ASN A C 1
ATOM 3793 O O . ASN A 1 452 ? 36.082 1.053 -24.766 1.00 92.25 452 ASN A O 1
ATOM 3797 N N . ARG A 1 453 ? 36.318 -0.150 -22.879 1.00 93.81 453 ARG A N 1
ATOM 3798 C CA . ARG A 1 453 ? 34.906 -0.550 -22.775 1.00 93.81 453 ARG A CA 1
ATOM 3799 C C . ARG A 1 453 ? 33.995 0.666 -22.675 1.00 93.81 453 ARG A C 1
ATOM 3801 O O . ARG A 1 453 ? 33.023 0.769 -23.420 1.00 93.81 453 ARG A O 1
ATOM 3808 N N . ASP A 1 454 ? 34.305 1.556 -21.741 1.00 94.25 454 ASP A N 1
ATOM 3809 C CA . ASP A 1 454 ? 33.470 2.713 -21.445 1.00 94.25 454 ASP A CA 1
ATOM 3810 C C . ASP A 1 454 ? 33.411 3.658 -22.664 1.00 94.25 454 ASP A C 1
ATOM 3812 O O . ASP A 1 454 ? 32.319 4.009 -23.109 1.00 94.25 454 ASP A O 1
ATOM 3816 N N . LEU A 1 455 ? 34.556 3.951 -23.300 1.00 93.94 455 LEU A N 1
ATOM 3817 C CA . LEU A 1 455 ? 34.637 4.763 -24.521 1.00 93.94 455 LEU A CA 1
ATOM 3818 C C . LEU A 1 455 ? 33.885 4.130 -25.704 1.00 93.94 455 LEU A C 1
ATOM 3820 O O . LEU A 1 455 ? 33.186 4.829 -26.443 1.00 93.94 455 LEU A O 1
ATOM 3824 N N . ALA A 1 456 ? 33.989 2.810 -25.888 1.00 94.62 456 ALA A N 1
ATOM 3825 C CA . ALA A 1 456 ? 33.286 2.106 -26.960 1.00 94.62 456 ALA A CA 1
ATOM 3826 C C . ALA A 1 456 ? 31.760 2.257 -26.838 1.00 94.62 456 ALA A C 1
ATOM 3828 O O . ALA A 1 456 ? 31.079 2.524 -27.832 1.00 94.62 456 ALA A O 1
ATOM 3829 N N . PHE A 1 457 ? 31.216 2.136 -25.625 1.00 96.31 457 PHE A N 1
ATOM 3830 C CA . PHE A 1 457 ? 29.783 2.318 -25.392 1.00 96.31 457 PHE A CA 1
ATOM 3831 C C . PHE A 1 457 ? 29.350 3.784 -25.403 1.00 96.31 457 PHE A C 1
ATOM 3833 O O . PHE A 1 457 ? 28.258 4.063 -25.889 1.00 96.31 457 PHE A O 1
ATOM 3840 N N . GLU A 1 458 ? 30.184 4.726 -24.957 1.00 96.19 458 GLU A N 1
ATOM 3841 C CA . GLU A 1 458 ? 29.909 6.158 -25.135 1.00 96.19 458 GLU A CA 1
ATOM 3842 C C . GLU A 1 458 ? 29.766 6.518 -26.620 1.00 96.19 458 GLU A C 1
ATOM 3844 O O . GLU A 1 458 ? 28.850 7.254 -26.998 1.00 96.19 458 GLU A O 1
ATOM 3849 N N . ASN A 1 459 ? 30.634 5.973 -27.477 1.00 95.06 459 ASN A N 1
ATOM 3850 C CA . ASN A 1 459 ? 30.561 6.175 -28.922 1.00 95.06 459 ASN A CA 1
ATOM 3851 C C . ASN A 1 459 ? 29.305 5.533 -29.527 1.00 95.06 459 ASN A C 1
ATOM 3853 O O . ASN A 1 459 ? 28.612 6.195 -30.301 1.00 95.06 459 ASN A O 1
ATOM 3857 N N . LEU A 1 460 ? 28.953 4.303 -29.124 1.00 95.38 460 LEU A N 1
ATOM 3858 C CA . LEU A 1 460 ? 27.692 3.676 -29.541 1.00 95.38 460 LEU A CA 1
ATOM 3859 C C . LEU A 1 460 ? 26.484 4.525 -29.124 1.00 95.38 460 LEU A C 1
ATOM 3861 O O . LEU A 1 460 ? 25.582 4.751 -29.927 1.00 95.38 460 LEU A O 1
ATOM 3865 N N . SER A 1 461 ? 26.456 5.000 -27.878 1.00 97.06 461 SER A N 1
ATOM 3866 C CA . SER A 1 461 ? 25.373 5.838 -27.363 1.00 97.06 461 SER A CA 1
ATOM 3867 C C . SER A 1 461 ? 25.224 7.131 -28.159 1.00 97.06 461 SER A C 1
ATOM 3869 O O . SER A 1 461 ? 24.103 7.486 -28.520 1.00 97.06 461 SER A O 1
ATOM 3871 N N . LYS A 1 462 ? 26.333 7.790 -28.519 1.00 97.31 462 LYS A N 1
ATOM 3872 C CA . LYS A 1 462 ? 26.318 8.964 -29.408 1.00 97.31 462 LYS A CA 1
ATOM 3873 C C . LYS A 1 462 ? 25.779 8.628 -30.797 1.00 97.31 462 LYS A C 1
ATOM 3875 O O . LYS A 1 462 ? 24.911 9.340 -31.283 1.00 97.31 462 LYS A O 1
ATOM 3880 N N . GLU A 1 463 ? 26.245 7.541 -31.411 1.00 96.81 463 GLU A N 1
ATOM 3881 C CA . GLU A 1 463 ? 25.812 7.118 -32.751 1.00 96.81 463 GLU A CA 1
ATOM 3882 C C . GLU A 1 463 ? 24.319 6.754 -32.795 1.00 96.81 463 GLU A C 1
ATOM 3884 O O . GLU A 1 463 ? 23.618 7.054 -33.760 1.00 96.81 463 GLU A O 1
ATOM 3889 N N . LYS A 1 464 ? 23.816 6.085 -31.753 1.00 97.19 464 LYS A N 1
ATOM 3890 C CA . LYS A 1 464 ? 22.430 5.599 -31.696 1.00 97.19 464 LYS A CA 1
ATOM 3891 C C . LYS A 1 464 ? 21.453 6.589 -31.065 1.00 97.19 464 LYS A C 1
ATOM 3893 O O . LYS A 1 464 ? 20.257 6.298 -31.056 1.00 97.19 464 LYS A O 1
ATOM 3898 N N . GLY A 1 465 ? 21.938 7.716 -30.547 1.00 97.94 465 GLY A N 1
ATOM 3899 C CA . GLY A 1 465 ? 21.127 8.698 -29.831 1.00 97.94 465 GLY A CA 1
ATOM 3900 C C . GLY A 1 465 ? 20.576 8.182 -28.497 1.00 97.94 465 GLY A C 1
ATOM 3901 O O . GLY A 1 465 ? 19.451 8.512 -28.131 1.00 97.94 465 GLY A O 1
ATOM 3902 N N . LEU A 1 466 ? 21.332 7.338 -27.790 1.00 98.38 466 LEU A N 1
ATOM 3903 C CA . LEU A 1 466 ? 20.944 6.727 -26.514 1.00 98.38 466 LEU A CA 1
ATOM 3904 C C . LEU A 1 466 ? 21.643 7.417 -25.343 1.00 98.38 466 LEU A C 1
ATOM 3906 O O . LEU A 1 466 ? 22.811 7.787 -25.444 1.00 98.38 466 LEU A O 1
ATOM 3910 N N . GLY A 1 467 ? 20.964 7.517 -24.202 1.00 98.44 467 GLY A N 1
ATOM 3911 C CA . GLY A 1 467 ? 21.610 7.898 -22.948 1.00 98.44 467 GLY A CA 1
ATOM 3912 C C . GLY A 1 467 ? 22.601 6.828 -22.486 1.00 98.44 467 GLY A C 1
ATOM 3913 O O . GLY A 1 467 ? 22.474 5.648 -22.831 1.00 98.44 467 GLY A O 1
ATOM 3914 N N . ILE A 1 468 ? 23.590 7.222 -21.689 1.00 98.06 468 ILE A N 1
ATOM 3915 C CA . ILE A 1 468 ? 24.525 6.290 -21.054 1.00 98.06 468 ILE A CA 1
ATOM 3916 C C . ILE A 1 468 ? 24.760 6.649 -19.592 1.00 98.06 468 ILE A C 1
ATOM 3918 O O . ILE A 1 468 ? 24.950 7.811 -19.247 1.00 98.06 468 ILE A O 1
ATOM 3922 N N . TRP A 1 469 ? 24.778 5.635 -18.735 1.00 97.06 469 TRP A N 1
ATOM 3923 C CA . TRP A 1 469 ? 25.210 5.728 -17.350 1.00 97.06 469 TRP A CA 1
ATOM 3924 C C . TRP A 1 469 ? 26.340 4.729 -17.107 1.00 97.06 469 TRP A C 1
ATOM 3926 O O . TRP A 1 469 ? 26.133 3.516 -17.081 1.00 97.06 469 TRP A O 1
ATOM 3936 N N . ILE A 1 470 ? 27.549 5.249 -16.915 1.00 94.56 470 ILE A N 1
ATOM 3937 C CA . ILE A 1 470 ? 28.705 4.463 -16.481 1.00 94.56 470 ILE A CA 1
ATOM 3938 C C . ILE A 1 470 ? 28.843 4.632 -14.974 1.00 94.56 470 ILE A C 1
ATOM 3940 O O . ILE A 1 470 ? 29.033 5.750 -14.494 1.00 94.56 470 ILE A O 1
ATOM 3944 N N . PHE A 1 471 ? 28.761 3.533 -14.228 1.00 88.12 471 PHE A N 1
ATOM 3945 C CA . PHE A 1 471 ? 29.027 3.556 -12.795 1.00 88.12 471 PHE A CA 1
ATOM 3946 C C . PHE A 1 471 ? 30.497 3.897 -12.541 1.00 88.12 471 PHE A C 1
ATOM 3948 O O . PHE A 1 471 ? 31.388 3.118 -12.877 1.00 88.12 471 PHE A O 1
ATOM 3955 N N . LYS A 1 472 ? 30.732 5.058 -11.929 1.00 79.94 472 LYS A N 1
ATOM 3956 C CA . LYS A 1 472 ? 32.037 5.485 -11.418 1.00 79.94 472 LYS A CA 1
ATOM 3957 C C . LYS A 1 472 ? 31.979 5.441 -9.889 1.00 79.94 472 LYS A C 1
ATOM 3959 O O . LYS A 1 472 ? 30.955 5.814 -9.320 1.00 79.94 472 LYS A O 1
ATOM 3964 N N . SER A 1 473 ? 33.027 4.897 -9.270 1.00 57.03 473 SER A N 1
ATOM 3965 C CA . SER A 1 473 ? 33.184 4.787 -7.811 1.00 57.03 473 SER A CA 1
ATOM 3966 C C . SER A 1 473 ? 33.253 6.139 -7.124 1.00 57.03 473 SER A C 1
ATOM 3968 O O . SER A 1 473 ? 33.967 7.000 -7.692 1.00 57.03 473 SER A O 1
#